Protein AF-A0A952I5J3-F1 (afdb_monomer)

Radius of gyration: 37.8 Å; Cα contacts (8 Å, |Δi|>4): 1264; chains: 1; bounding box: 114×80×87 Å

Mean predicted aligned error: 18.68 Å

Solvent-accessible surface area (backbone atoms only — not comparable to full-atom values): 30295 Å² total; per-residue (Å²): 118,71,69,64,54,50,53,53,50,52,53,52,52,57,64,72,60,64,72,78,80,71,80,62,61,48,74,34,69,39,68,49,80,42,73,74,36,33,45,51,56,52,54,51,47,43,31,69,76,70,66,46,42,76,46,69,59,77,92,67,46,68,41,79,44,62,42,68,45,78,49,75,69,43,38,40,47,59,53,49,50,55,57,31,46,78,65,44,33,47,75,49,78,56,90,84,33,41,36,52,43,61,60,78,87,71,82,84,77,81,82,80,86,82,83,90,80,88,84,85,89,86,85,90,85,83,90,88,81,88,85,90,84,90,79,90,85,83,90,86,89,85,83,87,82,84,86,86,85,86,86,88,85,78,84,84,79,84,83,83,82,83,83,79,88,86,82,90,82,90,86,84,93,81,91,84,83,83,85,92,81,89,81,90,76,87,74,84,78,82,75,79,77,73,82,68,75,73,65,97,68,88,82,74,90,86,59,91,58,54,73,41,74,69,37,49,30,49,34,76,48,54,36,78,53,32,86,52,18,62,53,26,29,23,34,28,37,44,17,61,35,33,37,49,20,25,22,34,53,44,35,37,42,20,50,36,18,39,43,27,66,21,40,41,27,34,40,36,42,22,45,36,26,39,41,31,56,23,37,40,40,37,41,40,38,13,46,34,29,34,38,27,58,20,22,37,40,36,40,41,38,13,50,32,29,34,38,28,49,31,48,28,50,29,39,38,40,14,48,33,26,36,39,32,44,24,40,35,39,42,38,40,38,14,49,34,27,34,43,31,47,33,34,38,41,38,40,41,38,15,48,34,31,34,40,28,62,22,42,36,42,34,40,37,39,14,47,35,26,33,41,31,38,28,38,42,36,40,36,40,12,60,36,34,34,41,30,40,37,36,44,36,40,37,38,19,42,35,34,39,32,40,37,39,38,37,40,37,41,24,49,34,31,41,29,46,30,54,62,57,45,50,47,45,77,40,26,51,41,68,40,77,37,34,75,46,82,46,82,46,68,45,94,58,31,53,41,30,43,32,44,34,36,15,27,54,78,33,24,28,35,43,33,44,32,32,27,80,49,102,88,47,65,32,41,30,46,30,47,33,42,33,32,46,48,88,47,98,50,97,48,46,37,41,36,44,35,41,37,41,32,41,36,31,73,62,75,104,76,59,79,91,73,41,41,42,36,37,38,41,35,45,33,44,31,41,53,80,47,101,88,44,64,52,70,53,66,55,76,50,79,50,80,52,74,87,82,85,50,82,74,53,59,65,56,47,48,75,53,60,116

pLDDT: mean 78.14, std 26.76, range [21.83, 98.75]

Sequence (561 aa):
MKTKLFIALLLVIYCLGLKAQDLNVLNQKVSLAYNEVEIGEVINDFTKTYKINFSYVSDKLPLHQKVSIEEEGILLKDGMEMLFGEAGISYKVINNQVILQKVKEQEIEEVEEEEITPVPVQIPLKNSVNPSLDKRTEVASVKEIENPENIGLKLGAATVITGTGNTMNKVPQKNGALPAKPIKEKKEKKEKQKKTKKPLFNFNPNHNLDSVPAHFGLFYPVSTNGKRAPKVYNEISINLLYGVSAGVGSFEVNGLGSAINGNINGFQANGIGSFGTGNVKGFQASGVINSVNGGVNGFQAAGFMNVAQDSGKASQAAGFMNINNGAQIGFQAAGFMNIGLDSLTGAQIAGFLNTRHGNVKGAQVAGFMNVAANNQGAQVAGFYNKTQDIKGSQVGVLNMARNISGVQIGVFNFADTIGGIPIGLLSIVKKGGYRKFEVLGSETLNANIAYKIGVPKFYNIFSVGAQFNSNTLRQAVGAGIGTKFPTTSSGFSMNLDLMGHLFFRDAFSDFEEGIQFYNAKIQFSKNITPKTAFFLGASYNILISDNKKEDRSEIANDIAP

Structure (mmCIF, N/CA/C/O backbone):
data_AF-A0A952I5J3-F1
#
_entry.id   AF-A0A952I5J3-F1
#
loop_
_atom_site.group_PDB
_atom_site.id
_atom_site.type_symbol
_atom_site.label_atom_id
_atom_site.label_alt_id
_atom_site.label_comp_id
_atom_site.label_asym_id
_atom_site.label_entity_id
_atom_site.label_seq_id
_atom_site.pdbx_PDB_ins_code
_atom_site.Cartn_x
_atom_site.Cartn_y
_atom_site.Cartn_z
_atom_site.occupancy
_atom_site.B_iso_or_equiv
_atom_site.auth_seq_id
_atom_site.auth_comp_id
_atom_site.auth_asym_id
_atom_site.auth_atom_id
_atom_site.pdbx_PDB_model_num
ATOM 1 N N . MET A 1 1 ? 8.275 14.693 18.879 1.00 47.28 1 MET A N 1
ATOM 2 C CA . MET A 1 1 ? 7.047 13.855 18.911 1.00 47.28 1 MET A CA 1
ATOM 3 C C . MET A 1 1 ? 5.800 14.593 19.404 1.00 47.28 1 MET A C 1
ATOM 5 O O . MET A 1 1 ? 4.731 14.280 18.903 1.00 47.28 1 MET A O 1
ATOM 9 N N . LYS A 1 2 ? 5.900 15.575 20.316 1.00 43.75 2 LYS A N 1
ATOM 10 C CA . LYS A 1 2 ? 4.729 16.259 20.903 1.00 43.75 2 LYS A CA 1
ATOM 11 C C . LYS A 1 2 ? 3.939 17.148 19.918 1.00 43.75 2 LYS A C 1
ATOM 13 O O . LYS A 1 2 ? 2.718 17.136 19.942 1.00 43.75 2 LYS A O 1
ATOM 18 N N . THR A 1 3 ? 4.607 17.822 18.982 1.00 42.03 3 THR A N 1
ATOM 19 C CA . THR A 1 3 ? 3.968 18.749 18.022 1.00 42.03 3 THR A CA 1
ATOM 20 C C . THR A 1 3 ? 3.175 18.057 16.908 1.00 42.03 3 THR A C 1
ATOM 22 O O . THR A 1 3 ? 2.133 18.552 16.502 1.00 42.03 3 THR A O 1
ATOM 25 N N . LYS A 1 4 ? 3.605 16.874 16.446 1.00 47.75 4 LYS A N 1
ATOM 26 C CA . LYS A 1 4 ? 2.885 16.120 15.397 1.00 47.75 4 LYS A CA 1
ATOM 27 C C . LYS A 1 4 ? 1.603 15.456 15.916 1.00 47.75 4 LYS A C 1
ATOM 29 O O . LYS A 1 4 ? 0.639 15.343 15.171 1.00 47.75 4 LYS A O 1
ATOM 34 N N . LEU A 1 5 ? 1.586 15.062 17.192 1.00 43.88 5 LEU A N 1
ATOM 35 C CA . LEU A 1 5 ? 0.396 14.518 17.851 1.00 43.88 5 LEU A CA 1
ATOM 36 C C . LEU A 1 5 ? -0.652 15.613 18.103 1.00 43.88 5 LEU A C 1
ATOM 38 O O . LEU A 1 5 ? -1.837 15.362 17.942 1.00 43.88 5 LEU A O 1
ATOM 42 N N . PHE A 1 6 ? -0.210 16.835 18.418 1.00 51.94 6 PHE A N 1
ATOM 43 C CA . PHE A 1 6 ? -1.098 17.982 18.610 1.00 51.94 6 PHE A CA 1
ATOM 44 C C . PHE A 1 6 ? -1.771 18.429 17.302 1.00 51.94 6 PHE A C 1
ATOM 46 O O . PHE A 1 6 ? -2.967 18.687 17.293 1.00 51.94 6 PHE A O 1
ATOM 53 N N . ILE A 1 7 ? -1.039 18.429 16.179 1.00 61.03 7 ILE A N 1
ATOM 54 C CA . ILE A 1 7 ? -1.598 18.755 14.851 1.00 61.03 7 ILE A CA 1
ATOM 55 C C . ILE A 1 7 ? -2.587 17.676 14.381 1.00 61.03 7 ILE A C 1
ATOM 57 O O . ILE A 1 7 ? -3.632 18.005 13.830 1.00 61.03 7 ILE A O 1
ATOM 61 N N . ALA A 1 8 ? -2.302 16.395 14.639 1.00 56.34 8 ALA A N 1
ATOM 62 C CA . ALA A 1 8 ? -3.238 15.310 14.341 1.00 56.34 8 ALA A CA 1
ATOM 63 C C . ALA A 1 8 ? -4.513 15.394 15.202 1.00 56.34 8 ALA A C 1
ATOM 65 O O . ALA A 1 8 ? -5.604 15.166 14.691 1.00 56.34 8 ALA A O 1
ATOM 66 N N . LEU A 1 9 ? -4.392 15.778 16.479 1.00 48.22 9 LEU A N 1
ATOM 67 C CA . LEU A 1 9 ? -5.539 15.989 17.364 1.00 48.22 9 LEU A CA 1
ATOM 68 C C . LEU A 1 9 ? -6.372 17.210 16.931 1.00 48.22 9 LEU A C 1
ATOM 70 O O . LEU A 1 9 ? -7.594 17.131 16.912 1.00 48.22 9 LEU A O 1
ATOM 74 N N . LEU A 1 10 ? -5.720 18.300 16.507 1.00 53.22 10 LEU A N 1
ATOM 75 C CA . LEU A 1 10 ? -6.378 19.482 15.938 1.00 53.22 10 LEU A CA 1
ATOM 76 C C . LEU A 1 10 ? -7.120 19.166 14.634 1.00 53.22 10 LEU A C 1
ATOM 78 O O . LEU A 1 10 ? -8.233 19.641 14.452 1.00 53.22 10 LEU A O 1
ATOM 82 N N . LEU A 1 11 ? -6.554 18.327 13.758 1.00 49.44 11 LEU A N 1
ATOM 83 C CA . LEU A 1 11 ? -7.218 17.879 12.526 1.00 49.44 11 LEU A CA 1
ATOM 84 C C . LEU A 1 11 ? -8.427 16.976 12.805 1.00 49.44 11 LEU A C 1
ATOM 86 O O . LEU A 1 11 ? -9.431 17.079 12.107 1.00 49.44 11 LEU A O 1
ATOM 90 N N . VAL A 1 12 ? -8.367 16.133 13.840 1.00 46.06 12 VAL A N 1
ATOM 91 C CA . VAL A 1 12 ? -9.504 15.301 14.268 1.00 46.06 12 VAL A CA 1
ATOM 92 C C . VAL A 1 12 ? -10.607 16.155 14.903 1.00 46.06 12 VAL A C 1
ATOM 94 O O . VAL A 1 12 ? -11.775 15.945 14.597 1.00 46.06 12 VAL A O 1
ATOM 97 N N . ILE A 1 13 ? -10.258 17.169 15.702 1.00 44.50 13 ILE A N 1
ATOM 98 C CA . ILE A 1 13 ? -11.224 18.136 16.254 1.00 44.50 13 ILE A CA 1
ATOM 99 C C . ILE A 1 13 ? -11.839 18.997 15.135 1.00 44.50 13 ILE A C 1
ATOM 101 O O . ILE A 1 13 ? -13.035 19.267 15.164 1.00 44.50 13 ILE A O 1
ATOM 105 N N . TYR A 1 14 ? -11.063 19.357 14.106 1.00 45.16 14 TYR A N 1
ATOM 106 C CA . TYR A 1 14 ? -11.563 20.073 12.928 1.00 45.16 14 TYR A CA 1
ATOM 107 C C . TYR A 1 14 ? -12.516 19.211 12.079 1.00 45.16 14 TYR A C 1
ATOM 109 O O . TYR A 1 14 ? -13.516 19.716 11.579 1.00 45.16 14 TYR A O 1
ATOM 117 N N . CYS A 1 15 ? -12.274 17.897 11.976 1.00 43.16 15 CYS A N 1
ATOM 118 C CA . CYS A 1 15 ? -13.184 16.967 11.292 1.00 43.16 15 CYS A CA 1
ATOM 119 C C . CYS A 1 15 ? -14.463 16.674 12.096 1.00 43.16 15 CYS A C 1
ATOM 121 O O . CYS A 1 15 ? -15.509 16.438 11.500 1.00 43.16 15 CYS A O 1
ATOM 123 N N . LEU A 1 16 ? -14.403 16.724 13.431 1.00 37.75 16 LEU A N 1
ATOM 124 C CA . LEU A 1 16 ? -15.572 16.595 14.314 1.00 37.75 16 LEU A CA 1
ATOM 125 C C . LEU A 1 16 ? -16.399 17.894 14.413 1.00 37.75 16 LEU A C 1
ATOM 127 O O . LEU A 1 16 ? -17.504 17.873 14.943 1.00 37.75 16 LEU A O 1
ATOM 131 N N . GLY A 1 17 ? -15.881 19.015 13.895 1.00 33.59 17 GLY A N 1
ATOM 132 C CA . GLY A 1 17 ? -16.558 20.315 13.848 1.00 33.59 17 GLY A CA 1
ATOM 133 C C . GLY A 1 17 ? -17.416 20.555 12.602 1.00 33.59 17 GLY A C 1
ATOM 134 O O . GLY A 1 17 ? -18.015 21.625 12.481 1.00 33.59 17 GLY A O 1
ATOM 135 N N . LEU A 1 18 ? -17.497 19.595 11.674 1.00 34.19 18 LEU A N 1
ATOM 136 C CA . LEU A 1 18 ? -18.431 19.672 10.553 1.00 34.19 18 LEU A CA 1
ATOM 137 C C . LEU A 1 18 ? -19.848 19.456 11.086 1.00 34.19 18 LEU A C 1
ATOM 139 O O . LEU A 1 18 ? -20.334 18.332 11.176 1.00 34.19 18 LEU A O 1
ATOM 143 N N . LYS A 1 19 ? -20.518 20.554 11.451 1.00 34.62 19 LYS A N 1
ATOM 144 C CA . LYS A 1 19 ? -21.972 20.553 11.577 1.00 34.62 19 LYS A CA 1
ATOM 145 C C . LYS A 1 19 ? -22.543 20.063 10.248 1.00 34.62 19 LYS A C 1
ATOM 147 O O . LYS A 1 19 ? -22.349 20.715 9.222 1.00 34.62 19 LYS A O 1
ATOM 152 N N . ALA A 1 20 ? -23.245 18.935 10.270 1.00 38.12 20 ALA A N 1
ATOM 153 C CA . ALA A 1 20 ? -24.248 18.666 9.257 1.00 38.12 20 ALA A CA 1
ATOM 154 C C . ALA A 1 20 ? -25.212 19.864 9.284 1.00 38.12 20 ALA A C 1
ATOM 156 O O . ALA A 1 20 ? -25.780 20.183 10.328 1.00 38.12 20 ALA A O 1
ATOM 157 N N . GLN A 1 21 ? -25.305 20.610 8.184 1.00 42.88 21 GLN A N 1
ATOM 158 C CA . GLN A 1 21 ? -26.406 21.547 8.013 1.00 42.88 21 GLN A CA 1
ATOM 159 C C . GLN A 1 21 ? -27.653 20.691 7.814 1.00 42.88 21 GLN A C 1
ATOM 161 O O . GLN A 1 21 ? -27.877 20.172 6.725 1.00 42.88 21 GLN A O 1
ATOM 166 N N . ASP A 1 22 ? -28.421 20.491 8.882 1.00 48.25 22 ASP A N 1
ATOM 167 C CA . ASP A 1 22 ? -29.779 19.978 8.761 1.00 48.25 22 ASP A CA 1
ATOM 168 C C . ASP A 1 22 ? -30.586 20.934 7.878 1.00 48.25 22 ASP A C 1
ATOM 170 O O . ASP A 1 22 ? -30.529 22.158 8.053 1.00 48.25 22 ASP A O 1
ATOM 174 N N . LEU A 1 23 ? -31.355 20.381 6.937 1.00 53.66 23 LEU A N 1
ATOM 175 C CA . LEU A 1 23 ? -32.250 21.119 6.047 1.00 53.66 23 LEU A CA 1
ATOM 176 C C . LEU A 1 23 ? -33.484 21.618 6.825 1.00 53.66 23 LEU A C 1
ATOM 178 O O . LEU A 1 23 ? -34.619 21.231 6.565 1.00 53.66 23 LEU A O 1
ATOM 182 N N . ASN A 1 24 ? -33.260 22.507 7.793 1.00 62.97 24 ASN A N 1
ATOM 183 C CA . ASN A 1 24 ? -34.309 23.219 8.527 1.00 62.97 24 ASN A CA 1
ATOM 184 C C . ASN A 1 24 ? -34.958 24.332 7.671 1.00 62.97 24 ASN A C 1
ATOM 186 O O . ASN A 1 24 ? -35.933 24.952 8.082 1.00 62.97 24 ASN A O 1
ATOM 190 N N . VAL A 1 25 ? -34.427 24.574 6.464 1.00 77.81 25 VAL A N 1
ATOM 191 C CA . VAL A 1 25 ? -34.859 25.631 5.532 1.00 77.81 25 VAL A CA 1
ATOM 192 C C . VAL A 1 25 ? -36.261 25.373 4.970 1.00 77.81 25 VAL A C 1
ATOM 194 O O . VAL A 1 25 ? -37.018 26.315 4.773 1.00 77.81 25 VAL A O 1
ATOM 197 N N . LEU A 1 26 ? -36.663 24.110 4.780 1.00 82.81 26 LEU A N 1
ATOM 198 C CA . LEU A 1 26 ? -38.009 23.783 4.281 1.00 82.81 26 LEU A CA 1
ATOM 199 C C . LEU A 1 26 ? -39.131 24.132 5.277 1.00 82.81 26 LEU A C 1
ATOM 201 O O . LEU A 1 26 ? -40.270 24.340 4.868 1.00 82.81 26 LEU A O 1
ATOM 205 N N . ASN A 1 27 ? -38.808 24.240 6.570 1.00 85.62 27 ASN A N 1
ATOM 206 C CA . ASN A 1 27 ? -39.740 24.651 7.625 1.00 85.62 27 ASN A CA 1
ATOM 207 C C . ASN A 1 27 ? -39.648 26.159 7.940 1.00 85.62 27 ASN A C 1
ATOM 209 O O . ASN A 1 27 ? -40.173 26.613 8.957 1.00 85.62 27 ASN A O 1
ATOM 213 N N . GLN A 1 28 ? -38.964 26.944 7.104 1.00 88.19 28 GLN A N 1
ATOM 214 C CA . GLN A 1 28 ? -38.908 28.397 7.233 1.00 88.19 28 GLN A CA 1
ATOM 215 C C . GLN A 1 28 ? -40.169 29.033 6.632 1.00 88.19 28 GLN A C 1
ATOM 217 O O . GLN A 1 28 ? -40.614 28.621 5.563 1.00 88.19 28 GLN A O 1
ATOM 222 N N . LYS A 1 29 ? -40.714 30.065 7.292 1.00 90.62 29 LYS A N 1
ATOM 223 C CA . LYS A 1 29 ? -41.788 30.893 6.725 1.00 90.62 29 LYS A CA 1
ATOM 224 C C . LYS A 1 29 ? -41.247 31.838 5.651 1.00 90.62 29 LYS A C 1
ATOM 226 O O . LYS A 1 29 ? -40.237 32.506 5.882 1.00 90.62 29 LYS A O 1
ATOM 231 N N . VAL A 1 30 ? -41.921 31.902 4.509 1.00 92.31 30 VAL A N 1
ATOM 232 C CA . VAL A 1 30 ? -41.535 32.690 3.333 1.00 92.31 30 VAL A CA 1
ATOM 233 C C . VAL A 1 30 ? -42.743 33.419 2.747 1.00 92.31 30 VAL A C 1
ATOM 235 O O . VAL A 1 30 ? -43.885 33.055 3.018 1.00 92.31 30 VAL A O 1
ATOM 238 N N . SER A 1 31 ? -42.472 34.443 1.942 1.00 92.81 31 SER A N 1
ATOM 239 C CA . SER A 1 31 ? -43.462 35.077 1.071 1.00 92.81 31 SER A CA 1
ATOM 240 C C . SER A 1 31 ? -43.056 34.813 -0.373 1.00 92.81 31 SER A C 1
ATOM 242 O O . SER A 1 31 ? -41.908 35.081 -0.735 1.00 92.81 31 SER A O 1
ATOM 244 N N . LEU A 1 32 ? -43.961 34.247 -1.167 1.00 92.88 32 LEU A N 1
ATOM 245 C CA . LEU A 1 32 ? -43.740 33.885 -2.564 1.00 92.88 32 LEU A CA 1
ATOM 246 C C . LEU A 1 32 ? -44.697 34.695 -3.435 1.00 92.88 32 LEU A C 1
ATOM 248 O O . LEU A 1 32 ? -45.902 34.663 -3.210 1.00 92.88 32 LEU A O 1
ATOM 252 N N . ALA A 1 33 ? -44.150 35.403 -4.421 1.00 94.19 33 ALA A N 1
ATOM 253 C CA . ALA A 1 33 ? -44.909 36.203 -5.375 1.00 94.19 33 ALA A CA 1
ATOM 254 C C . ALA A 1 33 ? -44.362 35.946 -6.786 1.00 94.19 33 ALA A C 1
ATOM 256 O O . ALA A 1 33 ? -43.421 36.604 -7.234 1.00 94.19 33 ALA A O 1
ATOM 257 N N . TYR A 1 34 ? -44.929 34.952 -7.466 1.00 95.00 34 TYR A N 1
ATOM 258 C CA . TYR A 1 34 ? -44.638 34.624 -8.859 1.00 95.00 34 TYR A CA 1
ATOM 259 C C . TYR A 1 34 ? -45.892 34.852 -9.694 1.00 95.00 34 TYR A C 1
ATOM 261 O O . TYR A 1 34 ? -46.980 34.431 -9.319 1.00 95.00 34 TYR A O 1
ATOM 269 N N . ASN A 1 35 ? -45.736 35.507 -10.839 1.00 93.69 35 ASN A N 1
ATOM 270 C CA . ASN A 1 35 ? -46.821 35.748 -11.779 1.00 93.69 35 ASN A CA 1
ATOM 271 C C . ASN A 1 35 ? -46.344 35.359 -13.177 1.00 93.69 35 ASN A C 1
ATOM 273 O O . ASN A 1 35 ? -45.454 36.016 -13.721 1.00 93.69 35 ASN A O 1
ATOM 277 N N . GLU A 1 36 ? -46.917 34.292 -13.734 1.00 92.94 36 GLU A N 1
ATOM 278 C CA . GLU A 1 36 ? -46.617 33.790 -15.080 1.00 92.94 36 GLU A CA 1
ATOM 279 C C . GLU A 1 36 ? -45.123 33.460 -15.294 1.00 92.94 36 GLU A C 1
ATOM 281 O O . GLU A 1 36 ? -44.551 33.736 -16.356 1.00 92.94 36 GLU A O 1
ATOM 286 N N . VAL A 1 37 ? -44.484 32.860 -14.282 1.00 95.31 37 VAL A N 1
ATOM 287 C CA . VAL A 1 37 ? -43.042 32.544 -14.271 1.00 95.31 37 VAL A CA 1
ATOM 288 C C . VAL A 1 37 ? -42.808 31.078 -14.630 1.00 95.31 37 VAL A C 1
ATOM 290 O O . VAL A 1 37 ? -43.526 30.199 -14.159 1.00 95.31 37 VAL A O 1
ATOM 293 N N . GLU A 1 38 ? -41.794 30.796 -15.454 1.00 96.44 38 GLU A N 1
ATOM 294 C CA . GLU A 1 38 ? -41.440 29.423 -15.833 1.00 96.44 38 GLU A CA 1
ATOM 295 C C . GLU A 1 38 ? -40.911 28.618 -14.632 1.00 96.44 38 GLU A C 1
ATOM 297 O O . GLU A 1 38 ? -40.078 29.096 -13.858 1.00 96.44 38 GLU A O 1
ATOM 302 N N . ILE A 1 39 ? -41.315 27.350 -14.510 1.00 95.12 39 ILE A N 1
ATOM 303 C CA . ILE A 1 39 ? -40.851 26.435 -13.450 1.00 95.12 39 ILE A CA 1
ATOM 304 C C . ILE A 1 39 ? -39.321 26.363 -13.365 1.00 95.12 39 ILE A C 1
ATOM 306 O O . ILE A 1 39 ? -38.756 26.305 -12.270 1.00 95.12 39 ILE A O 1
ATOM 310 N N . GLY A 1 40 ? -38.626 26.396 -14.505 1.00 93.88 40 GLY A N 1
ATOM 311 C CA . GLY A 1 40 ? -37.164 26.435 -14.537 1.00 93.88 40 GLY A CA 1
ATOM 312 C C . GLY A 1 40 ? -36.576 27.665 -13.832 1.00 93.88 40 GLY A C 1
ATOM 313 O O . GLY A 1 40 ? -35.552 27.558 -13.149 1.00 93.88 40 GLY A O 1
ATOM 314 N N . GLU A 1 41 ? -37.234 28.820 -13.942 1.00 94.88 41 GLU A N 1
ATOM 315 C CA . GLU A 1 41 ? -36.830 30.057 -13.270 1.00 94.88 41 GLU A CA 1
ATOM 316 C C . GLU A 1 41 ? -37.131 30.008 -11.771 1.00 94.88 41 GLU A C 1
ATOM 318 O O . GLU A 1 41 ? -36.262 30.371 -10.976 1.00 94.88 41 GLU A O 1
ATOM 323 N N . VAL A 1 42 ? -38.286 29.459 -11.378 1.00 95.12 42 VAL A N 1
ATOM 324 C CA . VAL A 1 42 ? -38.646 29.220 -9.967 1.00 95.12 42 VAL A CA 1
ATOM 325 C C . VAL A 1 42 ? -37.611 28.321 -9.282 1.00 95.12 42 VAL A C 1
ATOM 327 O O . VAL A 1 42 ? -37.099 28.650 -8.212 1.00 95.12 42 VAL A O 1
ATOM 330 N N . ILE A 1 43 ? -37.212 27.215 -9.920 1.00 94.81 43 ILE A N 1
ATOM 331 C CA . ILE A 1 43 ? -36.173 26.310 -9.396 1.00 94.81 43 ILE A CA 1
ATOM 332 C C . ILE A 1 43 ? -34.837 27.048 -9.215 1.00 94.81 43 ILE A C 1
ATOM 334 O O . ILE A 1 43 ? -34.149 26.873 -8.203 1.00 94.81 43 ILE A O 1
ATOM 338 N N . ASN A 1 44 ? -34.449 27.871 -10.192 1.00 94.44 44 ASN A N 1
ATOM 339 C CA . ASN A 1 44 ? -33.209 28.646 -10.141 1.00 94.44 44 ASN A CA 1
ATOM 340 C C . ASN A 1 44 ? -33.236 29.692 -9.020 1.00 94.44 44 ASN A C 1
ATOM 342 O O . ASN A 1 44 ? -32.238 29.867 -8.317 1.00 94.44 44 ASN A O 1
ATOM 346 N N . ASP A 1 45 ? -34.370 30.364 -8.830 1.00 95.00 45 ASP A N 1
ATOM 347 C CA . ASP A 1 45 ? -34.552 31.316 -7.742 1.00 95.00 45 ASP A CA 1
ATOM 348 C C . ASP A 1 45 ? -34.480 30.616 -6.380 1.00 95.00 45 ASP A C 1
ATOM 350 O O . ASP A 1 45 ? -33.675 30.996 -5.532 1.00 95.00 45 ASP A O 1
ATOM 354 N N . PHE A 1 46 ? -35.170 29.487 -6.200 1.00 93.25 46 PHE A N 1
ATOM 355 C CA . PHE A 1 46 ? -35.117 28.717 -4.951 1.00 93.25 46 PHE A CA 1
ATOM 356 C C . PHE A 1 46 ? -33.700 28.209 -4.647 1.00 93.25 46 PHE A C 1
ATOM 358 O O . PHE A 1 46 ? -33.249 28.223 -3.496 1.00 93.25 46 PHE A O 1
ATOM 365 N N . THR A 1 47 ? -32.960 27.817 -5.687 1.00 91.00 47 THR A N 1
ATOM 366 C CA . THR A 1 47 ? -31.549 27.423 -5.574 1.00 91.00 47 THR A CA 1
ATOM 367 C C . THR A 1 47 ? -30.682 28.579 -5.075 1.00 91.00 47 THR A C 1
ATOM 369 O O . THR A 1 47 ? -29.797 28.395 -4.235 1.00 91.00 47 THR A O 1
ATOM 372 N N . LYS A 1 48 ? -30.922 29.799 -5.564 1.00 89.25 48 LYS A N 1
ATOM 373 C CA . LYS A 1 48 ? -30.127 30.982 -5.209 1.00 89.25 48 LYS A CA 1
ATOM 374 C C . LYS A 1 48 ? -30.505 31.556 -3.850 1.00 89.25 48 LYS A C 1
ATOM 376 O O . LYS A 1 48 ? -29.597 31.844 -3.059 1.00 89.25 48 LYS A O 1
ATOM 381 N N . THR A 1 49 ? -31.800 31.697 -3.607 1.00 90.25 49 THR A N 1
ATOM 382 C CA . THR A 1 49 ? -32.403 32.403 -2.474 1.00 90.25 49 THR A CA 1
ATOM 383 C C . THR A 1 49 ? -32.397 31.535 -1.221 1.00 90.25 49 THR A C 1
ATOM 385 O O . THR A 1 49 ? -31.894 31.964 -0.185 1.00 90.25 49 THR A O 1
ATOM 388 N N . TYR A 1 50 ? -32.820 30.273 -1.330 1.00 88.75 50 TYR A N 1
ATOM 389 C CA . TYR A 1 50 ? -32.914 29.351 -0.190 1.00 88.75 50 TYR A CA 1
ATOM 390 C C . TYR A 1 50 ? -31.761 28.341 -0.113 1.00 88.75 50 TYR A C 1
ATOM 392 O O . TYR A 1 50 ? -31.728 27.509 0.790 1.00 88.75 50 TYR A O 1
ATOM 400 N N . LYS A 1 51 ? -30.792 28.409 -1.041 1.00 88.69 51 LYS A N 1
ATOM 401 C CA . LYS A 1 51 ? -29.639 27.486 -1.120 1.00 88.69 51 LYS A CA 1
ATOM 402 C C . LYS A 1 51 ? -30.046 26.010 -1.218 1.00 88.69 51 LYS A C 1
ATOM 404 O O . LYS A 1 51 ? -29.334 25.132 -0.733 1.00 88.69 51 LYS A O 1
ATOM 409 N N . ILE A 1 52 ? -31.180 25.738 -1.864 1.00 89.12 52 ILE A N 1
ATOM 410 C CA . ILE A 1 52 ? -31.691 24.381 -2.077 1.00 89.12 52 ILE A CA 1
ATOM 411 C C . ILE A 1 52 ? -31.040 23.778 -3.321 1.00 89.12 52 ILE A C 1
ATOM 413 O O . ILE A 1 52 ? -31.047 24.379 -4.389 1.00 89.12 52 ILE A O 1
ATOM 417 N N . ASN A 1 53 ? -30.510 22.561 -3.209 1.00 90.38 53 ASN A N 1
ATOM 418 C CA . ASN A 1 53 ? -29.998 21.834 -4.368 1.00 90.38 53 ASN A CA 1
ATOM 419 C C . ASN A 1 53 ? -31.116 20.993 -4.984 1.00 90.38 53 ASN A C 1
ATOM 421 O O . ASN A 1 53 ? -31.626 20.088 -4.323 1.00 90.38 53 ASN A O 1
ATOM 425 N N . PHE A 1 54 ? -31.452 21.242 -6.248 1.00 93.00 54 PHE A N 1
ATOM 426 C CA . PHE A 1 54 ? -32.421 20.433 -6.986 1.00 93.00 54 PHE A CA 1
ATOM 427 C C . PHE A 1 54 ? -31.736 19.369 -7.856 1.00 93.00 54 PHE A C 1
ATOM 429 O O . PHE A 1 54 ? -30.638 19.577 -8.370 1.00 93.00 54 PHE A O 1
ATOM 436 N N . SER A 1 55 ? -32.385 18.215 -8.016 1.00 91.31 55 SER A N 1
ATOM 437 C CA . SER A 1 55 ? -32.004 17.150 -8.950 1.00 91.31 55 SER A CA 1
ATOM 438 C C . SER A 1 55 ? -33.211 16.738 -9.771 1.00 91.31 55 SER A C 1
ATOM 440 O O . SER A 1 55 ? -34.260 16.430 -9.207 1.00 91.31 55 SER A O 1
ATOM 442 N N . TYR A 1 56 ? -33.076 16.712 -11.091 1.00 92.25 56 TYR A N 1
ATOM 443 C CA . TYR A 1 56 ? -34.141 16.284 -11.988 1.00 92.25 56 TYR A CA 1
ATOM 444 C C . TYR A 1 56 ? -33.598 15.917 -13.363 1.00 92.25 56 TYR A C 1
ATOM 446 O O . TYR A 1 56 ? -32.470 16.261 -13.716 1.00 92.25 56 TYR A O 1
ATOM 454 N N . VAL A 1 57 ? -34.419 15.222 -14.148 1.00 88.94 57 VAL A N 1
ATOM 455 C CA . VAL A 1 57 ? -34.132 14.947 -15.557 1.00 88.94 57 VAL A CA 1
ATOM 456 C C . VAL A 1 57 ? -34.844 16.009 -16.394 1.00 88.94 57 VAL A C 1
ATOM 458 O O . VAL A 1 57 ? -36.072 16.092 -16.370 1.00 88.94 57 VAL A O 1
ATOM 461 N N . SER A 1 58 ? -34.080 16.870 -17.068 1.00 84.94 58 SER A N 1
ATOM 462 C CA . SER A 1 58 ? -34.593 18.088 -17.717 1.00 84.94 58 SER A CA 1
ATOM 463 C C . SER A 1 58 ? -35.566 17.824 -18.867 1.00 84.94 58 SER A C 1
ATOM 465 O O . SER A 1 58 ? -36.411 18.662 -19.145 1.00 84.94 58 SER A O 1
ATOM 467 N N . ASP A 1 59 ? -35.474 16.664 -19.515 1.00 85.00 59 ASP A N 1
ATOM 468 C CA . ASP A 1 59 ? -36.358 16.224 -20.601 1.00 85.00 59 ASP A CA 1
ATOM 469 C C . ASP A 1 59 ? -37.703 15.656 -20.108 1.00 85.00 59 ASP A C 1
ATOM 471 O O . ASP A 1 59 ? -38.619 15.462 -20.904 1.00 85.00 59 ASP A O 1
ATOM 475 N N . LYS A 1 60 ? -37.839 15.386 -18.803 1.00 85.62 60 LYS A N 1
ATOM 476 C CA . LYS A 1 60 ? -39.043 14.785 -18.202 1.00 85.62 60 LYS A CA 1
ATOM 477 C C . LYS A 1 60 ? -39.900 15.763 -17.408 1.00 85.62 60 LYS A C 1
ATOM 479 O O . LYS A 1 60 ? -41.007 15.392 -17.016 1.00 85.62 60 LYS A O 1
ATOM 484 N N . LEU A 1 61 ? -39.405 16.972 -17.150 1.00 90.31 61 LEU A N 1
ATOM 485 C CA . LEU A 1 61 ? -40.134 18.002 -16.415 1.00 90.31 61 LEU A CA 1
ATOM 486 C C . LEU A 1 61 ? -40.614 19.117 -17.346 1.00 90.31 61 LEU A C 1
ATOM 488 O O . LEU A 1 61 ? -39.868 19.523 -18.238 1.00 90.31 61 LEU A O 1
ATOM 492 N N . PRO A 1 62 ? -41.824 19.659 -17.123 1.00 91.31 62 PRO A N 1
ATOM 493 C CA . PRO A 1 62 ? -42.346 20.780 -17.895 1.00 91.31 62 PRO A CA 1
ATOM 494 C C . PRO A 1 62 ? -41.701 22.106 -17.448 1.00 91.31 62 PRO A C 1
ATOM 496 O O . PRO A 1 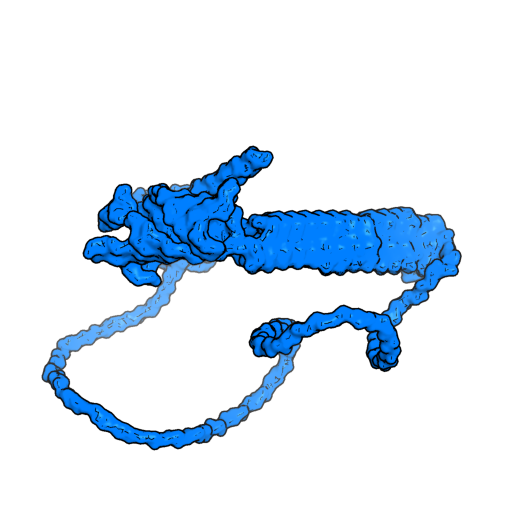62 ? -42.355 22.973 -16.885 1.00 91.31 62 PRO A O 1
ATOM 499 N N . LEU A 1 63 ? -40.395 22.281 -17.687 1.00 91.62 63 LEU A N 1
ATOM 500 C CA . LEU A 1 63 ? -39.627 23.437 -17.188 1.00 91.62 63 LEU A CA 1
ATOM 501 C C . LEU A 1 63 ? -40.108 24.793 -17.731 1.00 91.62 63 LEU A C 1
ATOM 503 O O . LEU A 1 63 ? -39.907 25.800 -17.061 1.00 91.62 63 LEU A O 1
ATOM 507 N N . HIS A 1 64 ? -40.744 24.803 -18.904 1.00 93.62 64 HIS A N 1
ATOM 508 C CA . HIS A 1 64 ? -41.311 25.998 -19.543 1.00 93.62 64 HIS A CA 1
ATOM 509 C C . HIS A 1 64 ? -42.777 26.250 -19.176 1.00 93.62 64 HIS A C 1
ATOM 511 O O . HIS A 1 64 ? -43.370 27.220 -19.644 1.00 93.62 64 HIS A O 1
ATOM 517 N N . GLN A 1 65 ? -43.396 25.366 -18.385 1.00 93.56 65 GLN A N 1
ATOM 518 C CA . GLN A 1 65 ? -44.733 25.628 -17.872 1.00 93.56 65 GLN A CA 1
ATOM 519 C C . GLN A 1 65 ? -44.664 26.814 -16.917 1.00 93.56 65 GLN A C 1
ATOM 521 O O . GLN A 1 65 ? -43.761 26.899 -16.081 1.00 93.56 65 GLN A O 1
ATOM 526 N N . LYS A 1 66 ? -45.617 27.728 -17.076 1.00 93.44 66 LYS A N 1
ATOM 527 C CA . LYS A 1 66 ? -45.747 28.905 -16.233 1.00 93.44 66 LYS A CA 1
ATOM 528 C C . LYS A 1 66 ? -46.650 28.607 -15.050 1.00 93.44 66 LYS A C 1
ATOM 530 O O . LYS A 1 66 ? -47.643 27.901 -15.208 1.00 93.44 66 LYS A O 1
ATOM 535 N N . VAL A 1 67 ? -46.277 29.148 -13.900 1.00 93.62 67 VAL A N 1
ATOM 536 C CA . VAL A 1 67 ? -47.021 29.039 -12.645 1.00 93.62 67 VAL A CA 1
ATOM 537 C C . VAL A 1 67 ? -47.120 30.400 -11.975 1.00 93.62 67 VAL A C 1
ATOM 539 O O . VAL A 1 67 ? -46.276 31.281 -12.196 1.00 93.62 67 VAL A O 1
ATOM 542 N N . SER A 1 68 ? -48.157 30.559 -11.158 1.00 92.31 68 SER A N 1
ATOM 543 C CA . SER A 1 68 ? -48.436 31.798 -10.438 1.00 92.31 68 SER A CA 1
ATOM 544 C C . SER A 1 68 ? -48.825 31.493 -8.995 1.00 92.31 68 SER A C 1
ATOM 546 O O . SER A 1 68 ? -49.652 30.629 -8.735 1.00 92.31 68 SER A O 1
ATOM 548 N N . ILE A 1 69 ? -48.241 32.218 -8.045 1.00 93.12 69 ILE A N 1
ATOM 549 C CA . ILE A 1 69 ? -48.577 32.132 -6.622 1.00 93.12 69 ILE A CA 1
ATOM 550 C C . ILE A 1 69 ? -48.339 33.490 -5.969 1.00 93.12 69 ILE A C 1
ATOM 552 O O . ILE A 1 69 ? -47.341 34.150 -6.257 1.00 93.12 69 ILE A O 1
ATOM 556 N N . GLU A 1 70 ? -49.227 33.890 -5.070 1.00 94.25 70 GLU A N 1
ATOM 557 C CA . GLU A 1 70 ? -49.056 35.077 -4.236 1.00 94.25 70 GLU A CA 1
ATOM 558 C C . GLU A 1 70 ? -49.485 34.724 -2.813 1.00 94.25 70 GLU A C 1
ATOM 560 O O . GLU A 1 70 ? -50.665 34.735 -2.483 1.00 94.25 70 GLU A O 1
ATOM 565 N N . GLU A 1 71 ? -48.516 34.337 -1.988 1.00 92.44 71 GLU A N 1
ATOM 566 C CA . GLU A 1 71 ? -48.751 33.845 -0.631 1.00 92.44 71 GLU A CA 1
ATOM 567 C C . GLU A 1 71 ? -47.713 34.421 0.335 1.00 92.44 71 GLU A C 1
ATOM 569 O O . GLU A 1 71 ? -46.514 34.448 0.044 1.00 92.44 71 GLU A O 1
ATOM 574 N N . GLU A 1 72 ? -48.156 34.845 1.519 1.00 92.31 72 GLU A N 1
ATOM 575 C CA . GLU A 1 72 ? -47.294 35.422 2.552 1.00 92.31 72 GLU A CA 1
ATOM 576 C C . GLU A 1 72 ? -47.310 34.598 3.845 1.00 92.31 72 GLU A C 1
ATOM 578 O O . GLU A 1 72 ? -48.355 34.236 4.381 1.00 92.31 72 GLU A O 1
ATOM 583 N N . GLY A 1 73 ? -46.126 34.339 4.405 1.00 88.56 73 GLY A N 1
ATOM 584 C CA . GLY A 1 73 ? -45.984 33.711 5.722 1.00 88.56 73 GLY A CA 1
ATOM 585 C C . GLY A 1 73 ? -46.220 32.195 5.764 1.00 88.56 73 GLY A C 1
ATOM 586 O O . GLY A 1 73 ? -46.328 31.637 6.863 1.00 88.56 73 GLY A O 1
ATOM 587 N N . ILE A 1 74 ? -46.254 31.532 4.606 1.00 92.56 74 ILE A N 1
ATOM 588 C CA . ILE A 1 74 ? -46.380 30.073 4.454 1.00 92.56 74 ILE A CA 1
ATOM 589 C C . ILE A 1 74 ? -45.038 29.365 4.665 1.00 92.56 74 ILE A C 1
ATOM 591 O O . ILE A 1 74 ? -43.982 29.983 4.523 1.00 92.56 74 ILE A O 1
ATOM 595 N N . LEU A 1 75 ? -45.036 28.071 5.006 1.00 91.94 75 LEU A N 1
ATOM 596 C CA . LEU A 1 75 ? -43.778 27.317 5.056 1.00 91.94 75 LEU A CA 1
ATOM 597 C C . LEU A 1 75 ? -43.258 27.090 3.636 1.00 91.94 75 LEU A C 1
ATOM 599 O O . LEU A 1 75 ? -44.030 26.831 2.716 1.00 91.94 75 LEU A O 1
ATOM 603 N N . LEU A 1 76 ? -41.937 27.133 3.464 1.00 91.94 76 LEU A N 1
ATOM 604 C CA . LEU A 1 76 ? -41.310 26.947 2.157 1.00 91.94 76 LEU A CA 1
ATOM 605 C C . LEU A 1 76 ? -41.696 25.610 1.507 1.00 91.94 76 LEU A C 1
ATOM 607 O O . LEU A 1 76 ? -41.915 25.571 0.302 1.00 91.94 76 LEU A O 1
ATOM 611 N N . LYS A 1 77 ? -41.838 24.536 2.294 1.00 92.38 77 LYS A N 1
ATOM 612 C CA . LYS A 1 77 ? -42.358 23.249 1.801 1.00 92.38 77 LYS A CA 1
ATOM 613 C C . LYS A 1 77 ? -43.773 23.361 1.212 1.00 92.38 77 LYS A C 1
ATOM 615 O O . LYS A 1 77 ? -44.012 22.813 0.146 1.00 92.38 77 LYS A O 1
ATOM 620 N N . ASP A 1 78 ? -44.665 24.124 1.844 1.00 92.81 78 ASP A N 1
ATOM 621 C CA . ASP A 1 78 ? -46.060 24.262 1.411 1.00 92.81 78 ASP A CA 1
ATOM 622 C C . ASP A 1 78 ? -46.101 25.094 0.116 1.00 92.81 78 ASP A C 1
ATOM 624 O O . ASP A 1 78 ? -46.800 24.760 -0.836 1.00 92.81 78 ASP A O 1
ATOM 628 N N . GLY A 1 79 ? -45.253 26.127 0.031 1.00 93.19 79 GLY A N 1
ATOM 629 C CA . GLY A 1 79 ? -45.042 26.906 -1.192 1.00 93.19 79 GLY A CA 1
ATOM 630 C C . GLY A 1 79 ? -44.494 26.077 -2.357 1.00 93.19 79 GLY A C 1
ATOM 631 O O . GLY A 1 79 ? -44.946 26.229 -3.490 1.00 93.19 79 GLY A O 1
ATOM 632 N N . MET A 1 80 ? -43.553 25.167 -2.082 1.00 93.25 80 MET A N 1
ATOM 633 C CA . MET A 1 80 ? -43.042 24.217 -3.077 1.00 93.25 80 MET A CA 1
ATOM 634 C C . MET A 1 80 ? -44.126 23.246 -3.545 1.00 93.25 80 MET A C 1
ATOM 636 O O . MET A 1 80 ? -44.198 22.966 -4.738 1.00 93.25 80 MET A O 1
ATOM 640 N N . GLU A 1 81 ? -44.954 22.729 -2.635 1.00 92.75 81 GLU A N 1
ATOM 641 C CA . GLU A 1 81 ? -46.061 21.831 -2.981 1.00 92.75 81 GLU A CA 1
ATOM 642 C C . GLU A 1 81 ? -47.094 22.520 -3.879 1.00 92.75 81 GLU A C 1
ATOM 644 O O . GLU A 1 81 ? -47.508 21.924 -4.870 1.00 92.75 81 GLU A O 1
ATOM 649 N N . MET A 1 82 ? -47.443 23.782 -3.608 1.00 91.25 82 MET A N 1
ATOM 650 C CA . MET A 1 82 ? -48.364 24.556 -4.451 1.00 91.25 82 MET A CA 1
ATOM 651 C C . MET A 1 82 ? -47.789 24.825 -5.851 1.00 91.25 82 MET A C 1
ATOM 653 O O . MET A 1 82 ? -48.420 24.486 -6.851 1.00 91.25 82 MET A O 1
ATOM 657 N N . LEU A 1 83 ? -46.561 25.354 -5.932 1.00 92.94 83 LEU A N 1
ATOM 658 C CA . LEU A 1 83 ? -45.907 25.696 -7.204 1.00 92.94 83 LEU A CA 1
ATOM 659 C C . LEU A 1 83 ? -45.625 24.472 -8.083 1.00 92.94 83 LEU A C 1
ATOM 661 O O . LEU A 1 83 ? -45.879 24.479 -9.286 1.00 92.94 83 LEU A O 1
ATOM 665 N N . PHE A 1 84 ? -45.061 23.412 -7.503 1.00 93.88 84 PHE A N 1
ATOM 666 C CA . PHE A 1 84 ? -44.722 22.211 -8.264 1.00 93.88 84 PHE A CA 1
ATOM 667 C C . PHE A 1 84 ? -45.953 21.342 -8.531 1.00 93.88 84 PHE A C 1
ATOM 669 O O . PHE A 1 84 ? -46.031 20.729 -9.597 1.00 93.88 84 PHE A O 1
ATOM 676 N N . GLY A 1 85 ? -46.934 21.341 -7.626 1.00 87.50 85 GLY A N 1
ATOM 677 C CA . GLY A 1 85 ? -48.205 20.645 -7.804 1.00 87.50 85 GLY A CA 1
ATOM 678 C C . GLY A 1 85 ? -48.983 21.136 -9.024 1.00 87.50 85 GLY A C 1
ATOM 679 O O . GLY A 1 85 ? -49.432 20.308 -9.816 1.00 87.50 85 GLY A O 1
ATOM 680 N N . GLU A 1 86 ? -49.057 22.454 -9.244 1.00 87.06 86 GLU A N 1
ATOM 681 C CA . GLU A 1 86 ? -49.693 23.051 -10.434 1.00 87.06 86 GLU A CA 1
ATOM 682 C C . GLU A 1 86 ? -49.024 22.598 -11.748 1.00 87.06 86 GLU A C 1
ATOM 684 O O . GLU A 1 86 ? -49.676 22.403 -12.775 1.00 87.06 86 GLU A O 1
ATOM 689 N N . ALA A 1 87 ? -47.715 22.336 -11.705 1.00 86.94 87 ALA A N 1
ATOM 690 C CA . ALA A 1 87 ? -46.949 21.811 -12.832 1.00 86.94 87 ALA A CA 1
ATOM 691 C C . ALA A 1 87 ? -46.993 20.275 -12.973 1.00 86.94 87 ALA A C 1
ATOM 693 O O . ALA A 1 87 ? -46.289 19.705 -13.813 1.00 86.94 87 ALA A O 1
ATOM 694 N N . GLY A 1 88 ? -47.775 19.571 -12.146 1.00 89.69 88 GLY A N 1
ATOM 695 C CA . GLY A 1 88 ? -47.797 18.107 -12.123 1.00 89.69 88 GLY A CA 1
ATOM 696 C C . GLY A 1 88 ? -46.453 17.503 -11.700 1.00 89.69 88 GLY A C 1
ATOM 697 O O . GLY A 1 88 ? -46.058 16.435 -12.177 1.00 89.69 88 GLY A O 1
ATOM 698 N N . ILE A 1 89 ? -45.713 18.198 -10.835 1.00 93.19 89 ILE A N 1
ATOM 699 C CA . ILE A 1 89 ? -44.398 17.810 -10.326 1.00 93.19 89 ILE A CA 1
ATOM 700 C C . ILE A 1 89 ? -44.535 17.483 -8.837 1.00 93.19 89 ILE A C 1
ATOM 702 O O . ILE A 1 89 ? -45.009 18.285 -8.043 1.00 93.19 89 ILE A O 1
ATOM 706 N N . SER A 1 90 ? -44.063 16.305 -8.439 1.00 92.12 90 SER A N 1
ATOM 707 C CA . SER A 1 90 ? -43.865 15.960 -7.028 1.00 92.12 90 SER A CA 1
ATOM 708 C C . SER A 1 90 ? -42.382 16.010 -6.687 1.00 92.12 90 SER A C 1
ATOM 710 O O . SER A 1 90 ? -41.522 15.917 -7.570 1.00 92.12 90 SER A O 1
ATOM 712 N N . TYR A 1 91 ? -42.063 16.135 -5.401 1.00 91.94 91 TYR A N 1
ATOM 713 C CA . TYR A 1 91 ? -40.680 16.120 -4.950 1.00 91.94 91 TYR A CA 1
ATOM 714 C C . TYR A 1 91 ? -40.452 15.168 -3.782 1.00 91.94 91 TYR A C 1
ATOM 716 O O . TYR A 1 91 ? -41.355 14.845 -3.014 1.00 91.94 91 TYR A O 1
ATOM 724 N N . LYS A 1 92 ? -39.202 14.725 -3.640 1.00 88.81 92 LYS A N 1
ATOM 725 C CA . LYS A 1 92 ? -38.722 13.975 -2.478 1.00 88.81 92 LYS A CA 1
ATOM 726 C C . LYS A 1 92 ? -37.395 14.544 -2.006 1.00 88.81 92 LYS A C 1
ATOM 728 O O . LYS A 1 92 ? -36.513 14.835 -2.811 1.00 88.81 92 LYS A O 1
ATOM 733 N N . VAL A 1 93 ? -37.238 14.666 -0.695 1.00 85.88 93 VAL A N 1
ATOM 734 C CA . VAL A 1 93 ? -35.978 15.093 -0.080 1.00 85.88 93 VAL A CA 1
ATOM 735 C C . VAL A 1 93 ? -35.139 13.854 0.223 1.00 85.88 93 VAL A C 1
ATOM 737 O O . VAL A 1 93 ? -35.602 12.943 0.909 1.00 85.88 93 VAL A O 1
ATOM 740 N N . ILE A 1 94 ? -33.914 13.797 -0.302 1.00 77.44 94 ILE A N 1
ATOM 741 C CA . ILE A 1 94 ? -32.933 12.754 0.028 1.00 77.44 94 ILE A CA 1
ATOM 742 C C . ILE A 1 94 ? -31.627 13.446 0.414 1.00 77.44 94 ILE A C 1
ATOM 744 O O . ILE A 1 94 ? -31.010 14.132 -0.401 1.00 77.44 94 ILE A O 1
ATOM 748 N N . ASN A 1 95 ? -31.190 13.252 1.661 1.00 77.88 95 ASN A N 1
ATOM 749 C CA . ASN A 1 95 ? -30.076 13.991 2.261 1.00 77.88 95 ASN A CA 1
ATOM 750 C C . ASN A 1 95 ? -30.302 15.516 2.156 1.00 77.88 95 ASN A C 1
ATOM 752 O O . ASN A 1 95 ? -31.328 16.011 2.608 1.00 77.88 95 ASN A O 1
ATOM 756 N N . ASN A 1 96 ? -29.371 16.256 1.543 1.00 78.12 96 ASN A N 1
ATOM 757 C CA . ASN A 1 96 ? -29.429 17.714 1.386 1.00 78.12 96 ASN A CA 1
ATOM 758 C C . ASN A 1 96 ? -29.824 18.148 -0.043 1.00 78.12 96 ASN A C 1
ATOM 760 O O . ASN A 1 96 ? -29.340 19.164 -0.551 1.00 78.12 96 ASN A O 1
ATOM 764 N N . GLN A 1 97 ? -30.631 17.328 -0.726 1.00 84.25 97 GLN A N 1
ATOM 765 C CA . GLN A 1 97 ? -31.044 17.539 -2.113 1.00 84.25 97 GLN A CA 1
ATOM 766 C C . GLN A 1 97 ? -32.542 17.257 -2.298 1.00 84.25 97 GLN A C 1
ATOM 768 O O . GLN A 1 97 ? -33.076 16.280 -1.769 1.00 84.25 97 GLN A O 1
ATOM 773 N N . VAL A 1 98 ? -33.208 18.113 -3.074 1.00 91.12 98 VAL A N 1
ATOM 774 C CA . VAL A 1 98 ? -34.611 17.979 -3.478 1.00 91.12 98 VAL A CA 1
ATOM 775 C C . VAL A 1 98 ? -34.662 17.355 -4.868 1.00 91.12 98 VAL A C 1
ATOM 777 O O . VAL A 1 98 ? -34.150 17.917 -5.833 1.00 91.12 98 VAL A O 1
ATOM 780 N N . ILE A 1 99 ? -35.265 16.178 -4.979 1.00 92.25 99 ILE A N 1
ATOM 781 C CA . ILE A 1 99 ? -35.412 15.453 -6.242 1.00 92.25 99 ILE A CA 1
ATOM 782 C C . ILE A 1 99 ? -36.814 15.711 -6.786 1.00 92.25 99 ILE A C 1
ATOM 784 O O . ILE A 1 99 ? -37.783 15.403 -6.095 1.00 92.25 99 ILE A O 1
ATOM 788 N N . LEU A 1 100 ? -36.921 16.251 -8.002 1.00 93.69 100 LEU A N 1
ATOM 789 C CA . LEU A 1 100 ? -38.198 16.536 -8.666 1.00 93.69 100 LEU A CA 1
ATOM 790 C C . LEU A 1 100 ? -38.550 15.432 -9.672 1.00 93.69 100 LEU A C 1
ATOM 792 O O . LEU A 1 100 ? -37.690 14.964 -10.424 1.00 93.69 100 LEU A O 1
ATOM 796 N N . GLN A 1 101 ? -39.822 15.041 -9.714 1.00 91.69 101 GLN A N 1
ATOM 797 C CA . GLN A 1 101 ? -40.336 13.993 -10.596 1.00 91.69 101 GLN A CA 1
ATOM 798 C C . GLN A 1 101 ? -41.743 14.341 -11.109 1.00 91.69 101 GLN A C 1
ATOM 800 O O . GLN A 1 101 ? -42.570 14.864 -10.364 1.00 91.69 101 GLN A O 1
ATOM 805 N N . LYS A 1 102 ? -42.042 14.018 -12.372 1.00 90.00 102 LYS A N 1
A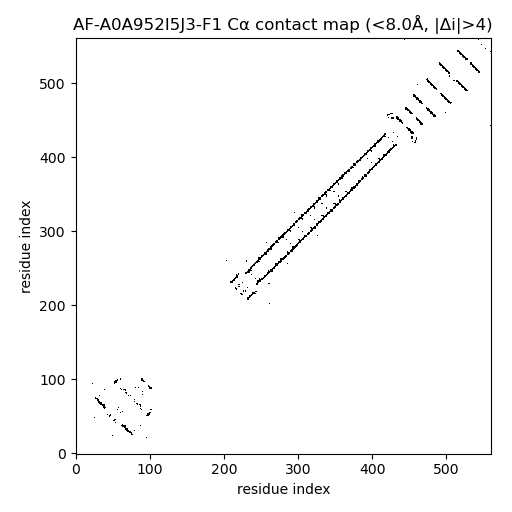TOM 806 C CA . LYS A 1 102 ? -43.388 14.191 -12.940 1.00 90.00 102 LYS A CA 1
ATOM 807 C C . LYS A 1 102 ? -44.365 13.200 -12.297 1.00 90.00 102 LYS A C 1
ATOM 809 O O . LYS A 1 102 ? -44.057 12.009 -12.201 1.00 90.00 102 LYS A O 1
ATOM 814 N N . VAL A 1 103 ? -45.526 13.683 -11.869 1.00 84.94 103 VAL A N 1
ATOM 815 C CA . VAL A 1 103 ? -46.631 12.848 -11.386 1.00 84.94 103 VAL A CA 1
ATOM 816 C C . VAL A 1 103 ? -47.179 12.052 -12.576 1.00 84.94 103 VAL A C 1
ATOM 818 O O . VAL A 1 103 ? -47.416 12.606 -13.648 1.00 84.94 103 VAL A O 1
ATOM 821 N N . LYS A 1 104 ? -47.310 10.729 -12.428 1.00 73.06 104 LYS A N 1
ATOM 822 C CA . LYS A 1 104 ? -47.943 9.880 -13.447 1.00 73.06 104 LYS A CA 1
ATOM 823 C C . LYS A 1 104 ? -49.456 10.075 -13.356 1.00 73.06 104 LYS A C 1
ATOM 825 O O . LYS A 1 104 ? -50.002 9.858 -12.280 1.00 73.06 104 LYS A O 1
ATOM 830 N N . GLU A 1 105 ? -50.114 10.436 -14.455 1.00 55.09 105 GLU A N 1
ATOM 831 C CA . GLU A 1 105 ? -51.575 10.324 -14.561 1.00 55.09 105 GLU A CA 1
ATOM 832 C C . GLU A 1 105 ? -51.967 8.854 -14.353 1.00 55.09 105 GLU A C 1
ATOM 834 O O . GLU A 1 105 ? -51.516 7.974 -15.088 1.00 55.09 105 GLU A O 1
ATOM 839 N N . GLN A 1 106 ? -52.731 8.583 -13.295 1.00 41.31 106 GLN A N 1
ATOM 840 C CA . GLN A 1 106 ? -53.434 7.316 -13.110 1.00 41.31 106 GLN A CA 1
ATOM 841 C C . GLN A 1 106 ? -54.775 7.406 -13.849 1.00 41.31 106 GLN A C 1
ATOM 843 O O . GLN A 1 106 ? -55.420 8.454 -13.821 1.00 41.31 106 GLN A O 1
ATOM 848 N N . GLU A 1 107 ? -55.167 6.318 -14.518 1.00 35.03 107 GLU A N 1
ATOM 849 C CA . GLU A 1 107 ? -56.522 6.121 -15.039 1.00 35.03 107 GLU A CA 1
ATOM 850 C C . GLU A 1 107 ? -57.542 6.362 -13.916 1.00 35.03 107 GLU A C 1
ATOM 852 O O . GLU A 1 107 ? -57.362 5.908 -12.786 1.00 35.03 107 GLU A O 1
ATOM 857 N N . ILE A 1 108 ? -58.590 7.120 -14.231 1.00 31.67 108 ILE A N 1
ATOM 858 C CA . ILE A 1 108 ? -59.741 7.341 -13.360 1.00 31.67 108 ILE A CA 1
ATOM 859 C C . ILE A 1 108 ? -60.471 5.994 -13.243 1.00 31.67 108 ILE A C 1
ATOM 861 O O . ILE A 1 108 ? -61.127 5.576 -14.193 1.00 31.67 108 ILE A O 1
ATOM 865 N N . GLU A 1 109 ? -60.347 5.303 -12.109 1.00 35.41 109 GLU A N 1
ATOM 866 C CA . GLU A 1 109 ? -61.323 4.279 -11.719 1.00 35.41 109 GLU A CA 1
ATOM 867 C C . GLU A 1 109 ? -62.574 5.011 -11.206 1.00 35.41 109 GLU A C 1
ATOM 869 O O . GLU A 1 109 ? -62.523 5.732 -10.206 1.00 35.41 109 GLU A O 1
ATOM 874 N N . GLU A 1 110 ? -63.683 4.887 -11.939 1.00 31.53 110 GLU A N 1
ATOM 875 C CA . GLU A 1 110 ? -65.007 5.333 -11.499 1.00 31.53 110 GLU A CA 1
ATOM 876 C C . GLU A 1 110 ? -65.407 4.586 -10.218 1.00 31.53 110 GLU A C 1
ATOM 878 O O . GLU A 1 110 ? -65.339 3.360 -10.140 1.00 31.53 110 GLU A O 1
ATOM 883 N N . VAL A 1 111 ? -65.831 5.338 -9.202 1.00 33.81 111 VAL A N 1
ATOM 884 C CA . VAL A 1 111 ? -66.422 4.797 -7.975 1.00 33.81 111 VAL A CA 1
ATOM 885 C C . VAL A 1 111 ? -67.883 4.452 -8.274 1.00 33.81 111 VAL A C 1
ATOM 887 O O . VAL A 1 111 ? -68.704 5.356 -8.416 1.00 33.81 111 VAL A O 1
ATOM 890 N N . GLU A 1 112 ? -68.217 3.163 -8.366 1.00 33.62 112 GLU A N 1
ATOM 891 C CA . GLU A 1 112 ? -69.607 2.699 -8.259 1.00 33.62 112 GLU A CA 1
ATOM 892 C C . GLU A 1 112 ? -70.074 2.828 -6.796 1.00 33.62 112 GLU A C 1
ATOM 894 O O . GLU A 1 112 ? -69.444 2.309 -5.871 1.00 33.62 112 GLU A O 1
ATOM 899 N N . GLU A 1 113 ? -71.175 3.550 -6.579 1.00 34.69 113 GLU A N 1
ATOM 900 C CA . GLU A 1 113 ? -71.879 3.621 -5.295 1.00 34.69 113 GLU A CA 1
ATOM 901 C C . GLU A 1 113 ? -72.590 2.285 -5.012 1.00 34.69 113 GLU A C 1
ATOM 903 O O . GLU A 1 113 ? -73.569 1.948 -5.678 1.00 34.69 113 GLU A O 1
ATOM 908 N N . GLU A 1 114 ? -72.148 1.535 -3.997 1.00 34.50 114 GLU A N 1
ATOM 909 C CA . GLU A 1 114 ? -72.931 0.421 -3.443 1.00 34.50 114 GLU A CA 1
ATOM 910 C C . GLU A 1 114 ? -73.850 0.897 -2.305 1.00 34.50 114 GLU A C 1
ATOM 912 O O . GLU A 1 114 ? -73.426 1.425 -1.273 1.00 34.50 114 GLU A O 1
ATOM 917 N N . GLU A 1 115 ? -75.145 0.677 -2.521 1.00 30.34 115 GLU A N 1
ATOM 918 C CA . GLU A 1 115 ? -76.267 0.978 -1.638 1.00 30.34 115 GLU A CA 1
ATOM 919 C C . GLU A 1 115 ? -76.338 -0.012 -0.453 1.00 30.34 115 GLU A C 1
ATOM 921 O O . GLU A 1 115 ? -76.238 -1.231 -0.607 1.00 30.34 115 GLU A O 1
ATOM 926 N N . ILE A 1 116 ? -76.531 0.503 0.765 1.00 38.38 116 ILE A N 1
ATOM 927 C CA . ILE A 1 116 ? -76.549 -0.285 2.008 1.00 38.38 116 ILE A CA 1
ATOM 928 C C . ILE A 1 116 ? -77.922 -0.944 2.210 1.00 38.38 116 ILE A C 1
ATOM 930 O O . ILE A 1 116 ? -78.919 -0.243 2.377 1.00 38.38 116 ILE A O 1
ATOM 934 N N . THR A 1 117 ? -77.970 -2.272 2.381 1.00 31.34 117 THR A N 1
ATOM 935 C CA . THR A 1 117 ? -79.049 -2.944 3.142 1.00 31.34 117 THR A CA 1
ATOM 936 C C . THR A 1 117 ? -78.500 -4.042 4.079 1.00 31.34 117 THR A C 1
ATOM 938 O O . THR A 1 117 ? -77.457 -4.629 3.794 1.00 31.34 117 THR A O 1
ATOM 941 N N . PRO A 1 118 ? -79.127 -4.296 5.252 1.00 38.72 118 PRO A N 1
ATOM 942 C CA . PRO A 1 118 ? -78.460 -4.937 6.391 1.00 38.72 118 PRO A CA 1
ATOM 943 C C . PRO A 1 118 ? -78.571 -6.473 6.423 1.00 38.72 118 PRO A C 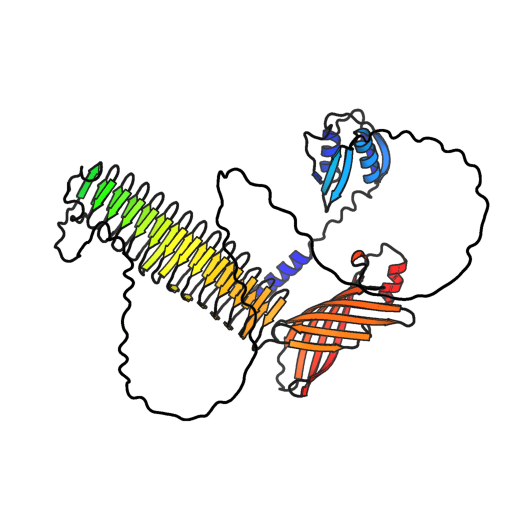1
ATOM 945 O O . PRO A 1 118 ? -79.612 -7.051 6.116 1.00 38.72 118 PRO A O 1
ATOM 948 N N . VAL A 1 119 ? -77.510 -7.133 6.904 1.00 33.28 119 VAL A N 1
ATOM 949 C CA . VAL A 1 119 ? -77.417 -8.594 7.111 1.00 33.28 119 VAL A CA 1
ATOM 950 C C . VAL A 1 119 ? -77.853 -8.980 8.540 1.00 33.28 119 VAL A C 1
ATOM 952 O O . VAL A 1 119 ? -77.445 -8.308 9.491 1.00 33.28 119 VAL A O 1
ATOM 955 N N . PRO A 1 120 ? -78.630 -10.067 8.751 1.00 34.12 120 PRO A N 1
ATOM 956 C CA . PRO A 1 120 ? -78.974 -10.554 10.085 1.00 34.12 120 PRO A CA 1
ATOM 957 C C . PRO A 1 120 ? -77.898 -11.476 10.696 1.00 34.12 120 PRO A C 1
ATOM 959 O O . PRO A 1 120 ? -77.198 -12.222 10.015 1.00 34.12 120 PRO A O 1
ATOM 962 N N . VAL A 1 121 ? -77.819 -11.429 12.027 1.00 38.12 121 VAL A N 1
ATOM 963 C CA . VAL A 1 121 ? -76.873 -12.113 12.929 1.00 38.12 121 VAL A CA 1
ATOM 964 C C . VAL A 1 121 ? -77.082 -13.635 12.994 1.00 38.12 121 VAL A C 1
ATOM 966 O O . VAL A 1 121 ? -78.211 -14.065 13.216 1.00 38.12 121 VAL A O 1
ATOM 969 N N . GLN A 1 122 ? -75.998 -14.435 12.988 1.00 32.06 122 GLN A N 1
ATOM 970 C CA . GLN A 1 122 ? -75.942 -15.749 13.665 1.00 32.06 122 GLN A CA 1
ATOM 971 C C . GLN A 1 122 ? -74.570 -16.039 14.319 1.00 32.06 122 GLN A C 1
ATOM 973 O O . GLN A 1 122 ? -73.513 -15.696 13.799 1.00 32.06 122 GLN A O 1
ATOM 978 N N . ILE A 1 123 ? -74.639 -16.662 15.502 1.00 31.19 123 ILE A N 1
ATOM 979 C CA . ILE A 1 123 ? -73.592 -16.917 16.514 1.00 31.19 123 ILE A CA 1
ATOM 980 C C . ILE A 1 123 ? -72.890 -18.274 16.253 1.00 31.19 123 ILE A C 1
ATOM 982 O O . ILE A 1 123 ? -73.565 -19.209 15.820 1.00 31.19 123 ILE A O 1
ATOM 986 N N . PRO A 1 124 ? -71.585 -18.453 16.562 1.00 32.47 124 PRO A N 1
ATOM 987 C CA . PRO A 1 124 ? -70.869 -19.709 16.319 1.00 32.47 124 PRO A CA 1
ATOM 988 C C . PRO A 1 124 ? -71.017 -20.739 17.456 1.00 32.47 124 PRO A C 1
ATOM 990 O O . PRO A 1 124 ? -71.035 -20.392 18.639 1.00 32.47 124 PRO A O 1
ATOM 993 N N . LEU A 1 125 ? -71.028 -22.029 17.095 1.00 28.06 125 LEU A N 1
ATOM 994 C CA . LEU A 1 125 ? -70.967 -23.170 18.019 1.00 28.06 125 LEU A CA 1
ATOM 995 C C . LEU A 1 125 ? -69.737 -24.062 17.763 1.00 28.06 125 LEU A C 1
ATOM 997 O O . LEU A 1 125 ? -69.142 -24.081 16.692 1.00 28.06 125 LEU A O 1
ATOM 1001 N N . LYS A 1 126 ? -69.353 -24.739 18.845 1.00 29.14 126 LYS A N 1
ATOM 1002 C CA . LYS A 1 126 ? -68.039 -25.256 19.259 1.00 29.14 126 LYS A CA 1
ATOM 1003 C C . LYS A 1 126 ? -67.660 -26.654 18.720 1.00 29.14 126 LYS A C 1
ATOM 1005 O O . LYS A 1 126 ? -68.534 -27.475 18.481 1.00 29.14 126 LYS A O 1
ATOM 1010 N N . ASN A 1 127 ? -66.352 -26.943 18.841 1.00 28.72 127 ASN A N 1
ATOM 1011 C CA . ASN A 1 127 ? -65.684 -28.235 19.138 1.00 28.72 127 ASN A CA 1
ATOM 1012 C C . ASN A 1 127 ? -65.547 -29.317 18.037 1.00 28.72 127 ASN A C 1
ATOM 1014 O O . ASN A 1 127 ? -66.524 -29.929 17.632 1.00 28.72 127 ASN A O 1
ATOM 1018 N N . SER A 1 128 ? -64.318 -29.776 17.750 1.00 27.95 128 SER A N 1
ATOM 1019 C CA . SER A 1 128 ? -63.637 -30.892 18.459 1.00 27.95 128 SER A CA 1
ATOM 1020 C C . SER A 1 128 ? -62.468 -31.524 17.665 1.00 27.95 128 SER A C 1
ATOM 1022 O O . SER A 1 128 ? -62.355 -31.415 16.452 1.00 27.95 128 SER A O 1
ATOM 1024 N N . VAL A 1 129 ? -61.575 -32.133 18.448 1.00 28.88 129 VAL A N 1
ATOM 1025 C CA . VAL A 1 129 ? -60.261 -32.770 18.226 1.00 28.88 129 VAL A CA 1
ATOM 1026 C C . VAL A 1 129 ? -60.294 -34.081 17.395 1.00 28.88 129 VAL A C 1
ATOM 1028 O O . VAL A 1 129 ? -61.122 -34.920 17.714 1.00 28.88 129 VAL A O 1
ATOM 1031 N N . ASN A 1 130 ? -59.347 -34.231 16.431 1.00 25.55 130 ASN A N 1
ATOM 1032 C CA . ASN A 1 130 ? -58.453 -35.369 16.001 1.00 25.55 130 ASN A CA 1
ATOM 1033 C C . ASN A 1 130 ? -58.931 -36.862 16.070 1.00 25.55 130 ASN A C 1
ATOM 1035 O O . ASN A 1 130 ? -59.854 -37.130 16.827 1.00 25.55 130 ASN A O 1
ATOM 1039 N N . PRO A 1 131 ? -58.264 -37.897 15.460 1.00 41.62 131 PRO A N 1
ATOM 1040 C CA . PRO A 1 131 ? -56.986 -37.928 14.704 1.00 41.62 131 PRO A CA 1
ATOM 1041 C C . PRO A 1 131 ? -56.869 -38.911 13.482 1.00 41.62 131 PRO A C 1
ATOM 1043 O O . PRO A 1 131 ? -57.745 -39.724 13.211 1.00 41.62 131 PRO A O 1
ATOM 1046 N N . SER A 1 132 ? -55.663 -38.932 12.871 1.00 25.50 132 SER A N 1
ATOM 1047 C CA . SER A 1 132 ? -54.908 -40.093 12.310 1.00 25.50 132 SER A CA 1
ATOM 1048 C C . SER A 1 132 ? -55.166 -40.603 10.871 1.00 25.50 132 SER A C 1
ATOM 1050 O O . SER A 1 132 ? -56.266 -41.030 10.553 1.00 25.50 132 SER A O 1
ATOM 1052 N N . LEU A 1 133 ? -54.112 -40.625 10.026 1.00 27.52 133 LEU A N 1
ATOM 1053 C CA . LEU A 1 133 ? -53.358 -41.813 9.544 1.00 27.52 133 LEU A CA 1
ATOM 1054 C C . LEU A 1 133 ? -52.639 -41.599 8.186 1.00 27.52 133 LEU A C 1
ATOM 1056 O O . LEU A 1 133 ? -53.221 -41.162 7.200 1.00 27.52 133 LEU A O 1
ATOM 1060 N N . ASP A 1 134 ? -51.359 -41.983 8.196 1.00 26.77 134 ASP A N 1
ATOM 1061 C CA . ASP A 1 134 ? -50.397 -42.284 7.121 1.00 26.77 134 ASP A CA 1
ATOM 1062 C C . ASP A 1 134 ? -50.901 -42.588 5.692 1.00 26.77 134 ASP A C 1
ATOM 1064 O O . ASP A 1 134 ? -51.760 -43.447 5.494 1.00 26.77 134 ASP A O 1
ATOM 1068 N N . LYS A 1 135 ? -50.151 -42.096 4.685 1.00 29.20 135 LYS A N 1
ATOM 1069 C CA . LYS A 1 135 ? -49.265 -42.940 3.841 1.00 29.20 135 LYS A CA 1
ATOM 1070 C C . LYS A 1 135 ? -48.410 -42.129 2.851 1.00 29.20 135 LYS A C 1
ATOM 1072 O O . LYS A 1 135 ? -48.888 -41.243 2.154 1.00 29.20 135 LYS A O 1
ATOM 1077 N N . ARG A 1 136 ? -47.130 -42.517 2.770 1.00 26.06 136 ARG A N 1
ATOM 1078 C CA . ARG A 1 136 ? -46.167 -42.232 1.685 1.00 26.06 136 ARG A CA 1
ATOM 1079 C C . ARG A 1 136 ? -46.713 -42.703 0.327 1.00 26.06 136 ARG A C 1
ATOM 1081 O O . ARG A 1 136 ? -47.399 -43.721 0.311 1.00 26.06 136 ARG A O 1
ATOM 1088 N N . THR A 1 137 ? -46.306 -42.083 -0.787 1.00 25.52 137 THR A N 1
ATOM 1089 C CA . THR A 1 137 ? -45.508 -42.697 -1.883 1.00 25.52 137 THR A CA 1
ATOM 1090 C C . THR A 1 137 ? -45.113 -41.628 -2.917 1.00 25.52 137 THR A C 1
ATOM 1092 O O . THR A 1 137 ? -45.804 -40.641 -3.137 1.00 25.52 137 THR A O 1
ATOM 1095 N N . GLU A 1 138 ? -43.931 -41.864 -3.464 1.00 25.61 138 GLU A N 1
ATOM 1096 C CA . GLU A 1 138 ? -43.088 -41.160 -4.423 1.00 25.61 138 GLU A CA 1
ATOM 1097 C C . GLU A 1 138 ? -43.612 -41.030 -5.871 1.00 25.61 138 GLU A C 1
ATOM 1099 O O . GLU A 1 138 ? -44.321 -41.897 -6.369 1.00 25.61 138 GLU A O 1
ATOM 1104 N N . VAL A 1 139 ? -43.077 -39.990 -6.534 1.00 24.03 139 VAL A N 1
ATOM 1105 C CA . VAL A 1 139 ? -42.571 -39.912 -7.926 1.00 24.03 139 VAL A CA 1
ATOM 1106 C C . VAL A 1 139 ? -43.558 -40.038 -9.099 1.00 24.03 139 VAL A C 1
ATOM 1108 O O . VAL A 1 139 ? -44.086 -41.101 -9.401 1.00 24.03 139 VAL A O 1
ATOM 1111 N N . ALA A 1 140 ? -43.603 -38.973 -9.909 1.00 24.14 140 ALA A N 1
ATOM 1112 C CA . ALA A 1 140 ? -43.754 -39.071 -11.360 1.00 24.14 140 ALA A CA 1
ATOM 1113 C C . ALA A 1 140 ? -42.930 -37.973 -12.061 1.00 24.14 140 ALA A C 1
ATOM 1115 O O . ALA A 1 140 ? -43.164 -36.778 -11.908 1.00 24.14 140 ALA A O 1
ATOM 1116 N N . SER A 1 141 ? -41.937 -38.428 -12.815 1.00 21.83 141 SER A N 1
ATOM 1117 C CA . SER A 1 141 ? -41.096 -37.713 -13.774 1.00 21.83 141 SER A CA 1
ATOM 1118 C C . SER A 1 141 ? -41.806 -37.527 -15.118 1.00 21.83 141 SER A C 1
ATOM 1120 O O . SER A 1 141 ? -42.321 -38.520 -15.627 1.00 21.83 141 SER A O 1
ATOM 1122 N N . VAL A 1 142 ? -41.709 -36.358 -15.771 1.00 25.30 142 VAL A N 1
ATOM 1123 C CA . VAL A 1 142 ? -41.863 -36.242 -17.239 1.00 25.30 142 VAL A CA 1
ATOM 1124 C C . VAL A 1 142 ? -40.960 -35.141 -17.830 1.00 25.30 142 VAL A C 1
ATOM 1126 O O . VAL A 1 142 ? -41.176 -33.958 -17.606 1.00 25.30 142 VAL A O 1
ATOM 1129 N N . LYS A 1 143 ? -39.967 -35.633 -18.584 1.00 24.94 143 LYS A N 1
ATOM 1130 C CA . LYS A 1 143 ? -39.412 -35.258 -19.905 1.00 24.94 143 LYS A CA 1
ATOM 1131 C C . LYS A 1 143 ? -38.962 -33.833 -20.276 1.00 24.94 143 LYS A C 1
ATOM 1133 O O . LYS A 1 143 ? -39.718 -32.871 -20.290 1.00 24.94 143 LYS A O 1
ATOM 1138 N N . GLU A 1 144 ? -37.720 -33.855 -20.767 1.00 22.89 144 GLU A N 1
ATOM 1139 C CA . GLU A 1 144 ? -37.037 -32.993 -21.737 1.00 22.89 144 GLU A CA 1
ATOM 1140 C C . GLU A 1 144 ? -37.870 -32.599 -22.969 1.00 22.89 144 GLU A C 1
ATOM 1142 O O . GLU A 1 144 ? -38.589 -33.425 -23.535 1.00 22.89 144 GLU A O 1
ATOM 1147 N N . ILE A 1 145 ? -37.641 -31.369 -23.447 1.00 27.86 145 ILE A N 1
ATOM 1148 C CA . ILE A 1 145 ? -37.786 -30.966 -24.852 1.00 27.86 145 ILE A CA 1
ATOM 1149 C C . ILE A 1 145 ? -36.505 -30.228 -25.269 1.00 27.86 145 ILE A C 1
ATOM 1151 O O . ILE A 1 145 ? -35.908 -29.485 -24.491 1.00 27.86 145 ILE A O 1
ATOM 1155 N N . GLU A 1 146 ? -36.092 -30.527 -26.496 1.00 27.42 146 GLU A N 1
ATOM 1156 C CA . GLU A 1 146 ? -34.833 -30.224 -27.163 1.00 27.42 146 GLU A CA 1
ATOM 1157 C C . GLU A 1 146 ? -34.551 -28.735 -27.431 1.00 27.42 146 GLU A C 1
ATOM 1159 O O . GLU A 1 146 ? -35.430 -27.883 -27.542 1.00 27.42 146 GLU A O 1
ATOM 1164 N N . ASN A 1 147 ? -33.251 -28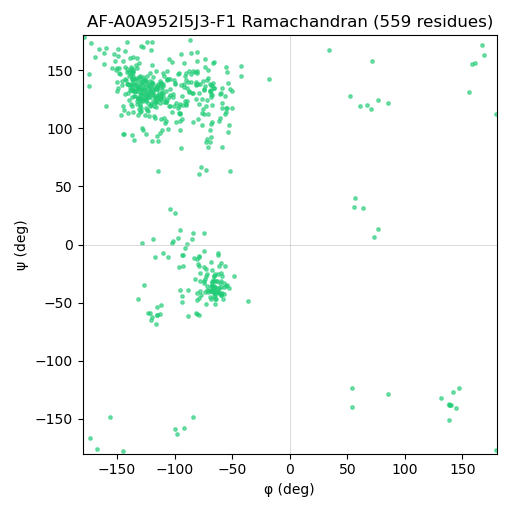.483 -27.573 1.00 27.30 147 ASN A N 1
ATOM 1165 C CA . ASN A 1 147 ? -32.569 -27.245 -27.938 1.00 27.30 147 ASN A CA 1
ATOM 1166 C C . ASN A 1 147 ? -32.744 -26.925 -29.442 1.00 27.30 147 ASN A C 1
ATOM 1168 O O . ASN A 1 147 ? -32.864 -27.853 -30.243 1.00 27.30 147 ASN A O 1
ATOM 1172 N N . PRO A 1 148 ? -32.555 -25.659 -29.859 1.00 32.91 148 PRO A N 1
ATOM 1173 C CA . PRO A 1 148 ? -31.514 -25.453 -30.864 1.00 32.91 148 PRO A CA 1
ATOM 1174 C C . PRO A 1 148 ? -30.577 -24.264 -30.588 1.00 32.91 148 PRO A C 1
ATOM 1176 O O . PRO A 1 148 ? -30.982 -23.148 -30.291 1.00 32.91 148 PRO A O 1
ATOM 1179 N N . GLU A 1 149 ? -29.301 -24.591 -30.789 1.00 28.94 149 GLU A N 1
ATOM 1180 C CA . GLU A 1 149 ? -28.231 -23.806 -31.414 1.00 28.94 149 GLU A CA 1
ATOM 1181 C C . GLU A 1 149 ? -27.624 -22.569 -30.720 1.00 28.94 149 GLU A C 1
ATOM 1183 O O . GLU A 1 149 ? -28.208 -21.512 -30.503 1.00 28.94 149 GLU A O 1
ATOM 1188 N N . ASN A 1 150 ? -26.327 -22.745 -30.446 1.00 28.25 150 ASN A N 1
ATOM 1189 C CA . ASN A 1 150 ? -25.358 -21.792 -29.932 1.00 28.25 150 ASN A CA 1
ATOM 1190 C C . ASN A 1 150 ? -24.904 -20.783 -30.999 1.00 28.25 150 ASN A C 1
ATOM 1192 O O . ASN A 1 150 ? -24.467 -21.189 -32.073 1.00 28.25 150 ASN A O 1
ATOM 1196 N N . ILE A 1 151 ? -24.730 -19.519 -30.598 1.00 29.55 151 ILE A N 1
ATOM 1197 C CA . ILE A 1 151 ? -23.549 -18.728 -30.982 1.00 29.55 151 ILE A CA 1
ATOM 1198 C C . ILE A 1 151 ? -22.916 -18.202 -29.691 1.00 29.55 151 ILE A C 1
ATOM 1200 O O . ILE A 1 151 ? -23.508 -17.433 -28.938 1.00 29.55 151 ILE A O 1
ATOM 1204 N N . GLY A 1 152 ? -21.727 -18.726 -29.393 1.00 24.44 152 GLY A N 1
ATOM 1205 C CA . GLY A 1 152 ? -21.048 -18.582 -28.114 1.00 24.44 152 GLY A CA 1
ATOM 1206 C C . GLY A 1 152 ? -20.139 -17.359 -28.020 1.00 24.44 152 GLY A C 1
ATOM 1207 O O . GLY A 1 152 ? -19.278 -17.135 -28.864 1.00 24.44 152 GLY A O 1
ATOM 1208 N N . LEU A 1 153 ? -20.258 -16.652 -26.898 1.00 24.05 153 LEU A N 1
ATOM 1209 C CA . LEU A 1 153 ? -19.219 -15.818 -26.298 1.00 24.05 153 LEU A CA 1
ATOM 1210 C C . LEU A 1 153 ? -19.359 -15.962 -24.776 1.00 24.05 153 LEU A C 1
ATOM 1212 O O . LEU A 1 153 ? -20.181 -15.302 -24.149 1.00 24.05 153 LEU A O 1
ATOM 1216 N N . LYS A 1 154 ? -18.590 -16.877 -24.170 1.00 26.34 154 LYS A N 1
ATOM 1217 C CA . LYS A 1 154 ? -18.477 -16.994 -22.708 1.00 26.34 154 LYS A CA 1
ATOM 1218 C C . LYS A 1 154 ? -17.040 -16.745 -22.267 1.00 26.34 154 LYS A C 1
ATOM 1220 O O . LYS A 1 154 ? -16.150 -17.559 -22.498 1.00 26.34 154 LYS A O 1
ATOM 1225 N N . LEU A 1 155 ? -16.865 -15.607 -21.594 1.00 24.33 155 LEU A N 1
ATOM 1226 C CA . LEU A 1 155 ? -15.780 -15.341 -20.659 1.00 24.33 155 LEU A CA 1
ATOM 1227 C C . LEU A 1 155 ? -15.793 -16.417 -19.560 1.00 24.33 155 LEU A C 1
ATOM 1229 O O . LEU A 1 155 ? -16.820 -16.656 -18.925 1.00 24.33 155 LEU A O 1
ATOM 1233 N N . GLY A 1 156 ? -14.648 -17.054 -19.321 1.00 23.97 156 GLY A N 1
ATOM 1234 C CA . GLY A 1 156 ? -14.466 -17.979 -18.206 1.00 23.97 156 GLY A CA 1
ATOM 1235 C C . GLY A 1 156 ? -14.340 -17.228 -16.882 1.00 23.97 156 GLY A C 1
ATOM 1236 O O . GLY A 1 156 ? -13.348 -16.540 -16.647 1.00 23.97 156 GLY A O 1
ATOM 1237 N N . ALA A 1 157 ? -15.339 -17.388 -16.016 1.00 25.88 157 ALA A N 1
ATOM 1238 C CA . ALA A 1 157 ? -15.279 -17.023 -14.608 1.00 25.88 157 ALA A CA 1
ATOM 1239 C C . ALA A 1 157 ? -14.307 -17.951 -13.859 1.00 25.88 157 ALA A C 1
ATOM 1241 O O . ALA A 1 157 ? -14.350 -19.173 -14.008 1.00 25.88 157 ALA A O 1
ATOM 1242 N N . ALA A 1 158 ? -13.429 -17.365 -13.045 1.00 24.47 158 ALA A N 1
ATOM 1243 C CA . ALA A 1 158 ? -12.533 -18.094 -12.159 1.00 24.47 158 ALA A CA 1
ATOM 1244 C C . ALA A 1 158 ? -13.311 -18.622 -10.943 1.00 24.47 158 ALA A C 1
ATOM 1246 O O . ALA A 1 158 ? -13.833 -17.854 -10.136 1.00 24.47 158 ALA A O 1
ATOM 1247 N N . THR A 1 159 ? -13.371 -19.945 -10.814 1.00 23.06 159 THR A N 1
ATOM 1248 C CA . THR A 1 159 ? -13.935 -20.644 -9.659 1.00 23.06 159 THR A CA 1
ATOM 1249 C C . THR A 1 159 ? -13.079 -20.413 -8.415 1.00 23.06 159 THR A C 1
ATOM 1251 O O . THR A 1 159 ? -11.903 -20.774 -8.357 1.00 23.06 159 THR A O 1
ATOM 1254 N N . VAL A 1 160 ? -13.713 -19.835 -7.398 1.00 22.52 160 VAL A N 1
ATOM 1255 C CA . VAL A 1 160 ? -13.259 -19.784 -6.008 1.00 22.52 160 VAL A CA 1
ATOM 1256 C C . VAL A 1 160 ? -13.432 -21.179 -5.405 1.00 22.52 160 VAL A C 1
ATOM 1258 O O . VAL A 1 160 ? -14.550 -21.678 -5.333 1.00 22.52 160 VAL A O 1
ATOM 1261 N N . ILE A 1 161 ? -12.345 -21.814 -4.960 1.00 24.48 161 ILE A N 1
ATOM 1262 C CA . ILE A 1 161 ? -12.421 -23.023 -4.128 1.00 24.48 161 ILE A CA 1
ATOM 1263 C C . ILE A 1 161 ? -12.228 -22.606 -2.669 1.00 24.48 161 ILE A C 1
ATOM 1265 O O . ILE A 1 161 ? -11.124 -22.287 -2.229 1.00 24.48 161 ILE A O 1
ATOM 1269 N N . THR A 1 162 ? -13.329 -22.614 -1.923 1.00 24.08 162 THR A N 1
ATOM 1270 C CA . THR A 1 162 ? -13.371 -22.614 -0.460 1.00 24.08 162 THR A CA 1
ATOM 1271 C C . THR A 1 162 ? -13.090 -24.027 0.053 1.00 24.08 162 THR A C 1
ATOM 1273 O O . THR A 1 162 ? -13.827 -24.954 -0.268 1.00 24.08 162 THR A O 1
ATOM 1276 N N . GLY A 1 163 ? -12.043 -24.200 0.862 1.00 24.00 163 GLY A N 1
ATOM 1277 C CA . GLY A 1 163 ? -11.772 -25.442 1.590 1.00 24.00 163 GLY A CA 1
ATOM 1278 C C . GLY A 1 163 ? -12.042 -25.265 3.082 1.00 24.00 163 GLY A C 1
ATOM 1279 O O . GLY A 1 163 ? -11.251 -24.641 3.787 1.00 24.00 163 GLY A O 1
ATOM 1280 N N . THR A 1 164 ? -13.162 -25.804 3.553 1.00 23.53 164 THR A N 1
ATOM 1281 C CA . THR A 1 164 ? -13.530 -25.961 4.964 1.00 23.53 164 THR A CA 1
ATOM 1282 C C . THR A 1 164 ? -12.879 -27.200 5.579 1.00 23.53 164 THR A C 1
ATOM 1284 O O . THR A 1 164 ? -12.902 -28.261 4.971 1.00 23.53 164 THR A O 1
ATOM 1287 N N . GLY A 1 165 ? -12.376 -27.040 6.810 1.00 22.59 165 GLY A N 1
ATOM 1288 C CA . GLY A 1 165 ? -12.451 -28.000 7.921 1.00 22.59 165 GLY A CA 1
ATOM 1289 C C . GLY A 1 165 ? -11.811 -29.385 7.778 1.00 22.59 165 GLY A C 1
ATOM 1290 O O . GLY A 1 165 ? -12.289 -30.221 7.028 1.00 22.59 165 GLY A O 1
ATOM 1291 N N . ASN A 1 166 ? -10.841 -29.690 8.647 1.00 26.75 166 ASN A N 1
ATOM 1292 C CA . ASN A 1 166 ? -10.817 -31.002 9.295 1.00 26.75 166 ASN A CA 1
ATOM 1293 C C . ASN A 1 166 ? -10.201 -30.942 10.697 1.00 26.75 166 ASN A C 1
ATOM 1295 O O . ASN A 1 166 ? -9.201 -30.271 10.954 1.00 26.75 166 ASN A O 1
ATOM 1299 N N . THR A 1 167 ? -10.899 -31.622 11.599 1.00 25.69 167 THR A N 1
ATOM 1300 C CA . THR A 1 167 ? -10.712 -31.748 13.040 1.00 25.69 167 THR A CA 1
ATOM 1301 C C . THR A 1 167 ? -9.633 -32.770 13.413 1.00 25.69 167 THR A C 1
ATOM 1303 O O . THR A 1 167 ? -9.149 -33.554 12.604 1.00 25.69 167 THR A O 1
ATOM 1306 N N . MET A 1 168 ? -9.234 -32.678 14.682 1.00 22.45 168 MET A N 1
ATOM 1307 C CA . MET A 1 168 ? -8.128 -33.344 15.369 1.00 22.45 168 MET A CA 1
ATOM 1308 C C . MET A 1 168 ? -8.086 -34.878 15.286 1.00 22.45 168 MET A C 1
ATOM 1310 O O . MET A 1 168 ? -9.105 -35.534 15.449 1.00 22.45 168 MET A O 1
ATOM 1314 N N . ASN A 1 169 ? -6.860 -35.416 15.306 1.00 25.02 169 ASN A N 1
ATOM 1315 C CA . ASN A 1 169 ? -6.504 -36.548 16.168 1.00 25.02 169 ASN A CA 1
ATOM 1316 C C . ASN A 1 169 ? -5.124 -36.312 16.819 1.00 25.02 169 ASN A C 1
ATOM 1318 O O . ASN A 1 169 ? -4.149 -35.991 16.142 1.00 25.02 169 ASN A O 1
ATOM 1322 N N . LYS A 1 170 ? -5.069 -36.426 18.156 1.00 26.70 170 LYS A N 1
ATOM 1323 C CA . LYS A 1 170 ? -3.851 -36.467 18.997 1.00 26.70 170 LYS A CA 1
ATOM 1324 C C . LYS A 1 170 ? -3.268 -37.896 18.950 1.00 26.70 170 LYS A C 1
ATOM 1326 O O . LYS A 1 170 ? -4.038 -38.832 18.780 1.00 26.70 170 LYS A O 1
ATOM 1331 N N . VAL A 1 171 ? -1.950 -38.120 19.063 1.00 24.05 171 VAL A N 1
ATOM 1332 C CA . VAL A 1 171 ? -1.172 -38.541 20.274 1.00 24.05 171 VAL A CA 1
ATOM 1333 C C . VAL A 1 171 ? 0.155 -39.182 19.741 1.00 24.05 171 VAL A C 1
ATOM 1335 O O . VAL A 1 171 ? 0.092 -39.736 18.646 1.00 24.05 171 VAL A O 1
ATOM 1338 N N . PRO A 1 172 ? 1.321 -39.269 20.437 1.00 28.30 172 PRO A N 1
ATOM 1339 C CA . PRO A 1 172 ? 2.117 -38.313 21.227 1.00 28.30 172 PRO A CA 1
ATOM 1340 C C . PRO A 1 172 ? 3.575 -38.119 20.689 1.00 28.30 172 PRO A C 1
ATOM 1342 O O . PRO A 1 172 ? 4.102 -38.914 19.915 1.00 28.30 172 PRO A O 1
ATOM 1345 N N . GLN A 1 173 ? 4.282 -37.087 21.167 1.00 24.83 173 GLN A N 1
ATOM 1346 C CA . GLN A 1 173 ? 5.735 -36.912 20.982 1.00 24.83 173 GLN A CA 1
ATOM 1347 C C . GLN A 1 173 ? 6.548 -37.890 21.852 1.00 24.83 173 GLN A C 1
ATOM 1349 O O . GLN A 1 173 ? 6.290 -38.010 23.050 1.00 24.83 173 GLN A O 1
ATOM 1354 N N . LYS A 1 174 ? 7.597 -38.500 21.281 1.00 25.55 174 LYS A N 1
ATOM 1355 C CA . LYS A 1 174 ? 8.738 -39.066 22.023 1.00 25.55 174 LYS A CA 1
ATOM 1356 C C . LYS A 1 174 ? 10.039 -38.414 21.549 1.00 25.55 174 LYS A C 1
ATOM 1358 O O . LYS A 1 174 ? 10.308 -38.350 20.353 1.00 25.55 174 LYS A O 1
ATOM 1363 N N . ASN A 1 175 ? 10.816 -37.939 22.519 1.00 25.45 175 ASN A N 1
ATOM 1364 C CA . ASN A 1 175 ? 12.158 -37.384 22.364 1.00 25.45 175 ASN A CA 1
ATOM 1365 C C . ASN A 1 175 ? 13.179 -38.491 22.056 1.00 25.45 175 ASN A C 1
ATOM 1367 O O . ASN A 1 175 ? 13.134 -39.555 22.671 1.00 25.45 175 ASN A O 1
ATOM 1371 N N . GLY A 1 176 ? 14.138 -38.202 21.178 1.00 25.83 176 GLY A N 1
ATOM 1372 C CA . GLY A 1 176 ? 15.327 -39.026 20.954 1.00 25.83 176 GLY A CA 1
ATOM 1373 C C . GLY A 1 176 ? 16.212 -38.413 19.872 1.00 25.83 176 GLY A C 1
ATOM 1374 O O . GLY A 1 176 ? 15.802 -38.313 18.720 1.00 25.83 176 GLY A O 1
ATOM 1375 N N . ALA A 1 177 ? 17.396 -37.943 20.257 1.00 23.00 177 ALA A N 1
ATOM 1376 C CA . ALA A 1 177 ? 18.363 -37.303 19.375 1.00 23.00 177 ALA A CA 1
ATOM 1377 C C . ALA A 1 177 ? 19.313 -38.322 18.709 1.00 23.00 177 ALA A C 1
ATOM 1379 O O . ALA A 1 177 ? 19.842 -39.187 19.400 1.00 23.00 177 ALA A O 1
ATOM 1380 N N . LEU A 1 178 ? 19.599 -38.068 17.416 1.00 24.30 178 LEU A N 1
ATOM 1381 C CA . LEU A 1 178 ? 20.798 -38.412 16.608 1.00 24.30 178 LEU A CA 1
ATOM 1382 C C . LEU A 1 178 ? 21.035 -39.895 16.211 1.00 24.30 178 LEU A C 1
ATOM 1384 O O . LEU A 1 178 ? 20.565 -40.781 16.914 1.00 24.30 178 LEU A O 1
ATOM 1388 N N . PRO A 1 179 ? 21.816 -40.208 15.138 1.00 29.94 179 PRO A N 1
ATOM 1389 C CA . PRO A 1 179 ? 22.524 -39.343 14.176 1.00 29.94 179 PRO A CA 1
ATOM 1390 C C . PRO A 1 179 ? 22.232 -39.640 12.679 1.00 29.94 179 PRO A C 1
ATOM 1392 O O . PRO A 1 179 ? 21.641 -40.648 12.302 1.00 29.94 179 PRO A O 1
ATOM 1395 N N . ALA A 1 180 ? 22.700 -38.745 11.803 1.00 30.05 180 ALA A N 1
ATOM 1396 C CA . ALA A 1 180 ? 22.611 -38.845 10.346 1.00 30.05 180 ALA A CA 1
ATOM 1397 C C . ALA A 1 180 ? 23.649 -39.809 9.734 1.00 30.05 180 ALA A C 1
ATOM 1399 O O . ALA A 1 180 ? 24.829 -39.734 10.073 1.00 30.05 180 ALA A O 1
ATOM 1400 N N . LYS A 1 181 ? 23.227 -40.622 8.751 1.00 25.66 181 LYS A N 1
ATOM 1401 C CA . LYS A 1 181 ? 24.049 -41.140 7.635 1.00 25.66 181 LYS A CA 1
ATOM 1402 C C . LYS A 1 181 ? 23.156 -41.468 6.415 1.00 25.66 181 LYS A C 1
ATOM 1404 O O . LYS A 1 181 ? 21.964 -41.708 6.590 1.00 25.66 181 LYS A O 1
ATOM 1409 N N . PRO A 1 182 ? 23.691 -41.394 5.181 1.00 25.70 182 PRO A N 1
ATOM 1410 C CA . PRO A 1 182 ? 22.924 -41.043 3.985 1.00 25.70 182 PRO A CA 1
ATOM 1411 C C . PRO A 1 182 ? 22.258 -42.251 3.315 1.00 25.70 182 PRO A C 1
ATOM 1413 O O . PRO A 1 182 ? 22.920 -43.241 3.008 1.00 25.70 182 PRO A O 1
ATOM 1416 N N . ILE A 1 183 ? 20.965 -42.134 3.005 1.00 26.97 183 ILE A N 1
ATOM 1417 C CA . ILE A 1 183 ? 20.239 -43.095 2.166 1.00 26.97 183 ILE A CA 1
ATOM 1418 C C . ILE A 1 183 ? 20.224 -42.566 0.729 1.00 26.97 183 ILE A C 1
ATOM 1420 O O . ILE A 1 183 ? 19.718 -41.481 0.444 1.00 26.97 183 ILE A O 1
ATOM 1424 N N . LYS A 1 184 ? 20.818 -43.346 -0.179 1.00 28.58 184 LYS A N 1
ATOM 1425 C CA . LYS A 1 184 ? 20.742 -43.168 -1.632 1.00 28.58 184 LYS A CA 1
ATOM 1426 C C . LYS A 1 184 ? 19.312 -43.462 -2.098 1.00 28.58 184 LYS A C 1
ATOM 1428 O O . LYS A 1 184 ? 18.950 -44.625 -2.241 1.00 28.58 184 LYS A O 1
ATOM 1433 N N . GLU A 1 185 ? 18.528 -42.433 -2.399 1.00 26.62 185 GLU A N 1
ATOM 1434 C CA . GLU A 1 185 ? 17.279 -42.593 -3.151 1.00 26.62 185 GLU A CA 1
ATOM 1435 C C . GLU A 1 185 ? 17.516 -42.342 -4.645 1.00 26.62 185 GLU A C 1
ATOM 1437 O O . GLU A 1 185 ? 17.786 -41.223 -5.088 1.00 26.62 185 GLU A O 1
ATOM 1442 N N . LYS A 1 186 ? 17.380 -43.412 -5.437 1.00 27.41 186 LYS A N 1
ATOM 1443 C CA . LYS A 1 186 ? 17.133 -43.335 -6.878 1.00 27.41 186 LYS A CA 1
ATOM 1444 C C . LYS A 1 186 ? 15.795 -42.620 -7.093 1.00 27.41 186 LYS A C 1
ATOM 1446 O O . LYS A 1 186 ? 14.744 -43.210 -6.873 1.00 27.41 186 LYS A O 1
ATOM 1451 N N . LYS A 1 187 ? 15.826 -41.368 -7.554 1.00 27.39 187 LYS A N 1
ATOM 1452 C CA . LYS A 1 187 ? 14.648 -40.695 -8.117 1.00 27.39 187 LYS A CA 1
ATOM 1453 C C . LYS A 1 187 ? 14.638 -40.870 -9.630 1.00 27.39 187 LYS A C 1
ATOM 1455 O O . LYS A 1 187 ? 15.422 -40.244 -10.340 1.00 27.39 187 LYS A O 1
ATOM 1460 N N . GLU A 1 188 ? 13.722 -41.707 -10.106 1.00 27.06 188 GLU A N 1
ATOM 1461 C CA . GLU A 1 188 ? 13.262 -41.701 -11.492 1.00 27.06 188 GLU A CA 1
ATOM 1462 C C . GLU A 1 18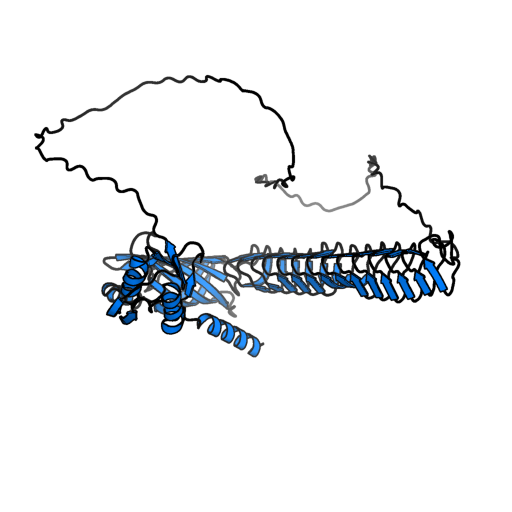8 ? 12.723 -40.306 -11.841 1.00 27.06 188 GLU A C 1
ATOM 1464 O O . GLU A 1 188 ? 11.704 -39.848 -11.318 1.00 27.06 188 GLU A O 1
ATOM 1469 N N . LYS A 1 189 ? 13.422 -39.604 -12.735 1.00 24.48 189 LYS A N 1
ATOM 1470 C CA . LYS A 1 189 ? 12.913 -38.391 -13.374 1.00 24.48 189 LYS A CA 1
ATOM 1471 C C . LYS A 1 189 ? 11.906 -38.796 -14.451 1.00 24.48 189 LYS A C 1
ATOM 1473 O O . LYS A 1 189 ? 12.296 -39.157 -15.555 1.00 24.48 189 LYS A O 1
ATOM 1478 N N . LYS A 1 190 ? 10.606 -38.649 -14.177 1.00 26.64 190 LYS A N 1
ATOM 1479 C CA . LYS A 1 190 ? 9.620 -38.418 -15.245 1.00 26.64 190 LYS A CA 1
ATOM 1480 C C . LYS A 1 190 ? 9.797 -36.988 -15.748 1.00 26.64 190 LYS A C 1
ATOM 1482 O O . LYS A 1 190 ? 9.199 -36.040 -15.243 1.00 26.64 190 LYS A O 1
ATOM 1487 N N . GLU A 1 191 ? 10.679 -36.843 -16.725 1.00 27.69 191 GLU A N 1
ATOM 1488 C CA . GLU A 1 191 ? 10.921 -35.613 -17.463 1.00 27.69 191 GLU A CA 1
ATOM 1489 C C . GLU A 1 191 ? 9.701 -35.315 -18.353 1.00 27.69 191 GLU A C 1
ATOM 1491 O O . GLU A 1 191 ? 9.613 -35.734 -19.504 1.00 27.69 191 GLU A O 1
ATOM 1496 N N . LYS A 1 192 ? 8.704 -34.594 -17.819 1.00 28.47 192 LYS A N 1
ATOM 1497 C CA . LYS A 1 192 ? 7.748 -33.881 -18.675 1.00 28.47 192 LYS A CA 1
ATOM 1498 C C . LYS A 1 192 ? 8.526 -32.757 -19.353 1.00 28.47 192 LYS A C 1
ATOM 1500 O O . LYS A 1 192 ? 8.665 -31.674 -18.788 1.00 28.47 192 LYS A O 1
ATOM 1505 N N . GLN A 1 193 ? 9.048 -33.038 -20.545 1.00 26.98 193 GLN A N 1
ATOM 1506 C CA . GLN A 1 193 ? 9.599 -32.042 -21.455 1.00 26.98 193 GLN A CA 1
ATOM 1507 C C . GLN A 1 193 ? 8.542 -30.953 -21.684 1.00 26.98 193 GLN A C 1
ATOM 1509 O O . GLN A 1 193 ? 7.640 -31.088 -22.512 1.00 26.98 193 GLN A O 1
ATOM 1514 N N . LYS A 1 194 ? 8.640 -29.844 -20.943 1.00 30.72 194 LYS A N 1
ATOM 1515 C CA . LYS A 1 194 ? 8.086 -28.576 -21.405 1.00 30.72 194 LYS A CA 1
ATOM 1516 C C . LYS A 1 194 ? 8.825 -28.286 -22.703 1.00 30.72 194 LYS A C 1
ATOM 1518 O O . LYS A 1 194 ? 10.014 -27.990 -22.664 1.00 30.72 194 LYS A O 1
ATOM 1523 N N . LYS A 1 195 ? 8.131 -28.392 -23.840 1.00 28.30 195 LYS A N 1
ATOM 1524 C CA . LYS A 1 195 ? 8.561 -27.783 -25.100 1.00 28.30 195 LYS A CA 1
ATOM 1525 C C . LYS A 1 195 ? 8.672 -26.277 -24.856 1.00 28.30 195 LYS A C 1
ATOM 1527 O O . LYS A 1 195 ? 7.733 -25.525 -25.098 1.00 28.30 195 LYS A O 1
ATOM 1532 N N . THR A 1 196 ? 9.802 -25.837 -24.316 1.00 34.16 196 THR A N 1
ATOM 1533 C CA . THR A 1 196 ? 10.272 -24.467 -24.452 1.00 34.16 196 THR A CA 1
ATOM 1534 C C . THR A 1 196 ? 10.325 -24.218 -25.949 1.00 34.16 196 THR A C 1
ATOM 1536 O O . THR A 1 196 ? 11.063 -24.887 -26.674 1.00 34.16 196 THR A O 1
ATOM 1539 N N . LYS A 1 197 ? 9.471 -23.313 -26.444 1.00 36.38 197 LYS A N 1
ATOM 1540 C CA . LYS A 1 197 ? 9.646 -22.758 -27.787 1.00 36.38 197 LYS A CA 1
ATOM 1541 C C . LYS A 1 197 ? 11.106 -22.308 -27.849 1.00 36.38 197 LYS A C 1
ATOM 1543 O O . LYS A 1 197 ? 11.517 -21.506 -27.010 1.00 36.38 197 LYS A O 1
ATOM 1548 N N . LYS A 1 198 ? 11.898 -22.905 -28.748 1.00 28.73 198 LYS A N 1
ATOM 1549 C CA . LYS A 1 198 ? 13.290 -22.494 -28.957 1.00 28.73 198 LYS A CA 1
ATOM 1550 C C . LYS A 1 198 ? 13.280 -20.970 -29.143 1.00 28.73 198 LYS A C 1
ATOM 1552 O O . LYS A 1 198 ? 12.418 -20.494 -29.890 1.00 28.73 198 LYS A O 1
ATOM 1557 N N . PRO A 1 199 ? 14.147 -20.207 -28.455 1.00 35.16 199 PRO A N 1
ATOM 1558 C CA . PRO A 1 199 ? 14.250 -18.779 -28.717 1.00 35.16 199 PRO A CA 1
ATOM 1559 C C . PRO A 1 199 ? 14.498 -18.601 -30.216 1.00 35.16 199 PRO A C 1
ATOM 1561 O O . PRO A 1 199 ? 15.241 -19.386 -30.811 1.00 35.16 199 PRO A O 1
ATOM 1564 N N . LEU A 1 200 ? 13.846 -17.610 -30.832 1.00 36.47 200 LEU A N 1
ATOM 1565 C CA . LEU A 1 200 ? 13.937 -17.380 -32.280 1.00 36.47 200 LEU A CA 1
ATOM 1566 C C . LEU A 1 200 ? 15.399 -17.187 -32.741 1.00 36.47 200 LEU A C 1
ATOM 1568 O O . LEU A 1 200 ? 15.703 -17.396 -33.909 1.00 36.47 200 LEU A O 1
ATOM 1572 N N . PHE A 1 201 ? 16.305 -16.869 -31.807 1.00 37.31 201 PHE A N 1
ATOM 1573 C CA . PHE A 1 201 ? 17.746 -16.796 -32.005 1.00 37.31 201 PHE A CA 1
ATOM 1574 C C . PHE A 1 201 ? 18.488 -17.379 -30.791 1.00 37.31 201 PHE A C 1
ATOM 1576 O O . PHE A 1 201 ? 18.272 -16.963 -29.655 1.00 37.31 201 PHE A O 1
ATOM 1583 N N . ASN A 1 202 ? 19.360 -18.359 -31.034 1.00 30.67 202 ASN A N 1
ATOM 1584 C CA . ASN A 1 202 ? 20.256 -18.942 -30.035 1.00 30.67 202 ASN A CA 1
ATOM 1585 C C . ASN A 1 202 ? 21.611 -18.221 -30.137 1.00 30.67 202 ASN A C 1
ATOM 1587 O O . ASN A 1 202 ? 22.381 -18.507 -31.053 1.00 30.67 202 ASN A O 1
ATOM 1591 N N . PHE A 1 203 ? 21.875 -17.243 -29.265 1.00 43.62 203 PHE A N 1
ATOM 1592 C CA . PHE A 1 203 ? 23.116 -16.460 -29.284 1.00 43.62 203 PHE A CA 1
ATOM 1593 C C . PHE A 1 203 ? 24.091 -16.952 -28.204 1.00 43.62 203 PHE A C 1
ATOM 1595 O O . PHE A 1 203 ? 23.729 -17.063 -27.035 1.00 43.62 203 PHE A O 1
ATOM 1602 N N . ASN A 1 204 ? 25.325 -17.255 -28.614 1.00 35.44 204 ASN A N 1
ATOM 1603 C CA . ASN A 1 204 ? 26.442 -17.632 -27.747 1.00 35.44 204 ASN A CA 1
ATOM 1604 C C . ASN A 1 204 ? 27.389 -16.416 -27.631 1.00 35.44 204 ASN A C 1
ATOM 1606 O O . ASN A 1 204 ? 27.899 -15.984 -28.666 1.00 35.44 204 ASN A O 1
ATOM 1610 N N . PRO A 1 205 ? 27.635 -15.851 -26.433 1.00 43.88 205 PRO A N 1
ATOM 1611 C CA . PRO A 1 205 ? 28.331 -14.567 -26.265 1.00 43.88 205 PRO A CA 1
ATOM 1612 C C . PRO A 1 205 ? 29.857 -14.590 -26.501 1.00 43.88 205 PRO A C 1
ATOM 1614 O O . PRO A 1 205 ? 30.521 -13.597 -26.232 1.00 43.88 205 PRO A O 1
ATOM 1617 N N . ASN A 1 206 ? 30.429 -15.679 -27.028 1.00 38.53 206 ASN A N 1
ATOM 1618 C CA . ASN A 1 206 ? 31.884 -15.889 -27.114 1.00 38.53 206 ASN A CA 1
ATOM 1619 C C . ASN A 1 206 ? 32.527 -15.590 -28.488 1.00 38.53 206 ASN A C 1
ATOM 1621 O O . ASN A 1 206 ? 33.561 -16.170 -28.814 1.00 38.53 206 ASN A O 1
ATOM 1625 N N . HIS A 1 207 ? 31.964 -14.697 -29.307 1.00 44.44 207 HIS A N 1
ATOM 1626 C CA . HIS A 1 207 ? 32.638 -14.228 -30.528 1.00 44.44 207 HIS A CA 1
ATOM 1627 C C . HIS A 1 207 ? 33.068 -12.767 -30.388 1.00 44.44 207 HIS A C 1
ATOM 1629 O O . HIS A 1 207 ? 32.291 -11.950 -29.901 1.00 44.44 207 HIS A O 1
ATOM 1635 N N . ASN A 1 208 ? 34.282 -12.441 -30.856 1.00 51.62 208 ASN A N 1
ATOM 1636 C CA . ASN A 1 208 ? 34.701 -11.065 -31.131 1.00 51.62 208 ASN A CA 1
ATOM 1637 C C . ASN A 1 208 ? 33.654 -10.434 -32.055 1.00 51.62 208 ASN A C 1
ATOM 1639 O O . ASN A 1 208 ? 33.587 -10.770 -33.237 1.00 51.62 208 ASN A O 1
ATOM 1643 N N . LEU A 1 209 ? 32.785 -9.598 -31.490 1.00 64.56 209 LEU A N 1
ATOM 1644 C CA . LEU A 1 209 ? 31.792 -8.856 -32.250 1.00 64.56 209 LEU A CA 1
ATOM 1645 C C . LEU A 1 209 ? 32.526 -7.812 -33.086 1.00 64.56 209 LEU A C 1
ATOM 1647 O O . LEU A 1 209 ? 33.359 -7.074 -32.555 1.00 64.56 209 LEU A O 1
ATOM 1651 N N . ASP A 1 210 ? 32.198 -7.732 -34.373 1.00 78.81 210 ASP A N 1
ATOM 1652 C CA . ASP A 1 210 ? 32.609 -6.595 -35.190 1.00 78.81 210 ASP A CA 1
ATOM 1653 C C . ASP A 1 210 ? 32.026 -5.337 -34.531 1.00 78.81 210 ASP A C 1
ATOM 1655 O O . ASP A 1 210 ? 30.813 -5.253 -34.331 1.00 78.81 210 ASP A O 1
ATOM 1659 N N . SER A 1 211 ? 32.882 -4.387 -34.155 1.00 87.62 211 SER A N 1
ATOM 1660 C CA . SER A 1 211 ? 32.461 -3.096 -33.611 1.00 87.62 211 SER A CA 1
ATOM 1661 C C . SER A 1 211 ? 32.560 -2.038 -34.699 1.00 87.62 211 SER A C 1
ATOM 1663 O O . SER A 1 211 ? 33.597 -1.924 -35.355 1.00 87.62 211 SER A O 1
ATOM 1665 N N . VAL A 1 212 ? 31.492 -1.269 -34.902 1.00 91.69 212 VAL A N 1
ATOM 1666 C CA . VAL A 1 212 ? 31.483 -0.144 -35.842 1.00 91.69 212 VAL A CA 1
ATOM 1667 C C . VAL A 1 212 ? 31.141 1.164 -35.120 1.00 91.69 212 VAL A C 1
ATOM 1669 O O . VAL A 1 212 ? 30.255 1.180 -34.260 1.00 91.69 212 VAL A O 1
ATOM 1672 N N . PRO A 1 213 ? 31.800 2.288 -35.469 1.00 92.50 213 PRO A N 1
ATOM 1673 C CA . PRO A 1 213 ? 31.520 3.575 -34.833 1.00 92.50 213 PRO A CA 1
ATOM 1674 C C . PRO A 1 213 ? 30.087 4.070 -35.061 1.00 92.50 213 PRO A C 1
ATOM 1676 O O . PRO A 1 213 ? 29.486 4.655 -34.164 1.00 92.50 213 PRO A O 1
ATOM 1679 N N . ALA A 1 214 ? 29.530 3.841 -36.255 1.00 93.69 214 ALA A N 1
ATOM 1680 C CA . ALA A 1 214 ? 28.199 4.315 -36.611 1.00 93.69 214 ALA A CA 1
ATOM 1681 C C . ALA A 1 214 ? 27.458 3.342 -37.540 1.00 93.69 214 ALA A C 1
ATOM 1683 O O . ALA A 1 214 ? 28.016 2.827 -38.511 1.00 93.69 214 ALA A O 1
ATOM 1684 N N . HIS A 1 215 ? 26.172 3.135 -37.260 1.00 94.56 215 HIS A N 1
ATOM 1685 C CA . HIS A 1 215 ? 25.252 2.302 -38.029 1.00 94.56 215 HIS A CA 1
ATOM 1686 C C . HIS A 1 215 ? 24.024 3.111 -38.430 1.00 94.56 215 HIS A C 1
ATOM 1688 O O . HIS A 1 215 ? 23.325 3.641 -37.573 1.00 94.56 215 HIS A O 1
ATOM 1694 N N . PHE A 1 216 ? 23.754 3.177 -39.733 1.00 96.69 216 PHE A N 1
ATOM 1695 C CA . PHE A 1 216 ? 22.594 3.876 -40.282 1.00 96.69 216 PHE A CA 1
ATOM 1696 C C . PHE A 1 216 ? 21.722 2.905 -41.072 1.00 96.69 216 PHE A C 1
ATOM 1698 O O . PHE A 1 216 ? 22.246 2.106 -41.855 1.00 96.69 216 PHE A O 1
ATOM 1705 N N . GLY A 1 217 ? 20.401 2.961 -40.905 1.00 94.31 217 GLY A N 1
ATOM 1706 C CA . GLY A 1 217 ? 19.487 2.059 -41.606 1.00 94.31 217 GLY A CA 1
ATOM 1707 C C . GLY A 1 217 ? 18.092 2.613 -41.853 1.00 94.31 217 GLY A C 1
ATOM 1708 O O . GLY A 1 217 ? 17.621 3.516 -41.170 1.00 94.31 217 GLY A O 1
ATOM 1709 N N . LEU A 1 218 ? 17.410 2.051 -42.849 1.00 92.06 218 LEU A N 1
ATOM 1710 C CA . LEU A 1 218 ? 15.991 2.309 -43.090 1.00 92.06 218 LEU A CA 1
ATOM 1711 C C . LEU A 1 218 ? 15.155 1.311 -42.275 1.00 92.06 218 LEU A C 1
ATOM 1713 O O . LEU A 1 218 ? 14.431 1.691 -41.360 1.00 92.06 218 LEU A O 1
ATOM 1717 N N . PHE A 1 219 ? 15.331 0.021 -42.557 1.00 91.06 219 PHE A N 1
ATOM 1718 C CA . PHE A 1 219 ? 14.816 -1.118 -41.794 1.00 91.06 219 PHE A CA 1
ATOM 1719 C C . PHE A 1 219 ? 15.779 -2.292 -41.985 1.00 91.06 219 PHE A C 1
ATOM 1721 O O . PHE A 1 219 ? 16.392 -2.406 -43.043 1.00 91.06 219 PHE A O 1
ATOM 1728 N N . TYR A 1 220 ? 15.925 -3.194 -41.016 1.00 89.38 220 TYR A N 1
ATOM 1729 C CA . TYR A 1 220 ? 16.729 -4.403 -41.232 1.00 89.38 220 TYR A CA 1
ATOM 1730 C C . TYR A 1 220 ? 16.184 -5.255 -42.404 1.00 89.38 220 TYR A C 1
ATOM 1732 O O . TYR A 1 220 ? 14.996 -5.576 -42.396 1.00 89.38 220 TYR A O 1
ATOM 1740 N N . PRO A 1 221 ? 17.015 -5.693 -43.378 1.00 93.12 221 PRO A N 1
ATOM 1741 C CA . PRO A 1 221 ? 18.478 -5.575 -43.439 1.00 93.12 221 PRO A CA 1
ATOM 1742 C C . PRO A 1 221 ? 19.016 -4.386 -44.262 1.00 93.12 221 PRO A C 1
ATOM 1744 O O . PRO A 1 221 ? 20.226 -4.300 -44.449 1.00 93.12 221 PRO A O 1
ATOM 1747 N N . VAL A 1 222 ? 18.176 -3.480 -44.764 1.00 94.94 222 VAL A N 1
ATOM 1748 C CA . VAL A 1 222 ? 18.573 -2.267 -45.507 1.00 94.94 222 VAL A CA 1
ATOM 1749 C C . VAL A 1 222 ? 19.231 -1.251 -44.558 1.00 94.94 222 VAL A C 1
ATOM 1751 O O . VAL A 1 222 ? 18.588 -0.353 -44.012 1.00 94.94 222 VAL A O 1
ATOM 1754 N N . SER A 1 223 ? 20.534 -1.430 -44.325 1.00 95.44 223 SER A N 1
ATOM 1755 C CA . SER A 1 223 ? 21.367 -0.597 -43.447 1.00 95.44 223 SER A CA 1
ATOM 1756 C C . SER A 1 223 ? 22.859 -0.742 -43.773 1.00 95.44 223 SER A C 1
ATOM 1758 O O . SER A 1 223 ? 23.237 -1.679 -44.478 1.00 95.44 223 SER A O 1
ATOM 1760 N N . THR A 1 224 ? 23.723 0.111 -43.211 1.00 95.38 224 THR A N 1
ATOM 1761 C CA . THR A 1 224 ? 25.190 0.041 -43.399 1.00 95.38 224 THR A CA 1
ATOM 1762 C C . THR A 1 224 ? 25.800 -1.284 -42.924 1.00 95.38 224 THR A C 1
ATOM 1764 O O . THR A 1 224 ? 26.824 -1.712 -43.450 1.00 95.38 224 THR A O 1
ATOM 1767 N N . ASN A 1 225 ? 25.141 -1.988 -41.994 1.00 94.12 225 ASN A N 1
ATOM 1768 C CA . ASN A 1 225 ? 25.561 -3.309 -41.512 1.00 94.12 225 ASN A CA 1
ATOM 1769 C C . ASN A 1 225 ? 24.925 -4.486 -42.275 1.00 94.12 225 ASN A C 1
ATOM 1771 O O . ASN A 1 225 ? 25.320 -5.643 -42.086 1.00 94.12 225 ASN A O 1
ATOM 1775 N N . GLY A 1 226 ? 23.944 -4.229 -43.144 1.00 93.69 226 GLY A N 1
ATOM 1776 C CA . GLY A 1 226 ? 23.297 -5.260 -43.952 1.00 93.69 226 GLY A CA 1
ATOM 1777 C C . GLY A 1 226 ? 22.742 -6.428 -43.123 1.00 93.69 226 GLY A C 1
ATOM 1778 O O . GLY A 1 226 ? 22.255 -6.278 -42.003 1.00 93.69 226 GLY A O 1
ATOM 1779 N N . LYS A 1 227 ? 22.900 -7.649 -43.646 1.00 93.81 227 LYS A N 1
ATOM 1780 C CA . LYS A 1 227 ? 22.527 -8.897 -42.953 1.00 93.81 227 LYS A CA 1
ATOM 1781 C C . LYS A 1 227 ? 23.399 -9.215 -41.729 1.00 93.81 227 LYS A C 1
ATOM 1783 O O . LYS A 1 227 ? 23.005 -10.066 -40.934 1.00 93.81 227 LYS A O 1
ATOM 1788 N N . ARG A 1 228 ? 24.559 -8.560 -41.565 1.00 93.56 228 ARG A N 1
ATOM 1789 C CA . ARG A 1 228 ? 25.472 -8.784 -40.429 1.00 93.56 228 ARG A CA 1
ATOM 1790 C C . ARG A 1 228 ? 25.031 -8.061 -39.159 1.00 93.56 228 ARG A C 1
ATOM 1792 O O . ARG A 1 228 ? 25.472 -8.463 -38.092 1.00 93.56 228 ARG A O 1
ATOM 1799 N N . ALA A 1 229 ? 24.132 -7.079 -39.260 1.00 93.56 229 ALA A N 1
ATOM 1800 C CA . ALA A 1 229 ? 23.596 -6.284 -38.150 1.00 93.56 229 ALA A CA 1
ATOM 1801 C C . ALA A 1 229 ? 23.380 -7.047 -36.815 1.00 93.56 229 ALA A C 1
ATOM 1803 O O . ALA A 1 229 ? 23.918 -6.601 -35.806 1.00 93.56 229 ALA A O 1
ATOM 1804 N N . PRO A 1 230 ? 22.738 -8.236 -36.768 1.00 93.56 230 PRO A N 1
ATOM 1805 C CA . PRO A 1 230 ? 22.537 -8.989 -35.521 1.00 93.56 230 PRO A CA 1
ATOM 1806 C C . PRO A 1 230 ? 23.817 -9.454 -34.800 1.00 93.56 230 PRO A C 1
ATOM 1808 O O . PRO A 1 230 ? 23.716 -9.996 -33.700 1.00 93.56 230 PRO A O 1
ATOM 1811 N N . LYS A 1 231 ? 24.988 -9.318 -35.438 1.00 93.69 231 LYS A N 1
ATOM 1812 C CA . LYS A 1 231 ? 26.324 -9.708 -34.955 1.00 93.69 231 LYS A CA 1
ATOM 1813 C C . LYS A 1 231 ? 27.290 -8.519 -34.834 1.00 93.69 231 LYS A C 1
ATOM 1815 O O . LYS A 1 231 ? 28.465 -8.737 -34.565 1.00 93.69 231 LYS A O 1
ATOM 1820 N N . VAL A 1 232 ? 26.818 -7.294 -35.066 1.00 94.00 232 VAL A N 1
ATOM 1821 C CA . VAL A 1 232 ? 27.650 -6.085 -35.049 1.00 94.00 232 VAL A CA 1
ATOM 1822 C C . VAL A 1 232 ? 27.290 -5.238 -33.834 1.00 94.00 232 VAL A C 1
ATOM 1824 O O . VAL A 1 232 ? 26.112 -4.976 -33.578 1.00 94.00 232 VAL A O 1
ATOM 1827 N N . TYR A 1 233 ? 28.305 -4.840 -33.076 1.00 94.94 233 TYR A N 1
ATOM 1828 C CA . TYR A 1 233 ? 28.192 -3.884 -31.983 1.00 94.94 233 TYR A CA 1
ATOM 1829 C C . TYR A 1 233 ? 28.344 -2.465 -32.537 1.00 94.94 233 TYR A C 1
ATOM 1831 O O . TYR A 1 233 ? 29.262 -2.203 -33.311 1.00 94.94 233 TYR A O 1
ATOM 1839 N N . ASN A 1 234 ? 27.455 -1.549 -32.157 1.00 96.12 234 ASN A N 1
ATOM 1840 C CA . ASN A 1 234 ? 27.461 -0.182 -32.677 1.00 96.12 234 ASN A CA 1
ATOM 1841 C C . ASN A 1 234 ? 27.684 0.818 -31.544 1.00 96.12 234 ASN A C 1
ATOM 1843 O O . ASN A 1 234 ? 26.941 0.799 -30.565 1.00 96.12 234 ASN A O 1
ATOM 1847 N N . GLU A 1 235 ? 28.631 1.743 -31.684 1.00 96.31 235 GLU A N 1
ATOM 1848 C CA . GLU A 1 235 ? 28.715 2.870 -30.742 1.00 96.31 235 GLU A CA 1
ATOM 1849 C C . GLU A 1 235 ? 27.527 3.823 -30.914 1.00 96.31 235 GLU A C 1
ATOM 1851 O O . GLU A 1 235 ? 26.870 4.186 -29.935 1.00 96.31 235 GLU A O 1
ATOM 1856 N N . ILE A 1 236 ? 27.206 4.153 -32.168 1.00 96.31 236 ILE A N 1
ATOM 1857 C CA . ILE A 1 236 ? 26.045 4.956 -32.557 1.00 96.31 236 ILE A CA 1
ATOM 1858 C C . ILE A 1 236 ? 25.182 4.156 -33.542 1.00 96.31 236 ILE A C 1
ATOM 1860 O O . ILE A 1 236 ? 25.697 3.634 -34.530 1.00 96.31 236 ILE A O 1
ATOM 1864 N N . SER A 1 237 ? 23.867 4.076 -33.319 1.00 97.25 237 SER A N 1
ATOM 1865 C CA . SER A 1 237 ? 22.916 3.467 -34.261 1.00 97.25 237 SER A CA 1
ATOM 1866 C C . SER A 1 237 ? 21.700 4.362 -34.497 1.00 97.25 237 SER A C 1
ATOM 1868 O O . SER A 1 237 ? 21.033 4.792 -33.560 1.00 97.25 237 SER A O 1
ATOM 1870 N N . ILE A 1 238 ? 21.404 4.672 -35.757 1.00 97.62 238 ILE A N 1
ATOM 1871 C CA . ILE A 1 238 ? 20.263 5.505 -36.143 1.00 97.62 238 ILE A CA 1
ATOM 1872 C C . ILE A 1 238 ? 19.500 4.790 -37.253 1.00 97.62 238 ILE A C 1
ATOM 1874 O O . ILE A 1 238 ? 20.028 4.598 -38.350 1.00 97.62 238 ILE A O 1
ATOM 1878 N N . ASN A 1 239 ? 18.246 4.413 -36.993 1.00 97.25 239 ASN A N 1
ATOM 1879 C CA . ASN A 1 239 ? 17.406 3.768 -38.002 1.00 97.25 239 ASN A CA 1
ATOM 1880 C C . ASN A 1 239 ? 16.075 4.500 -38.181 1.00 97.25 239 ASN A C 1
ATOM 1882 O O . ASN A 1 239 ? 15.407 4.845 -37.208 1.00 97.25 239 ASN A O 1
ATOM 1886 N N . LEU A 1 240 ? 15.646 4.708 -39.428 1.00 95.69 240 LEU A N 1
ATOM 1887 C CA . LEU A 1 240 ? 14.392 5.419 -39.686 1.00 95.69 240 LEU A CA 1
ATOM 1888 C C . LEU A 1 240 ? 13.174 4.629 -39.190 1.00 95.69 240 LEU A C 1
ATOM 1890 O O . LEU A 1 240 ? 12.268 5.221 -38.621 1.00 95.69 240 LEU A O 1
ATOM 1894 N N . LEU A 1 241 ? 13.146 3.306 -39.382 1.00 94.81 241 LEU A N 1
ATOM 1895 C CA . LEU A 1 241 ? 12.049 2.443 -38.934 1.00 94.81 241 LEU A CA 1
ATOM 1896 C C . LEU A 1 241 ? 12.525 1.441 -37.882 1.00 94.81 241 LEU A C 1
ATOM 1898 O O . LEU A 1 241 ? 12.128 1.533 -36.723 1.00 94.81 241 LEU A O 1
ATOM 1902 N N . TYR A 1 242 ? 13.366 0.480 -38.271 1.00 93.88 242 TYR A N 1
ATOM 1903 C CA . TYR A 1 242 ? 13.678 -0.678 -37.428 1.00 93.88 242 TYR A CA 1
ATOM 1904 C C . TYR A 1 242 ? 15.164 -1.050 -37.436 1.00 93.88 242 TYR A C 1
ATOM 1906 O O . TYR A 1 242 ? 15.716 -1.376 -38.491 1.00 93.88 242 TYR A O 1
ATOM 1914 N N . GLY A 1 243 ? 15.782 -1.033 -36.252 1.00 94.12 243 GLY A N 1
ATOM 1915 C CA . GLY A 1 243 ? 17.191 -1.364 -36.030 1.00 94.12 243 GLY A CA 1
ATOM 1916 C C . GLY A 1 243 ? 17.407 -2.776 -35.481 1.00 94.12 243 GLY A C 1
ATOM 1917 O O . GLY A 1 243 ? 16.659 -3.255 -34.632 1.00 94.12 243 GLY A O 1
ATOM 1918 N N . VAL A 1 244 ? 18.462 -3.453 -35.937 1.00 96.75 244 VAL A N 1
ATOM 1919 C CA . VAL A 1 244 ? 18.923 -4.724 -35.354 1.00 96.75 244 VAL A CA 1
ATOM 1920 C C . VAL A 1 244 ? 20.418 -4.620 -35.070 1.00 96.75 244 VAL A C 1
ATOM 1922 O O . VAL A 1 244 ? 21.166 -4.160 -35.933 1.00 96.75 244 VAL A O 1
ATOM 1925 N N . SER A 1 245 ? 20.862 -5.038 -33.885 1.00 96.38 245 SER A N 1
ATOM 1926 C CA . SER A 1 245 ? 22.272 -4.972 -33.476 1.00 96.38 245 SER A CA 1
ATOM 1927 C C . SER A 1 245 ? 22.654 -6.110 -32.520 1.00 96.38 245 SER A C 1
ATOM 1929 O O . SER A 1 245 ? 21.798 -6.757 -31.913 1.00 96.38 245 SER A O 1
ATOM 1931 N N . ALA A 1 246 ? 23.952 -6.377 -32.371 1.00 95.19 246 ALA A N 1
ATOM 1932 C CA . ALA A 1 246 ? 24.469 -7.220 -31.288 1.00 95.19 246 ALA A CA 1
ATOM 1933 C C . ALA A 1 246 ? 24.669 -6.448 -29.975 1.00 95.19 246 ALA A C 1
ATOM 1935 O O . ALA A 1 246 ? 24.898 -7.056 -28.933 1.00 95.19 246 ALA A O 1
ATOM 1936 N N . GLY A 1 247 ? 24.587 -5.120 -30.013 1.00 94.88 247 GLY A N 1
ATOM 1937 C CA . GLY A 1 247 ? 24.731 -4.245 -28.858 1.00 94.88 247 GLY A CA 1
ATOM 1938 C C . GLY A 1 247 ? 24.861 -2.784 -29.273 1.00 94.88 247 GLY A C 1
ATOM 1939 O O . GLY A 1 247 ? 25.149 -2.481 -30.434 1.00 94.88 247 GLY A O 1
ATOM 1940 N N . VAL A 1 248 ? 24.653 -1.900 -28.300 1.00 96.38 248 VAL A N 1
ATOM 1941 C CA . VAL A 1 248 ? 24.780 -0.445 -28.439 1.00 96.38 248 VAL A CA 1
ATOM 1942 C C . VAL A 1 248 ? 25.732 0.065 -27.364 1.00 96.38 248 VAL A C 1
ATOM 1944 O O . VAL A 1 248 ? 25.597 -0.321 -26.201 1.00 96.38 248 VAL A O 1
ATOM 1947 N N . GLY A 1 249 ? 26.690 0.910 -27.740 1.00 93.81 249 GLY A N 1
ATOM 1948 C CA . GLY A 1 249 ? 27.696 1.452 -26.826 1.00 93.81 249 GLY A CA 1
ATOM 1949 C C . GLY A 1 249 ? 27.355 2.800 -26.214 1.00 93.81 249 GLY A C 1
ATOM 1950 O O . GLY A 1 249 ? 27.520 2.979 -25.005 1.00 93.81 249 GLY A O 1
ATOM 1951 N N . SER A 1 250 ? 26.862 3.727 -27.030 1.00 95.06 250 SER A N 1
ATOM 1952 C CA . SER A 1 250 ? 26.716 5.118 -26.614 1.00 95.06 250 SER A CA 1
ATOM 1953 C C . SER A 1 250 ? 25.337 5.692 -26.932 1.00 95.06 250 SER A C 1
ATOM 1955 O O . SER A 1 250 ? 24.729 6.324 -26.065 1.00 95.06 250 SER A O 1
ATOM 1957 N N . PHE A 1 251 ? 24.827 5.496 -28.152 1.00 98.00 251 PHE A N 1
ATOM 1958 C CA . PHE A 1 251 ? 23.604 6.166 -28.602 1.00 98.00 251 PHE A CA 1
ATOM 1959 C C . PHE A 1 251 ? 22.810 5.345 -29.624 1.00 98.00 251 PHE A C 1
ATOM 1961 O O . PHE A 1 251 ? 23.360 4.897 -30.627 1.00 98.00 251 PHE A O 1
ATOM 1968 N N . GLU A 1 252 ? 21.502 5.205 -29.416 1.00 98.19 252 GLU A N 1
ATOM 1969 C CA . GLU A 1 252 ? 20.581 4.614 -30.385 1.00 98.19 252 GLU A CA 1
ATOM 1970 C C . GLU A 1 252 ? 19.256 5.386 -30.488 1.00 98.19 252 GLU A C 1
ATOM 1972 O O . GLU A 1 252 ? 18.611 5.688 -29.482 1.00 98.19 252 GLU A O 1
ATOM 1977 N N . VAL A 1 253 ? 18.813 5.654 -31.720 1.00 98.25 253 VAL A N 1
ATOM 1978 C CA . VAL A 1 253 ? 17.469 6.177 -32.011 1.00 98.25 253 VAL A CA 1
ATOM 1979 C C . VAL A 1 253 ? 16.846 5.404 -33.168 1.00 98.25 253 VAL A C 1
ATOM 1981 O O . VAL A 1 253 ? 17.440 5.311 -34.243 1.00 98.25 253 VAL A O 1
ATOM 1984 N N . ASN A 1 254 ? 15.626 4.893 -32.972 1.00 97.75 254 ASN A N 1
ATOM 1985 C CA . ASN A 1 254 ? 14.854 4.244 -34.034 1.00 97.75 254 ASN A CA 1
ATOM 1986 C C . ASN A 1 254 ? 13.434 4.809 -34.127 1.00 97.75 254 ASN A C 1
ATOM 1988 O O . ASN A 1 254 ? 12.764 4.987 -33.107 1.00 97.75 254 ASN A O 1
ATOM 1992 N N . GLY A 1 255 ? 12.936 5.031 -35.347 1.00 96.75 255 GLY A N 1
ATOM 1993 C CA . GLY A 1 255 ? 11.587 5.579 -35.529 1.00 96.75 255 GLY A CA 1
ATOM 1994 C C . GLY A 1 255 ? 10.467 4.654 -35.047 1.00 96.75 255 GLY A C 1
ATOM 1995 O O . GLY A 1 255 ? 9.509 5.144 -34.461 1.00 96.75 255 GLY A O 1
ATOM 1996 N N . LEU A 1 256 ? 10.585 3.329 -35.210 1.00 96.94 256 LEU A N 1
ATOM 1997 C CA . LEU A 1 256 ? 9.623 2.356 -34.668 1.00 96.94 256 LEU A CA 1
ATOM 1998 C C . LEU A 1 256 ? 10.228 1.510 -33.550 1.00 96.94 256 LEU A C 1
ATOM 2000 O O . LEU A 1 256 ? 9.643 1.417 -32.474 1.00 96.94 256 LEU A O 1
ATOM 2004 N N . GLY A 1 257 ? 11.382 0.882 -33.752 1.00 96.88 257 GLY A N 1
ATOM 2005 C CA . GLY A 1 257 ? 11.927 0.033 -32.697 1.00 96.88 257 GLY A CA 1
ATOM 2006 C C . GLY A 1 257 ? 13.231 -0.665 -33.010 1.00 96.88 257 GLY A C 1
ATOM 2007 O O . GLY A 1 257 ? 13.796 -0.503 -34.094 1.00 96.88 257 GLY A O 1
ATOM 2008 N N . SER A 1 258 ? 13.675 -1.481 -32.059 1.00 97.19 258 SER A N 1
ATOM 2009 C CA . SER A 1 258 ? 14.905 -2.251 -32.197 1.00 97.19 258 SER A CA 1
ATOM 2010 C C . SER A 1 258 ? 14.852 -3.648 -31.582 1.00 97.19 258 SER A C 1
ATOM 2012 O O . SER A 1 258 ? 14.098 -3.918 -30.644 1.00 97.19 258 SER A O 1
ATOM 2014 N N . ALA A 1 259 ? 15.670 -4.550 -32.138 1.00 97.69 259 ALA A N 1
ATOM 2015 C CA . ALA A 1 259 ? 16.027 -5.831 -31.528 1.00 97.69 259 ALA A CA 1
ATOM 2016 C C . ALA A 1 259 ? 17.544 -5.930 -31.314 1.00 97.69 259 ALA A C 1
ATOM 2018 O O . ALA A 1 259 ? 18.322 -5.871 -32.268 1.00 97.69 259 ALA A O 1
ATOM 2019 N N . ILE A 1 260 ? 17.956 -6.108 -30.058 1.00 97.19 260 ILE A N 1
ATOM 2020 C CA . ILE A 1 260 ? 19.356 -6.079 -29.633 1.00 97.19 260 ILE A CA 1
ATOM 2021 C C . ILE A 1 260 ? 19.730 -7.422 -29.001 1.00 97.19 260 ILE A C 1
ATOM 2023 O O . ILE A 1 260 ? 19.169 -7.820 -27.981 1.00 97.19 260 ILE A O 1
ATOM 2027 N N . ASN A 1 261 ? 20.716 -8.114 -29.573 1.00 95.38 261 ASN A N 1
ATOM 2028 C CA . ASN A 1 261 ? 21.183 -9.423 -29.088 1.00 95.38 261 ASN A CA 1
ATOM 2029 C C . ASN A 1 261 ? 22.212 -9.347 -27.941 1.00 95.38 261 ASN A C 1
ATOM 2031 O O . ASN A 1 261 ? 22.796 -10.366 -27.566 1.00 95.38 261 ASN A O 1
ATOM 2035 N N . GLY A 1 262 ? 22.427 -8.165 -27.371 1.00 94.06 262 GLY A N 1
ATOM 2036 C CA . GLY A 1 262 ? 23.378 -7.939 -26.290 1.00 94.06 262 GLY A CA 1
ATOM 2037 C C . GLY A 1 262 ? 23.031 -6.714 -25.455 1.00 94.06 262 GLY A C 1
ATOM 2038 O O . GLY A 1 262 ? 21.857 -6.412 -25.233 1.00 94.06 262 GLY A O 1
ATOM 2039 N N . ASN A 1 263 ? 24.058 -6.047 -24.932 1.00 97.06 263 ASN A N 1
ATOM 2040 C CA . ASN A 1 263 ? 23.883 -4.945 -23.990 1.00 97.06 263 ASN A CA 1
ATOM 2041 C C . ASN A 1 263 ? 23.546 -3.630 -24.702 1.00 97.06 263 ASN A C 1
ATOM 2043 O O . ASN A 1 263 ? 24.030 -3.360 -25.801 1.00 97.06 263 ASN A O 1
ATOM 2047 N N . ILE A 1 264 ? 22.752 -2.808 -24.023 1.00 97.69 264 ILE A N 1
ATOM 2048 C CA . ILE A 1 264 ? 22.405 -1.447 -24.423 1.00 97.69 264 ILE A CA 1
ATOM 2049 C C . ILE A 1 264 ? 23.072 -0.514 -23.418 1.00 97.69 264 ILE A C 1
ATOM 2051 O O . ILE A 1 264 ? 22.670 -0.449 -22.254 1.00 97.69 264 ILE A O 1
ATOM 2055 N N . ASN A 1 265 ? 24.110 0.182 -23.856 1.00 97.81 265 ASN A N 1
ATOM 2056 C CA . ASN A 1 265 ? 24.838 1.154 -23.059 1.00 97.81 265 ASN A CA 1
ATOM 2057 C C . ASN A 1 265 ? 24.552 2.570 -23.581 1.00 97.81 265 ASN A C 1
ATOM 2059 O O . ASN A 1 265 ? 24.375 2.778 -24.781 1.00 97.81 265 ASN A O 1
ATOM 2063 N N . GLY A 1 266 ? 24.502 3.542 -22.670 1.00 97.19 266 GLY A N 1
ATOM 2064 C CA . GLY A 1 266 ? 24.296 4.946 -23.018 1.00 97.19 266 GLY A CA 1
ATOM 2065 C C . GLY A 1 266 ? 22.820 5.310 -23.168 1.00 97.19 266 GLY A C 1
ATOM 2066 O O . GLY A 1 266 ? 22.038 5.078 -22.246 1.00 97.19 266 GLY A O 1
ATOM 2067 N N . PHE A 1 267 ? 22.450 5.938 -24.282 1.00 98.56 267 PHE A N 1
ATOM 2068 C CA . PHE A 1 267 ? 21.099 6.442 -24.537 1.00 98.56 267 PHE A CA 1
ATOM 2069 C C . PHE A 1 267 ? 20.397 5.634 -25.630 1.00 98.56 267 PHE A C 1
ATOM 2071 O O . PHE A 1 267 ? 20.961 5.431 -26.699 1.00 98.56 267 PHE A O 1
ATOM 2078 N N . GLN A 1 268 ? 19.146 5.239 -25.396 1.00 98.44 268 GLN A N 1
ATOM 2079 C CA . GLN A 1 268 ? 18.286 4.619 -26.399 1.00 98.44 268 GLN A CA 1
ATOM 2080 C C . GLN A 1 268 ? 16.881 5.235 -26.385 1.00 98.44 268 GLN A C 1
ATOM 2082 O O .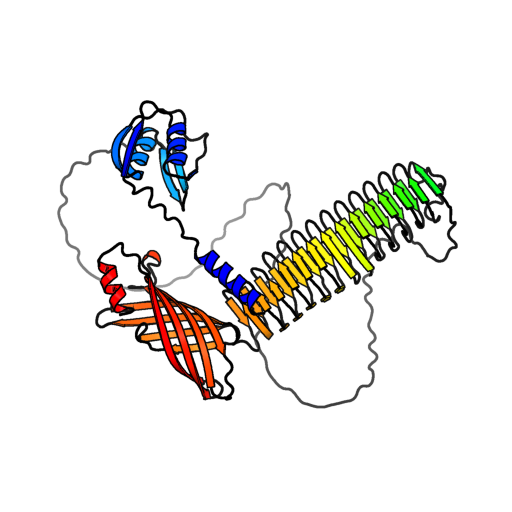 GLN A 1 268 ? 16.246 5.300 -25.329 1.00 98.44 268 GLN A O 1
ATOM 2087 N N . ALA A 1 269 ? 16.366 5.599 -27.562 1.00 98.44 269 ALA A N 1
ATOM 2088 C CA . ALA A 1 269 ? 14.976 6.012 -27.754 1.00 98.44 269 ALA A CA 1
ATOM 2089 C C . ALA A 1 269 ? 14.325 5.319 -28.963 1.00 98.44 269 ALA A C 1
ATOM 2091 O O . ALA A 1 269 ? 14.883 5.296 -30.059 1.00 98.44 269 ALA A O 1
ATOM 2092 N N . ASN A 1 270 ? 13.118 4.785 -28.772 1.00 98.25 270 ASN A N 1
ATOM 2093 C CA . ASN A 1 270 ? 12.340 4.109 -29.811 1.00 98.25 270 ASN A CA 1
ATOM 2094 C C . ASN A 1 270 ? 10.907 4.648 -29.883 1.00 98.25 270 ASN A C 1
ATOM 2096 O O . ASN A 1 270 ? 10.294 4.929 -28.853 1.00 98.25 270 ASN A O 1
ATOM 2100 N N . GLY A 1 271 ? 10.326 4.727 -31.082 1.00 97.75 271 GLY A N 1
ATOM 2101 C CA . GLY A 1 271 ? 8.933 5.169 -31.229 1.00 97.75 271 GLY A CA 1
ATOM 2102 C C . GLY A 1 271 ? 7.908 4.212 -30.611 1.00 97.75 271 GLY A C 1
ATOM 2103 O O . GLY A 1 271 ? 7.013 4.651 -29.902 1.00 97.75 271 GLY A O 1
ATOM 2104 N N . ILE A 1 272 ? 8.047 2.901 -30.820 1.00 98.12 272 ILE A N 1
ATOM 2105 C CA . ILE A 1 272 ? 7.117 1.873 -30.326 1.00 98.12 272 ILE A CA 1
ATOM 2106 C C . ILE A 1 272 ? 7.789 1.000 -29.274 1.00 98.12 272 ILE A C 1
ATOM 2108 O O . ILE A 1 272 ? 7.304 0.938 -28.142 1.00 98.12 272 ILE A O 1
ATOM 2112 N N . GLY A 1 273 ? 8.884 0.314 -29.610 1.00 97.81 273 GLY A N 1
ATOM 2113 C CA . GLY A 1 273 ? 9.445 -0.641 -28.662 1.00 97.81 273 GLY A CA 1
ATOM 2114 C C . GLY A 1 273 ? 10.885 -1.077 -28.865 1.00 97.81 273 GLY A C 1
ATOM 2115 O O . GLY A 1 273 ? 11.417 -1.064 -29.972 1.00 97.81 273 GLY A O 1
ATOM 2116 N N . SER A 1 274 ? 11.480 -1.505 -27.756 1.00 97.75 274 SER A N 1
ATOM 2117 C CA . SER A 1 274 ? 12.841 -2.028 -27.660 1.00 97.75 274 SER A CA 1
ATOM 2118 C C . SER A 1 274 ? 12.830 -3.439 -27.087 1.00 97.75 274 SER A C 1
ATOM 2120 O O . SER A 1 274 ? 12.275 -3.666 -26.007 1.00 97.75 274 SER A O 1
ATOM 2122 N N . PHE A 1 275 ? 13.460 -4.381 -27.789 1.00 98.19 275 PHE A N 1
ATOM 2123 C CA . PHE A 1 275 ? 13.582 -5.774 -27.363 1.00 98.19 275 PHE A CA 1
ATOM 2124 C C . PHE A 1 275 ? 15.056 -6.168 -27.266 1.00 98.19 275 PHE A C 1
ATOM 2126 O O . PHE A 1 275 ? 15.741 -6.285 -28.278 1.00 98.19 275 PHE A O 1
ATOM 2133 N N . GLY A 1 276 ? 15.551 -6.385 -26.049 1.00 96.44 276 GLY A N 1
ATOM 2134 C CA . GLY A 1 276 ? 16.950 -6.720 -25.786 1.00 96.44 276 GLY A CA 1
ATOM 2135 C C . GLY A 1 276 ? 17.122 -8.079 -25.113 1.00 96.44 276 GLY A C 1
ATOM 2136 O O . GLY A 1 276 ? 16.335 -8.467 -24.252 1.00 96.44 276 GLY A O 1
ATOM 2137 N N . THR A 1 277 ? 18.177 -8.814 -25.448 1.00 96.81 277 THR A N 1
ATOM 2138 C CA . THR A 1 277 ? 18.543 -10.038 -24.713 1.00 96.81 277 THR A CA 1
ATOM 2139 C C . THR A 1 277 ? 19.552 -9.779 -23.590 1.00 96.81 277 THR A C 1
ATOM 2141 O O . THR A 1 277 ? 19.675 -10.614 -22.698 1.00 96.81 277 THR A O 1
ATOM 2144 N N . GLY A 1 278 ? 20.267 -8.649 -23.619 1.00 95.69 278 GLY A N 1
ATOM 2145 C CA . GLY A 1 278 ? 21.260 -8.275 -22.611 1.00 95.69 278 GLY A CA 1
ATOM 2146 C C . GLY A 1 278 ? 20.752 -7.280 -21.567 1.00 95.69 278 GLY A C 1
ATOM 2147 O O . GLY A 1 278 ? 19.552 -7.138 -21.329 1.00 95.69 278 GLY A O 1
ATOM 2148 N N . ASN A 1 279 ? 21.703 -6.597 -20.929 1.00 97.94 279 ASN A N 1
ATOM 2149 C CA . ASN A 1 279 ? 21.456 -5.605 -19.885 1.00 97.94 279 ASN A CA 1
ATOM 2150 C C . ASN A 1 279 ? 21.334 -4.192 -20.458 1.00 97.94 279 ASN A C 1
ATOM 2152 O O . ASN A 1 279 ? 21.924 -3.875 -21.492 1.00 97.94 279 ASN A O 1
ATOM 2156 N N . VAL A 1 280 ? 20.649 -3.321 -19.720 1.00 98.38 280 VAL A N 1
ATOM 2157 C CA . VAL A 1 280 ? 20.628 -1.876 -19.976 1.00 98.38 280 VAL A CA 1
ATOM 2158 C C . VAL A 1 280 ? 21.524 -1.178 -18.962 1.00 98.38 280 VAL A C 1
ATOM 2160 O O . VAL A 1 280 ? 21.361 -1.368 -17.756 1.00 98.38 280 VAL A O 1
ATOM 2163 N N . LYS A 1 281 ? 22.440 -0.333 -19.432 1.00 98.50 281 LYS A N 1
ATOM 2164 C CA . LYS A 1 281 ? 23.237 0.570 -18.598 1.00 98.50 281 LYS A CA 1
ATOM 2165 C C . LYS A 1 281 ? 23.139 1.994 -19.144 1.00 98.50 281 LYS A C 1
ATOM 2167 O O . LYS A 1 281 ? 23.841 2.345 -20.086 1.00 98.50 281 LYS A O 1
ATOM 2172 N N . GLY A 1 282 ? 22.298 2.820 -18.527 1.00 97.88 282 GLY A N 1
ATOM 2173 C CA . GLY A 1 282 ? 22.044 4.191 -18.976 1.00 97.88 282 GLY A CA 1
ATOM 2174 C C . GLY A 1 282 ? 20.555 4.514 -19.059 1.00 97.88 282 GLY A C 1
ATOM 2175 O O . GLY A 1 282 ? 19.821 4.255 -18.107 1.00 97.88 282 GLY A O 1
ATOM 2176 N N . PHE A 1 283 ? 20.121 5.106 -20.169 1.00 98.50 283 PHE A N 1
ATOM 2177 C CA . PHE A 1 283 ? 18.749 5.546 -20.406 1.00 98.50 283 PHE A CA 1
ATOM 2178 C C . PHE A 1 283 ? 18.127 4.759 -21.560 1.00 98.50 283 PHE A C 1
ATOM 2180 O O . PHE A 1 283 ? 18.683 4.718 -22.654 1.00 98.50 283 PHE A O 1
ATOM 2187 N N . GLN A 1 284 ? 16.952 4.180 -21.331 1.00 98.50 284 GLN A N 1
ATOM 2188 C CA . GLN A 1 284 ? 16.162 3.507 -22.357 1.00 98.50 284 GLN A CA 1
ATOM 2189 C C . GLN A 1 284 ? 14.719 4.014 -22.322 1.00 98.50 284 GLN A C 1
ATOM 2191 O O . GLN A 1 284 ? 14.055 3.923 -21.289 1.00 98.50 284 GLN A O 1
ATOM 2196 N N . ALA A 1 285 ? 14.211 4.496 -23.455 1.00 98.50 285 ALA A N 1
ATOM 2197 C CA . ALA A 1 285 ? 12.817 4.895 -23.591 1.00 98.50 285 ALA A CA 1
ATOM 2198 C C . ALA A 1 285 ? 12.157 4.339 -24.856 1.00 98.50 285 ALA A C 1
ATOM 2200 O O . ALA A 1 285 ? 12.775 4.279 -25.918 1.00 98.50 285 ALA A O 1
ATOM 2201 N N . SER A 1 286 ? 10.878 3.979 -24.740 1.00 98.44 286 SER A N 1
ATOM 2202 C CA . SER A 1 286 ? 10.038 3.582 -25.873 1.00 98.44 286 SER A CA 1
ATOM 2203 C C . SER A 1 286 ? 8.630 4.155 -25.742 1.00 98.44 286 SER A C 1
ATOM 2205 O O . SER A 1 286 ? 8.119 4.280 -24.631 1.00 98.44 286 SER A O 1
ATOM 2207 N N . GLY A 1 287 ? 7.954 4.457 -26.850 1.00 98.12 287 GLY A N 1
ATOM 2208 C CA . GLY A 1 287 ? 6.569 4.940 -26.784 1.00 98.12 287 GLY A CA 1
ATOM 2209 C C . GLY A 1 287 ? 5.590 3.922 -26.192 1.00 98.12 287 GLY A C 1
ATOM 2210 O O . GLY A 1 287 ? 4.661 4.316 -25.497 1.00 98.12 287 GLY A O 1
ATOM 2211 N N . VAL A 1 288 ? 5.813 2.615 -26.375 1.00 98.56 288 VAL A N 1
ATOM 2212 C CA . VAL A 1 288 ? 4.914 1.564 -25.865 1.00 98.56 288 VAL A CA 1
ATOM 2213 C C . VAL A 1 288 ? 5.625 0.608 -24.919 1.00 98.56 288 VAL A C 1
ATOM 2215 O O . VAL A 1 288 ? 5.198 0.488 -23.772 1.00 98.56 288 VAL A O 1
ATOM 2218 N N . ILE A 1 289 ? 6.681 -0.080 -25.363 1.00 98.62 289 ILE A N 1
ATOM 2219 C CA . ILE A 1 289 ? 7.263 -1.190 -24.595 1.00 98.62 289 ILE A CA 1
ATOM 2220 C C . ILE A 1 289 ? 8.790 -1.206 -24.592 1.00 98.62 289 ILE A C 1
ATOM 2222 O O . ILE A 1 289 ? 9.424 -1.161 -25.639 1.00 98.62 289 ILE A O 1
ATOM 2226 N N . ASN A 1 290 ? 9.387 -1.376 -23.415 1.00 98.44 290 ASN A N 1
ATOM 2227 C CA . ASN A 1 290 ? 10.759 -1.864 -23.295 1.00 98.44 290 ASN A CA 1
ATOM 2228 C C . ASN A 1 290 ? 10.741 -3.266 -22.696 1.00 98.44 290 ASN A C 1
ATOM 2230 O O . ASN A 1 290 ? 10.117 -3.481 -21.658 1.00 98.44 290 ASN A O 1
ATOM 2234 N N . SER A 1 291 ? 11.446 -4.211 -23.308 1.00 98.38 291 SER A N 1
ATOM 2235 C CA . SER A 1 291 ? 11.583 -5.565 -22.780 1.00 98.38 291 SER A CA 1
ATOM 2236 C C . SER A 1 291 ? 13.018 -6.039 -22.907 1.00 98.38 291 SER A C 1
ATOM 2238 O O . SER A 1 291 ? 13.526 -6.185 -24.017 1.00 98.38 291 SER A O 1
ATOM 2240 N N . VAL A 1 292 ? 13.653 -6.338 -21.774 1.00 97.94 292 VAL A N 1
ATOM 2241 C CA . VAL A 1 292 ? 15.010 -6.886 -21.739 1.00 97.94 292 VAL A CA 1
ATOM 2242 C C . VAL A 1 292 ? 15.093 -8.168 -20.917 1.00 97.94 292 VAL A C 1
ATOM 2244 O O . VAL A 1 292 ? 14.489 -8.278 -19.849 1.00 97.94 292 VAL A O 1
ATOM 2247 N N . ASN A 1 293 ? 15.855 -9.146 -21.412 1.00 97.88 293 ASN A N 1
ATOM 2248 C CA . ASN A 1 293 ? 16.127 -10.384 -20.673 1.00 97.88 293 ASN A CA 1
ATOM 2249 C C . ASN A 1 293 ? 17.207 -10.218 -19.589 1.00 97.88 293 ASN A C 1
ATOM 2251 O O . ASN A 1 293 ? 17.400 -11.131 -18.790 1.00 97.88 293 ASN A O 1
ATOM 2255 N N . GLY A 1 294 ? 17.911 -9.086 -19.560 1.00 96.81 294 GLY A N 1
ATOM 2256 C CA . GLY A 1 294 ? 18.845 -8.737 -18.496 1.00 96.81 294 GLY A CA 1
ATOM 2257 C C . GLY A 1 294 ? 18.242 -7.811 -17.440 1.00 96.81 294 GLY A C 1
ATOM 2258 O O . GLY A 1 294 ? 17.023 -7.654 -17.312 1.00 96.81 294 GLY A O 1
ATOM 2259 N N . GLY A 1 295 ? 19.140 -7.195 -16.678 1.00 97.31 295 GLY A N 1
ATOM 2260 C CA . GLY A 1 295 ? 18.844 -6.185 -15.678 1.00 97.31 295 GLY A CA 1
ATOM 2261 C C . GLY A 1 295 ? 18.976 -4.768 -16.227 1.00 97.31 295 GLY A C 1
ATOM 2262 O O . GLY A 1 295 ? 19.597 -4.520 -17.265 1.00 97.31 295 GLY A O 1
ATOM 2263 N N . VAL A 1 296 ? 18.409 -3.817 -15.491 1.00 98.31 296 VAL A N 1
ATOM 2264 C CA . VAL A 1 296 ? 18.493 -2.385 -15.799 1.00 98.31 296 VAL A CA 1
ATOM 2265 C C . VAL A 1 296 ? 19.342 -1.691 -14.738 1.00 98.31 296 VAL A C 1
ATOM 2267 O O . VAL A 1 296 ? 19.059 -1.764 -13.546 1.00 98.31 296 VAL A O 1
ATOM 2270 N N . ASN A 1 297 ? 20.382 -0.988 -15.172 1.00 98.44 297 ASN A N 1
ATOM 2271 C CA . ASN A 1 297 ? 21.225 -0.133 -14.347 1.00 98.44 297 ASN A CA 1
ATOM 2272 C C . ASN A 1 297 ? 21.141 1.301 -14.882 1.00 98.44 297 ASN A C 1
ATOM 2274 O O . ASN A 1 297 ? 21.916 1.696 -15.752 1.00 98.44 297 ASN A O 1
ATOM 2278 N N . GLY A 1 298 ? 20.169 2.065 -14.389 1.00 97.81 298 GLY A N 1
ATOM 2279 C CA . GLY A 1 298 ? 19.847 3.400 -14.890 1.00 97.81 298 GLY A CA 1
ATOM 2280 C C . GLY A 1 298 ? 18.342 3.652 -14.955 1.00 97.81 298 GLY A C 1
ATOM 2281 O O . GLY A 1 298 ? 17.616 3.290 -14.026 1.00 97.81 298 GLY A O 1
ATOM 2282 N N . PHE A 1 299 ? 17.877 4.287 -16.030 1.00 98.31 299 PHE A N 1
ATOM 2283 C CA . PHE A 1 299 ? 16.485 4.696 -16.212 1.00 98.31 299 PHE A CA 1
ATOM 2284 C C . PHE A 1 299 ? 15.824 3.968 -17.385 1.00 98.31 299 PHE A C 1
ATOM 2286 O O . PHE A 1 299 ? 16.407 3.864 -18.464 1.00 98.31 299 PHE A O 1
ATOM 2293 N N . GLN A 1 300 ? 14.594 3.499 -17.179 1.00 98.19 300 GLN A N 1
ATOM 2294 C CA . GLN A 1 300 ? 13.791 2.850 -18.212 1.00 98.19 300 GLN A CA 1
ATOM 2295 C C . GLN A 1 300 ? 12.375 3.436 -18.216 1.00 98.19 300 GLN A C 1
ATOM 2297 O O . GLN A 1 300 ? 11.699 3.414 -17.184 1.00 98.19 300 GLN A O 1
ATOM 2302 N N . ALA A 1 301 ? 11.921 3.951 -19.359 1.00 98.56 301 ALA A N 1
ATOM 2303 C CA . ALA A 1 301 ? 10.600 4.561 -19.492 1.00 98.56 301 ALA A CA 1
ATOM 2304 C C . ALA A 1 301 ? 9.801 4.052 -20.688 1.00 98.56 301 ALA A C 1
ATOM 2306 O O . ALA A 1 301 ? 10.312 3.973 -21.803 1.00 98.56 301 ALA A O 1
ATOM 2307 N N . ALA A 1 302 ? 8.520 3.771 -20.469 1.00 98.50 302 ALA A N 1
ATOM 2308 C CA . ALA A 1 302 ? 7.615 3.347 -21.526 1.00 98.50 302 ALA A CA 1
ATOM 2309 C C . ALA A 1 302 ? 6.233 3.986 -21.389 1.00 98.50 302 ALA A C 1
ATOM 2311 O O . ALA A 1 302 ? 5.724 4.140 -20.279 1.00 98.50 302 ALA A O 1
ATOM 2312 N N . GLY A 1 303 ? 5.574 4.303 -22.504 1.00 98.12 303 GLY A N 1
ATOM 2313 C CA . GLY A 1 303 ? 4.185 4.772 -22.451 1.00 98.12 303 GLY A CA 1
ATOM 2314 C C . GLY A 1 303 ? 3.214 3.700 -21.949 1.00 98.12 303 GLY A C 1
ATOM 2315 O O . GLY A 1 303 ? 2.219 4.037 -21.317 1.00 98.12 303 GLY A O 1
ATOM 2316 N N . PHE A 1 304 ? 3.523 2.409 -22.128 1.00 98.56 304 PHE A N 1
ATOM 2317 C CA . PHE A 1 304 ? 2.695 1.314 -21.617 1.00 98.56 304 PHE A CA 1
ATOM 2318 C C . PHE A 1 304 ? 3.445 0.408 -20.634 1.00 98.56 304 PHE A C 1
ATOM 2320 O O . PHE A 1 304 ? 3.051 0.336 -19.470 1.00 98.56 304 PHE A O 1
ATOM 2327 N N . MET A 1 305 ? 4.519 -0.269 -21.058 1.00 98.62 305 MET A N 1
ATOM 2328 C CA . MET A 1 305 ? 5.120 -1.361 -20.282 1.00 98.62 305 MET A CA 1
ATOM 2329 C C . MET A 1 305 ? 6.652 -1.366 -20.277 1.00 98.62 305 MET A C 1
ATOM 2331 O O . MET A 1 305 ? 7.285 -1.293 -21.325 1.00 98.62 305 MET A O 1
ATOM 2335 N N . ASN A 1 306 ? 7.246 -1.583 -19.104 1.00 98.56 306 ASN A N 1
ATOM 2336 C CA . ASN A 1 306 ? 8.651 -1.979 -18.976 1.00 98.56 306 ASN A CA 1
ATOM 2337 C C . ASN A 1 306 ? 8.767 -3.407 -18.432 1.00 98.56 306 ASN A C 1
ATOM 2339 O O . ASN A 1 306 ? 8.085 -3.754 -17.466 1.00 98.56 306 ASN A O 1
ATOM 2343 N N . VAL A 1 307 ? 9.667 -4.210 -19.000 1.00 98.44 307 VAL A N 1
ATOM 2344 C CA . VAL A 1 307 ? 9.993 -5.566 -18.542 1.00 98.44 307 VAL A CA 1
ATOM 2345 C C . VAL A 1 307 ? 11.506 -5.716 -18.393 1.00 98.44 307 VAL A C 1
ATOM 2347 O O . VAL A 1 307 ? 12.252 -5.491 -19.346 1.00 98.44 307 VAL A O 1
ATOM 2350 N N . ALA A 1 308 ? 11.944 -6.139 -17.209 1.00 98.06 308 ALA A N 1
ATOM 2351 C CA . ALA A 1 308 ? 13.309 -6.578 -16.927 1.00 98.06 308 ALA A CA 1
ATOM 2352 C C . ALA A 1 308 ? 13.275 -7.960 -16.258 1.00 98.06 308 ALA A C 1
ATOM 2354 O O . ALA A 1 308 ? 12.464 -8.217 -15.363 1.00 98.06 308 ALA A O 1
ATOM 2355 N N . GLN A 1 309 ? 14.115 -8.882 -16.720 1.00 97.44 309 GLN A N 1
ATOM 2356 C CA . GLN A 1 309 ? 14.109 -10.264 -16.226 1.00 97.44 309 GLN A CA 1
ATOM 2357 C C . GLN A 1 309 ? 15.150 -10.510 -15.124 1.00 97.44 309 GLN A C 1
ATOM 2359 O O . GLN A 1 309 ? 14.994 -11.465 -14.366 1.00 97.44 309 GLN A O 1
ATOM 2364 N N . ASP A 1 310 ? 16.166 -9.653 -15.001 1.00 97.44 310 ASP A N 1
ATOM 2365 C CA . ASP A 1 310 ? 17.254 -9.806 -14.029 1.00 97.44 310 ASP A CA 1
ATOM 2366 C C . ASP A 1 310 ? 17.407 -8.573 -13.118 1.00 97.44 310 ASP A C 1
ATOM 2368 O O . ASP A 1 310 ? 16.715 -7.560 -13.239 1.00 97.44 310 ASP A O 1
ATOM 2372 N N . SER A 1 311 ? 18.296 -8.693 -12.141 1.00 97.69 311 SER A N 1
ATOM 2373 C CA . SER A 1 311 ? 18.510 -7.744 -11.063 1.00 97.69 311 SER A CA 1
ATOM 2374 C C . SER A 1 311 ? 19.165 -6.456 -11.554 1.00 97.69 311 SER A C 1
ATOM 2376 O O . SER A 1 311 ? 19.968 -6.457 -12.486 1.00 97.69 311 SER A O 1
ATOM 2378 N N . GLY A 1 312 ? 18.871 -5.336 -10.896 1.00 96.75 312 GLY A N 1
ATOM 2379 C CA . GLY A 1 312 ? 19.386 -4.050 -11.351 1.00 96.75 312 GLY A CA 1
ATOM 2380 C C . GLY A 1 312 ? 19.194 -2.882 -10.393 1.00 96.75 312 GLY A C 1
ATOM 2381 O O . GLY A 1 312 ? 18.360 -2.900 -9.482 1.00 96.75 312 GLY A O 1
ATOM 2382 N N . LYS A 1 313 ? 19.991 -1.837 -10.619 1.00 98.38 313 LYS A N 1
ATOM 2383 C CA . LYS A 1 313 ? 19.843 -0.523 -9.989 1.00 98.38 313 LYS A CA 1
ATOM 2384 C C . LYS A 1 313 ? 19.017 0.369 -10.911 1.00 98.38 313 LYS A C 1
ATOM 2386 O O . LYS A 1 313 ? 19.577 1.113 -11.717 1.00 98.38 313 LYS A O 1
ATOM 2391 N N . ALA A 1 314 ? 17.697 0.240 -10.832 1.00 96.12 314 ALA A N 1
ATOM 2392 C CA . ALA A 1 314 ? 16.791 0.765 -11.842 1.00 96.12 314 ALA A CA 1
ATOM 2393 C C . ALA A 1 314 ? 15.756 1.737 -11.281 1.00 96.12 314 ALA A C 1
ATOM 2395 O O . ALA A 1 314 ? 15.098 1.470 -10.269 1.00 96.12 314 ALA A O 1
ATOM 2396 N N . SER A 1 315 ? 15.563 2.799 -12.048 1.00 98.00 315 SER A N 1
ATOM 2397 C CA . SER A 1 315 ? 14.476 3.760 -11.965 1.00 98.00 315 SER A CA 1
ATOM 2398 C C . SER A 1 315 ? 13.545 3.519 -13.150 1.00 98.00 315 SER A C 1
ATOM 2400 O O . SER A 1 315 ? 13.915 3.800 -14.288 1.00 98.00 315 SER A O 1
ATOM 2402 N N . GLN A 1 316 ? 12.372 2.938 -12.909 1.00 97.88 316 GLN A N 1
ATOM 2403 C CA . GLN A 1 316 ? 11.448 2.534 -13.973 1.00 97.88 316 GLN A CA 1
ATOM 2404 C C . GLN A 1 316 ? 10.151 3.337 -13.907 1.00 97.88 316 GLN A C 1
ATOM 2406 O O . GLN A 1 316 ? 9.558 3.472 -12.834 1.00 97.88 316 GLN A O 1
ATOM 2411 N N . ALA A 1 317 ? 9.702 3.839 -15.056 1.00 98.56 317 ALA A N 1
ATOM 2412 C CA . ALA A 1 317 ? 8.458 4.590 -15.194 1.00 98.56 317 ALA A CA 1
ATOM 2413 C C . ALA A 1 317 ? 7.628 4.059 -16.370 1.00 98.56 317 ALA A C 1
ATOM 2415 O O . ALA A 1 317 ? 8.120 3.985 -17.495 1.00 98.56 317 ALA A O 1
ATOM 2416 N N . ALA A 1 318 ? 6.370 3.697 -16.130 1.00 98.56 318 ALA A N 1
ATOM 2417 C CA . ALA A 1 318 ? 5.477 3.200 -17.171 1.00 98.56 318 ALA A CA 1
ATOM 2418 C C . ALA A 1 318 ? 4.088 3.836 -17.080 1.00 98.56 318 ALA A C 1
ATOM 2420 O O . ALA A 1 318 ? 3.560 4.018 -15.984 1.00 98.56 318 ALA A O 1
ATOM 2421 N N . GLY A 1 319 ? 3.451 4.123 -18.215 1.00 98.25 319 GLY A N 1
ATOM 2422 C CA . GLY A 1 319 ? 2.063 4.599 -18.199 1.00 98.25 319 GLY A CA 1
ATOM 2423 C C . GLY A 1 319 ? 1.081 3.543 -17.685 1.00 98.25 319 GLY A C 1
ATOM 2424 O O . GLY A 1 319 ? 0.127 3.893 -16.998 1.00 98.25 319 GLY A O 1
ATOM 2425 N N . PHE A 1 320 ? 1.343 2.248 -17.910 1.00 98.56 320 PHE A N 1
ATOM 2426 C CA . PHE A 1 320 ? 0.495 1.166 -17.403 1.00 98.56 320 PHE A CA 1
ATOM 2427 C C . PHE A 1 320 ? 1.210 0.274 -16.385 1.00 98.56 320 PHE A C 1
ATOM 2429 O O . PHE A 1 320 ? 0.763 0.211 -15.237 1.00 98.56 320 PHE A O 1
ATOM 2436 N N . MET A 1 321 ? 2.311 -0.398 -16.750 1.00 98.50 321 MET A N 1
ATOM 2437 C CA . MET A 1 321 ? 2.944 -1.357 -15.836 1.00 98.50 321 MET A CA 1
ATOM 2438 C C . MET A 1 321 ? 4.463 -1.525 -15.933 1.00 98.50 321 MET A C 1
ATOM 2440 O O . MET A 1 321 ? 5.042 -1.501 -17.015 1.00 98.50 321 MET A O 1
ATOM 2444 N N . ASN A 1 322 ? 5.100 -1.805 -14.793 1.00 98.50 322 ASN A N 1
ATOM 2445 C CA . ASN A 1 322 ? 6.480 -2.301 -14.740 1.00 98.50 322 ASN A CA 1
ATOM 2446 C C . ASN A 1 322 ? 6.503 -3.754 -14.246 1.00 98.50 322 ASN A C 1
ATOM 2448 O O . ASN A 1 322 ? 5.856 -4.085 -13.250 1.00 98.50 322 ASN A O 1
ATOM 2452 N N . ILE A 1 323 ? 7.285 -4.606 -14.908 1.00 98.25 323 ILE A N 1
ATOM 2453 C CA . ILE A 1 323 ? 7.561 -5.990 -14.511 1.00 98.25 323 ILE A CA 1
ATOM 2454 C C . ILE A 1 323 ? 9.062 -6.123 -14.265 1.00 98.25 323 ILE A C 1
ATOM 2456 O O . ILE A 1 323 ? 9.862 -5.847 -15.159 1.00 98.25 323 ILE A O 1
ATOM 2460 N N . ASN A 1 324 ? 9.449 -6.569 -13.069 1.00 97.25 324 ASN A N 1
ATOM 2461 C CA . ASN A 1 324 ? 10.841 -6.888 -12.774 1.00 97.25 324 ASN A CA 1
ATOM 2462 C C . ASN A 1 324 ? 10.992 -8.204 -12.002 1.00 97.25 324 ASN A C 1
ATOM 2464 O O . ASN A 1 324 ? 10.588 -8.305 -10.841 1.00 97.25 324 ASN A O 1
ATOM 2468 N N . ASN A 1 325 ? 11.604 -9.204 -12.631 1.00 96.69 325 ASN A N 1
ATOM 2469 C CA . ASN A 1 325 ? 11.758 -10.522 -12.018 1.00 96.69 325 ASN A CA 1
ATOM 2470 C C . ASN A 1 325 ? 12.951 -10.600 -11.054 1.00 96.69 325 ASN A C 1
ATOM 2472 O O . ASN A 1 325 ? 12.860 -11.324 -10.063 1.00 96.69 325 ASN A O 1
ATOM 2476 N N . GLY A 1 326 ? 14.012 -9.822 -11.281 1.00 96.06 326 GLY A N 1
ATOM 2477 C CA . GLY A 1 326 ? 15.198 -9.801 -10.425 1.00 96.06 326 GLY A CA 1
ATOM 2478 C C . GLY A 1 326 ? 15.106 -8.842 -9.236 1.00 96.06 326 GLY A C 1
ATOM 2479 O O . GLY A 1 326 ? 14.135 -8.092 -9.060 1.00 96.06 326 GLY A O 1
ATOM 2480 N N . ALA A 1 327 ? 16.141 -8.857 -8.395 1.00 97.62 327 ALA A N 1
ATOM 2481 C CA . ALA A 1 327 ? 16.258 -7.954 -7.257 1.00 97.62 327 ALA A CA 1
ATOM 2482 C C . ALA A 1 327 ? 16.484 -6.510 -7.731 1.00 97.62 327 ALA A C 1
ATOM 2484 O O . ALA A 1 327 ? 17.274 -6.255 -8.639 1.00 97.62 327 ALA A O 1
ATOM 2485 N N . GLN A 1 328 ? 15.806 -5.545 -7.111 1.00 97.00 328 GLN A N 1
ATOM 2486 C CA . GLN A 1 328 ? 15.866 -4.146 -7.531 1.00 97.00 328 GLN A CA 1
ATOM 2487 C C . GLN A 1 328 ? 16.319 -3.223 -6.419 1.00 97.00 328 GLN A C 1
ATOM 2489 O O . GLN A 1 328 ? 15.825 -3.290 -5.294 1.00 97.00 328 GLN A O 1
ATOM 2494 N N . ILE A 1 329 ? 17.197 -2.292 -6.773 1.00 98.38 329 ILE A N 1
ATOM 2495 C CA . ILE A 1 329 ? 17.508 -1.122 -5.958 1.00 98.38 329 ILE A CA 1
ATOM 2496 C C . ILE A 1 329 ? 17.076 0.111 -6.749 1.00 98.38 329 ILE A C 1
ATOM 2498 O O . ILE A 1 329 ? 17.598 0.346 -7.835 1.00 98.38 329 ILE A O 1
ATOM 2502 N N . GLY A 1 330 ? 16.131 0.891 -6.231 1.00 97.12 330 GLY A N 1
ATOM 2503 C CA . GLY A 1 330 ? 15.628 2.087 -6.913 1.00 97.12 330 GLY A CA 1
ATOM 2504 C C . GLY A 1 330 ? 14.116 2.250 -6.808 1.00 97.12 330 GLY A C 1
ATOM 2505 O O . GLY A 1 330 ? 13.511 1.832 -5.818 1.00 97.12 330 GLY A O 1
ATOM 2506 N N . PHE A 1 331 ? 13.506 2.887 -7.807 1.00 96.31 331 PHE A N 1
ATOM 2507 C CA . PHE A 1 331 ? 12.072 3.174 -7.811 1.00 96.31 331 PHE A CA 1
ATOM 2508 C C . PHE A 1 331 ? 11.350 2.559 -9.009 1.00 96.31 331 PHE A C 1
ATOM 2510 O O . PHE A 1 331 ? 11.899 2.463 -10.106 1.00 96.31 331 PHE A O 1
ATOM 2517 N N . GLN A 1 332 ? 10.094 2.176 -8.794 1.00 97.62 332 GLN A N 1
ATOM 2518 C CA . GLN A 1 332 ? 9.161 1.781 -9.845 1.00 97.62 332 GLN A CA 1
ATOM 2519 C C . GLN A 1 332 ? 7.898 2.634 -9.740 1.00 97.62 332 GLN A C 1
ATOM 2521 O O . GLN A 1 332 ? 7.276 2.676 -8.678 1.00 97.62 332 GLN A O 1
ATOM 2526 N N . ALA A 1 333 ? 7.527 3.300 -10.829 1.00 98.50 333 ALA A N 1
ATOM 2527 C CA . ALA A 1 333 ? 6.321 4.112 -10.932 1.00 98.50 333 ALA A CA 1
ATOM 2528 C C . ALA A 1 333 ? 5.481 3.655 -12.129 1.00 98.50 333 ALA A C 1
ATOM 2530 O O . ALA A 1 333 ? 5.986 3.587 -13.251 1.00 98.50 333 ALA A O 1
ATOM 2531 N N . ALA A 1 334 ? 4.211 3.336 -11.900 1.00 98.62 334 ALA A N 1
ATOM 2532 C CA . ALA A 1 334 ? 3.295 2.891 -12.943 1.00 98.62 334 ALA A CA 1
ATOM 2533 C C . ALA A 1 334 ? 1.921 3.551 -12.808 1.00 98.62 334 ALA A C 1
ATOM 2535 O O . ALA A 1 334 ? 1.415 3.699 -11.696 1.00 98.62 334 ALA A O 1
ATOM 2536 N N . GLY A 1 335 ? 1.273 3.893 -13.922 1.00 98.31 335 GLY A N 1
ATOM 2537 C CA . GLY A 1 335 ? -0.103 4.399 -13.872 1.00 98.31 335 GLY A CA 1
ATOM 2538 C C . GLY A 1 335 ? -1.102 3.360 -13.354 1.00 98.31 335 GLY A C 1
ATOM 2539 O O . GLY A 1 335 ? -2.036 3.727 -12.649 1.00 98.31 335 GLY A O 1
ATOM 2540 N N . PHE A 1 336 ? -0.877 2.062 -13.597 1.00 98.56 336 PHE A N 1
ATOM 2541 C CA . PHE A 1 336 ? -1.757 0.996 -13.108 1.00 98.56 336 PHE A CA 1
ATOM 2542 C C . PHE A 1 336 ? -1.076 0.058 -12.107 1.00 98.56 336 PHE A C 1
ATOM 2544 O O . PHE A 1 336 ? -1.523 -0.015 -10.960 1.00 98.56 336 PHE A O 1
ATOM 2551 N N . MET A 1 337 ? -0.002 -0.652 -12.484 1.00 98.56 337 MET A N 1
ATOM 2552 C CA . MET A 1 337 ? 0.574 -1.680 -11.602 1.00 98.56 337 MET A CA 1
ATOM 2553 C C . MET A 1 337 ? 2.092 -1.882 -11.690 1.00 98.56 337 MET A C 1
ATOM 2555 O O . MET A 1 337 ? 2.681 -1.831 -12.764 1.00 98.56 337 MET A O 1
ATOM 2559 N N . ASN A 1 338 ? 2.721 -2.226 -10.564 1.00 98.56 338 ASN A N 1
ATOM 2560 C CA . ASN A 1 338 ? 4.090 -2.754 -10.534 1.00 98.56 338 ASN A CA 1
ATOM 2561 C C . ASN A 1 338 ? 4.087 -4.209 -10.060 1.00 98.56 338 ASN A C 1
ATOM 2563 O O . ASN A 1 338 ? 3.510 -4.527 -9.017 1.00 98.56 338 ASN A O 1
ATOM 2567 N N . ILE A 1 339 ? 4.771 -5.080 -10.799 1.00 98.31 339 ILE A N 1
ATOM 2568 C CA . ILE A 1 339 ? 4.934 -6.500 -10.482 1.00 98.31 339 ILE A CA 1
ATOM 2569 C C . ILE A 1 339 ? 6.419 -6.799 -10.317 1.00 98.31 339 ILE A C 1
ATOM 2571 O O . ILE A 1 339 ? 7.224 -6.485 -11.193 1.00 98.31 339 ILE A O 1
ATOM 2575 N N . GLY A 1 340 ? 6.792 -7.474 -9.231 1.00 97.19 340 GLY A N 1
ATOM 2576 C CA . GLY A 1 340 ? 8.112 -8.084 -9.159 1.00 97.19 340 GLY A CA 1
ATOM 2577 C C . GLY A 1 340 ? 8.188 -9.366 -8.350 1.00 97.19 340 GLY A C 1
ATOM 2578 O O . GLY A 1 340 ? 7.401 -9.588 -7.429 1.00 97.19 340 GLY A O 1
ATOM 2579 N N . LEU A 1 341 ? 9.140 -10.222 -8.715 1.00 97.12 341 LEU A N 1
ATOM 2580 C CA . LEU A 1 341 ? 9.290 -11.546 -8.108 1.00 97.12 341 LEU A CA 1
ATOM 2581 C C . LEU A 1 341 ? 10.282 -11.545 -6.940 1.00 97.12 341 LEU A C 1
ATOM 2583 O O . LEU A 1 341 ? 9.945 -12.024 -5.862 1.00 97.12 341 LEU A O 1
ATOM 2587 N N . ASP A 1 342 ? 11.474 -10.979 -7.109 1.00 97.62 342 ASP A N 1
ATOM 2588 C CA . ASP A 1 342 ? 12.481 -10.953 -6.042 1.00 97.62 342 ASP A CA 1
ATOM 2589 C C . ASP A 1 342 ? 12.258 -9.769 -5.073 1.00 97.62 342 ASP A C 1
ATOM 2591 O O . ASP A 1 342 ? 11.137 -9.331 -4.828 1.00 97.62 342 ASP A O 1
ATOM 2595 N N . SER A 1 343 ? 13.312 -9.218 -4.486 1.00 97.81 343 SER A N 1
ATOM 2596 C CA . SER A 1 343 ? 13.309 -8.198 -3.444 1.00 97.81 343 SER A CA 1
ATOM 2597 C C . SER A 1 343 ? 13.490 -6.793 -4.013 1.00 97.81 343 SER A C 1
ATOM 2599 O O . SER A 1 343 ? 14.140 -6.607 -5.038 1.00 97.81 343 SER A O 1
ATOM 2601 N N . LEU A 1 344 ? 12.886 -5.799 -3.371 1.00 98.19 344 LEU A N 1
ATOM 2602 C CA . LEU A 1 344 ? 13.014 -4.385 -3.708 1.00 98.19 344 LEU A CA 1
ATOM 2603 C C . LEU A 1 344 ? 13.619 -3.642 -2.520 1.00 98.19 344 LEU A C 1
ATOM 2605 O O . LEU A 1 344 ? 13.087 -3.700 -1.415 1.00 98.19 344 LEU A O 1
ATOM 2609 N N . THR A 1 345 ? 14.677 -2.879 -2.764 1.00 98.69 345 THR A N 1
ATOM 2610 C CA . THR A 1 345 ? 15.136 -1.819 -1.864 1.00 98.69 345 THR A CA 1
ATOM 2611 C C . THR A 1 345 ? 14.851 -0.468 -2.511 1.00 98.69 345 THR A C 1
ATOM 2613 O O . THR A 1 345 ? 15.497 -0.105 -3.492 1.00 98.69 345 THR A O 1
ATOM 2616 N N . GLY A 1 346 ? 13.883 0.273 -1.973 1.00 98.12 346 GLY A N 1
ATOM 2617 C CA . GLY A 1 346 ? 13.446 1.560 -2.516 1.00 98.12 346 GLY A CA 1
ATOM 2618 C C . GLY A 1 346 ? 11.927 1.729 -2.507 1.00 98.12 346 GLY A C 1
ATOM 2619 O O . GLY A 1 346 ? 11.286 1.415 -1.503 1.00 98.12 346 GLY A O 1
ATOM 2620 N N . ALA A 1 347 ? 11.352 2.262 -3.587 1.00 98.31 347 ALA A N 1
ATOM 2621 C CA . ALA A 1 347 ? 9.938 2.649 -3.634 1.00 98.31 347 ALA A CA 1
ATOM 2622 C C . ALA A 1 347 ? 9.173 2.018 -4.808 1.00 98.31 347 ALA A C 1
ATOM 2624 O O . ALA A 1 347 ? 9.685 1.923 -5.920 1.00 98.31 347 ALA A O 1
ATOM 2625 N N . GLN A 1 348 ? 7.925 1.627 -4.560 1.00 97.75 348 GLN A N 1
ATOM 2626 C CA . GLN A 1 348 ? 6.982 1.106 -5.553 1.00 97.75 348 GLN A CA 1
ATOM 2627 C C . GLN A 1 348 ? 5.700 1.937 -5.507 1.00 97.75 348 GLN A C 1
ATOM 2629 O O . GLN A 1 348 ? 5.040 1.981 -4.470 1.00 97.75 348 GLN A O 1
ATOM 2634 N N . ILE A 1 349 ? 5.364 2.613 -6.605 1.00 98.62 349 ILE A N 1
ATOM 2635 C CA . ILE A 1 349 ? 4.232 3.541 -6.694 1.00 98.62 349 ILE A CA 1
ATOM 2636 C C . ILE A 1 349 ? 3.356 3.157 -7.885 1.00 98.62 349 ILE A C 1
ATOM 2638 O O . ILE A 1 349 ? 3.837 3.099 -9.017 1.00 98.62 349 ILE A O 1
ATOM 2642 N N . ALA A 1 350 ? 2.075 2.903 -7.638 1.00 98.62 350 ALA A N 1
ATOM 2643 C CA . ALA A 1 350 ? 1.123 2.506 -8.667 1.00 98.62 350 ALA A CA 1
ATOM 2644 C C . ALA A 1 350 ? -0.228 3.207 -8.495 1.00 98.62 350 ALA A C 1
ATOM 2646 O O . ALA A 1 350 ? -0.659 3.447 -7.370 1.00 98.62 350 ALA A O 1
ATOM 2647 N N . GLY A 1 351 ? -0.948 3.472 -9.585 1.00 98.31 351 GLY A N 1
ATOM 2648 C CA . GLY A 1 351 ? -2.330 3.952 -9.477 1.00 98.31 351 GLY A CA 1
ATOM 2649 C C . GLY A 1 351 ? -3.280 2.907 -8.884 1.00 98.31 351 GLY A C 1
ATOM 2650 O O . GLY A 1 351 ? -4.199 3.271 -8.160 1.00 98.31 351 GLY A O 1
ATOM 2651 N N . PHE A 1 352 ? -3.034 1.608 -9.097 1.00 98.62 352 PHE A N 1
ATOM 2652 C CA . PHE A 1 352 ? -3.916 0.540 -8.615 1.00 98.62 352 PHE A CA 1
ATOM 2653 C C . PHE A 1 352 ? -3.214 -0.482 -7.710 1.00 98.62 352 PHE A C 1
ATOM 2655 O O . PHE A 1 352 ? -3.621 -0.638 -6.556 1.00 98.62 352 PHE A O 1
ATOM 2662 N N . LEU A 1 353 ? -2.165 -1.167 -8.188 1.00 98.56 353 LEU A N 1
ATOM 2663 C CA . LEU A 1 353 ? -1.577 -2.325 -7.493 1.00 98.56 353 LEU A CA 1
ATOM 2664 C C . LEU A 1 353 ? -0.044 -2.314 -7.469 1.00 98.56 353 LEU A C 1
ATOM 2666 O O . LEU A 1 353 ? 0.597 -2.252 -8.515 1.00 98.56 353 LEU A O 1
ATOM 2670 N N . ASN A 1 354 ? 0.551 -2.548 -6.298 1.00 98.69 354 ASN A N 1
ATOM 2671 C CA . ASN A 1 354 ? 1.932 -3.031 -6.202 1.00 98.69 354 ASN A CA 1
ATOM 2672 C C . ASN A 1 354 ? 1.962 -4.463 -5.674 1.00 98.69 354 ASN A C 1
ATOM 2674 O O . ASN A 1 354 ? 1.397 -4.754 -4.619 1.00 98.69 354 ASN A O 1
ATOM 2678 N N . THR A 1 355 ? 2.679 -5.349 -6.363 1.00 98.25 355 THR A N 1
ATOM 2679 C CA . THR A 1 355 ? 2.936 -6.709 -5.886 1.00 98.25 355 THR A CA 1
ATOM 2680 C C . THR A 1 355 ? 4.422 -7.036 -5.943 1.00 98.25 355 THR A C 1
ATOM 2682 O O . THR A 1 355 ? 5.092 -6.839 -6.960 1.00 98.25 355 THR A O 1
ATOM 2685 N N . ARG A 1 356 ? 4.950 -7.535 -4.825 1.00 98.06 356 ARG A N 1
ATOM 2686 C CA . ARG A 1 356 ? 6.313 -8.049 -4.714 1.00 98.06 356 ARG A CA 1
ATOM 2687 C C . ARG A 1 356 ? 6.264 -9.427 -4.065 1.00 98.06 356 ARG A C 1
ATOM 2689 O O . ARG A 1 356 ? 5.803 -9.559 -2.937 1.00 98.06 356 ARG A O 1
ATOM 2696 N N . HIS A 1 357 ? 6.727 -10.467 -4.750 1.00 97.38 357 HIS A N 1
ATOM 2697 C CA . HIS A 1 357 ? 6.773 -11.793 -4.128 1.00 97.38 357 HIS A CA 1
ATOM 2698 C C . HIS A 1 357 ? 7.892 -11.895 -3.075 1.00 97.38 357 HIS A C 1
ATOM 2700 O O . HIS A 1 357 ? 7.744 -12.636 -2.111 1.00 97.38 357 HIS A O 1
ATOM 2706 N N . GLY A 1 358 ? 8.972 -11.121 -3.205 1.00 96.62 358 GLY A N 1
ATOM 2707 C CA . GLY A 1 358 ? 10.048 -11.048 -2.222 1.00 96.62 358 GLY A CA 1
ATOM 2708 C C . GLY A 1 358 ? 9.884 -9.958 -1.158 1.00 96.62 358 GLY A C 1
ATOM 2709 O O . GLY A 1 358 ? 8.793 -9.467 -0.850 1.00 96.62 358 GLY A O 1
ATOM 2710 N N . ASN A 1 359 ? 11.022 -9.587 -0.571 1.00 98.00 359 ASN A N 1
ATOM 2711 C CA . ASN A 1 359 ? 11.109 -8.592 0.496 1.00 98.00 359 ASN A CA 1
ATOM 2712 C C . ASN A 1 359 ? 11.086 -7.172 -0.069 1.00 98.00 359 ASN A C 1
ATOM 2714 O O . ASN A 1 359 ? 11.805 -6.878 -1.020 1.00 98.00 359 ASN A O 1
ATOM 2718 N N . VAL A 1 360 ? 10.356 -6.268 0.576 1.00 98.50 360 VAL A N 1
ATOM 2719 C CA . VAL A 1 360 ? 10.426 -4.831 0.311 1.00 98.50 360 VAL A CA 1
ATOM 2720 C C . VAL A 1 360 ? 11.104 -4.137 1.483 1.00 98.50 360 VAL A C 1
ATOM 2722 O O . VAL A 1 360 ? 10.644 -4.231 2.617 1.00 98.50 360 VAL A O 1
ATOM 2725 N N . LYS A 1 361 ? 12.192 -3.419 1.216 1.00 98.69 361 LYS A N 1
ATOM 2726 C CA . LYS A 1 361 ? 12.834 -2.493 2.150 1.00 98.69 361 LYS A CA 1
ATOM 2727 C C . LYS A 1 361 ? 12.630 -1.071 1.633 1.00 98.69 361 LYS A C 1
ATOM 2729 O O . LYS A 1 361 ? 13.353 -0.627 0.744 1.00 98.69 361 LYS A O 1
ATOM 2734 N N . GLY A 1 362 ? 11.636 -0.378 2.177 1.00 98.00 362 GLY A N 1
ATOM 2735 C CA . GLY A 1 362 ? 11.218 0.953 1.744 1.00 98.00 362 GLY A CA 1
ATOM 2736 C C . GLY A 1 362 ? 9.697 1.097 1.700 1.00 98.00 362 GLY A C 1
ATOM 2737 O O . GLY A 1 362 ? 9.017 0.658 2.626 1.00 98.00 362 GLY A O 1
ATOM 2738 N N . ALA A 1 363 ? 9.155 1.739 0.666 1.00 98.44 363 ALA A N 1
ATOM 2739 C CA . ALA A 1 363 ? 7.739 2.116 0.614 1.00 98.44 363 ALA A CA 1
ATOM 2740 C C . ALA A 1 363 ? 6.993 1.483 -0.570 1.00 98.44 363 ALA A C 1
ATOM 2742 O O . ALA A 1 363 ? 7.500 1.466 -1.691 1.00 98.44 363 ALA A O 1
ATOM 2743 N N . GLN A 1 364 ? 5.766 1.020 -0.331 1.00 98.44 364 GLN A N 1
ATOM 2744 C CA . GLN A 1 364 ? 4.794 0.690 -1.377 1.00 98.44 364 GLN A CA 1
ATOM 2745 C C . GLN A 1 364 ? 3.580 1.611 -1.243 1.00 98.44 364 GLN A C 1
ATOM 2747 O O . GLN A 1 364 ? 3.002 1.711 -0.160 1.00 98.44 364 GLN A O 1
ATOM 2752 N N . VAL A 1 365 ? 3.206 2.283 -2.330 1.00 98.75 365 VAL A N 1
ATOM 2753 C CA . VAL A 1 365 ? 2.073 3.214 -2.386 1.00 98.75 365 VAL A CA 1
ATOM 2754 C C . VAL A 1 365 ? 1.198 2.869 -3.584 1.00 98.75 365 VAL A C 1
ATOM 2756 O O . VAL A 1 365 ? 1.673 2.880 -4.719 1.00 98.75 365 VAL A O 1
ATOM 2759 N N . ALA A 1 366 ? -0.070 2.556 -3.339 1.00 98.69 366 ALA A N 1
ATOM 2760 C CA . ALA A 1 366 ? -1.020 2.184 -4.379 1.00 98.69 366 ALA A CA 1
ATOM 2761 C C . ALA A 1 366 ? -2.384 2.839 -4.154 1.00 98.69 366 ALA A C 1
ATOM 2763 O O . ALA A 1 366 ? -2.783 3.045 -3.011 1.00 98.69 366 ALA A O 1
ATOM 2764 N N . GLY A 1 367 ? -3.147 3.110 -5.214 1.00 98.25 367 GLY A N 1
ATOM 2765 C CA . GLY A 1 367 ? -4.531 3.566 -5.043 1.00 98.25 367 GLY A CA 1
ATOM 2766 C C . GLY A 1 367 ? -5.426 2.497 -4.412 1.00 98.25 367 GLY A C 1
ATOM 2767 O O . GLY A 1 367 ? -6.250 2.824 -3.564 1.00 98.25 367 GLY A O 1
ATOM 2768 N N . PHE A 1 368 ? -5.226 1.213 -4.737 1.00 98.62 368 PHE A N 1
ATOM 2769 C CA . PHE A 1 368 ? -6.082 0.132 -4.238 1.00 98.62 368 PHE A CA 1
ATOM 2770 C C . PHE A 1 368 ? -5.360 -0.859 -3.322 1.00 98.62 368 PHE A C 1
ATOM 2772 O O . PHE A 1 368 ? -5.828 -1.094 -2.205 1.00 98.62 368 PHE A O 1
ATOM 2779 N N . MET A 1 369 ? -4.235 -1.446 -3.753 1.00 98.56 369 MET A N 1
ATOM 2780 C CA . MET A 1 369 ? -3.636 -2.581 -3.038 1.00 98.56 369 MET A CA 1
ATOM 2781 C C . MET A 1 369 ? -2.101 -2.630 -3.066 1.00 98.56 369 MET A C 1
ATOM 2783 O O . MET A 1 369 ? -1.479 -2.436 -4.107 1.00 98.56 369 MET A O 1
ATOM 2787 N N . ASN A 1 370 ? -1.497 -3.010 -1.933 1.00 98.75 370 ASN A N 1
ATOM 2788 C CA . ASN A 1 370 ? -0.091 -3.417 -1.843 1.00 98.75 370 ASN A CA 1
ATOM 2789 C C . ASN A 1 370 ? 0.047 -4.842 -1.292 1.00 98.75 370 ASN A C 1
ATOM 2791 O O . ASN A 1 370 ? -0.523 -5.176 -0.250 1.00 98.75 370 ASN A O 1
ATOM 2795 N N . VAL A 1 371 ? 0.873 -5.660 -1.946 1.00 98.50 371 VAL A N 1
ATOM 2796 C CA . VAL A 1 371 ? 1.216 -7.018 -1.502 1.00 98.50 371 VAL A CA 1
ATOM 2797 C C . VAL A 1 371 ? 2.733 -7.205 -1.504 1.00 98.50 371 VAL A C 1
ATOM 2799 O O . VAL A 1 371 ? 3.406 -6.895 -2.488 1.00 98.50 371 VAL A O 1
ATOM 2802 N N . ALA A 1 372 ? 3.266 -7.734 -0.403 1.00 98.06 372 ALA A N 1
ATOM 2803 C CA . ALA A 1 372 ? 4.661 -8.152 -0.270 1.00 98.06 372 ALA A CA 1
ATOM 2804 C C . ALA A 1 372 ? 4.760 -9.480 0.502 1.00 98.06 372 ALA A C 1
ATOM 2806 O O . ALA A 1 372 ? 3.832 -9.828 1.234 1.00 98.06 372 ALA A O 1
ATOM 2807 N N . ALA A 1 373 ? 5.871 -10.219 0.402 1.00 97.38 373 ALA A N 1
ATOM 2808 C CA . ALA A 1 373 ? 6.134 -11.287 1.375 1.00 97.38 373 ALA A CA 1
ATOM 2809 C C . ALA A 1 373 ? 6.526 -10.701 2.731 1.00 97.38 373 ALA A C 1
ATOM 2811 O O . ALA A 1 373 ? 5.921 -11.047 3.740 1.00 97.38 373 ALA A O 1
ATOM 2812 N N . ASN A 1 374 ? 7.498 -9.789 2.740 1.00 97.88 374 ASN A N 1
ATOM 2813 C CA . ASN A 1 374 ? 7.914 -9.058 3.932 1.00 97.88 374 ASN A CA 1
ATOM 2814 C C . ASN A 1 374 ? 8.096 -7.584 3.591 1.00 97.88 374 ASN A C 1
ATOM 2816 O O . ASN A 1 374 ? 8.586 -7.260 2.508 1.00 97.88 374 ASN A O 1
ATOM 2820 N N . ASN A 1 375 ? 7.770 -6.695 4.525 1.00 98.06 375 ASN A N 1
ATOM 2821 C CA . ASN A 1 375 ? 7.938 -5.258 4.348 1.00 98.06 375 ASN A CA 1
ATOM 2822 C C . ASN A 1 375 ? 8.713 -4.644 5.529 1.00 98.06 375 ASN A C 1
ATOM 2824 O O . ASN A 1 375 ? 8.372 -4.825 6.695 1.00 98.06 375 ASN A O 1
ATOM 2828 N N . GLN A 1 376 ? 9.791 -3.929 5.234 1.00 98.50 376 GLN A N 1
ATOM 2829 C CA . GLN A 1 376 ? 10.534 -3.106 6.183 1.00 98.50 376 GLN A CA 1
ATOM 2830 C C . GLN A 1 376 ? 10.405 -1.652 5.736 1.00 98.50 376 GLN A C 1
ATOM 2832 O O . GLN A 1 376 ? 11.178 -1.193 4.892 1.00 98.50 376 GLN A O 1
ATOM 2837 N N . GLY A 1 377 ? 9.413 -0.951 6.278 1.00 98.00 377 GLY A N 1
ATOM 2838 C CA . GLY A 1 377 ? 9.056 0.406 5.886 1.00 98.00 377 GLY A CA 1
ATOM 2839 C C . GLY A 1 377 ? 7.545 0.628 5.890 1.00 98.00 377 GLY A C 1
ATOM 2840 O O . GLY A 1 377 ? 6.904 0.416 6.918 1.00 98.00 377 GLY A O 1
ATOM 2841 N N . ALA A 1 378 ? 6.983 1.122 4.789 1.00 98.44 378 ALA A N 1
ATOM 2842 C CA . ALA A 1 378 ? 5.581 1.535 4.731 1.00 98.44 378 ALA A CA 1
ATOM 2843 C C . ALA A 1 378 ? 4.806 0.849 3.598 1.00 98.44 378 ALA A C 1
ATOM 2845 O O . ALA A 1 378 ? 5.313 0.703 2.486 1.00 98.44 378 ALA A O 1
ATOM 2846 N N . GLN A 1 379 ? 3.551 0.489 3.869 1.00 98.44 379 GLN A N 1
ATOM 2847 C CA . GLN A 1 379 ? 2.551 0.142 2.858 1.00 98.44 379 GLN A CA 1
ATOM 2848 C C . GLN A 1 379 ? 1.354 1.086 2.997 1.00 98.44 379 GLN A C 1
ATOM 2850 O O . GLN A 1 379 ? 0.721 1.126 4.050 1.00 98.44 379 GLN A O 1
ATOM 2855 N N . VAL A 1 380 ? 1.054 1.853 1.950 1.00 98.75 380 VAL A N 1
ATOM 2856 C CA . VAL A 1 380 ? -0.078 2.789 1.913 1.00 98.75 380 VAL A CA 1
ATOM 2857 C C . VAL A 1 380 ? -0.956 2.450 0.718 1.00 98.75 380 VAL A C 1
ATOM 2859 O O . VAL A 1 380 ? -0.506 2.532 -0.425 1.00 98.75 380 VAL A O 1
ATOM 2862 N N . ALA A 1 381 ? -2.191 2.043 0.981 1.00 98.50 381 ALA A N 1
ATOM 2863 C CA . ALA A 1 381 ? -3.163 1.691 -0.040 1.00 98.50 381 ALA A CA 1
ATOM 2864 C C . ALA A 1 381 ? -4.537 2.243 0.323 1.00 98.50 381 ALA A C 1
ATOM 2866 O O . ALA A 1 381 ? -4.894 2.255 1.498 1.00 98.50 381 ALA A O 1
ATOM 2867 N N . GLY A 1 382 ? -5.334 2.645 -0.668 1.00 97.31 382 GLY A N 1
ATOM 2868 C CA . GLY A 1 382 ? -6.710 3.076 -0.412 1.00 97.31 382 GLY A CA 1
ATOM 2869 C C . GLY A 1 382 ? -7.564 1.967 0.204 1.00 97.31 382 GLY A C 1
ATOM 2870 O O . GLY A 1 382 ? -8.399 2.251 1.057 1.00 97.31 382 GLY A O 1
ATOM 2871 N N . PHE A 1 383 ? -7.315 0.700 -0.151 1.00 98.31 383 PHE A N 1
ATOM 2872 C CA . PHE A 1 383 ? -8.110 -0.423 0.338 1.00 98.31 383 PHE A CA 1
ATOM 2873 C C . PHE A 1 383 ? -7.302 -1.467 1.114 1.00 98.31 383 PHE A C 1
ATOM 2875 O O . PHE A 1 383 ? -7.546 -1.628 2.304 1.00 98.31 383 PHE A O 1
ATOM 2882 N N . TYR A 1 384 ? -6.357 -2.181 0.490 1.00 98.56 384 TYR A N 1
ATOM 2883 C CA . TYR A 1 384 ? -5.783 -3.401 1.081 1.00 98.56 384 TYR A CA 1
ATOM 2884 C C . TYR A 1 384 ? -4.253 -3.424 1.133 1.00 98.56 384 TYR A C 1
ATOM 2886 O O . TYR A 1 384 ? -3.584 -3.358 0.103 1.00 98.56 384 TYR A O 1
ATOM 2894 N N . ASN A 1 385 ? -3.692 -3.628 2.326 1.00 98.62 385 ASN A N 1
ATOM 2895 C CA . ASN A 1 385 ? -2.271 -3.928 2.511 1.00 98.62 385 ASN A CA 1
ATOM 2896 C C . ASN A 1 385 ? -2.082 -5.339 3.068 1.00 98.62 385 ASN A C 1
ATOM 2898 O O . ASN A 1 385 ? -2.654 -5.690 4.106 1.00 98.62 385 ASN A O 1
ATOM 2902 N N . LYS A 1 386 ? -1.223 -6.131 2.416 1.00 98.50 386 LYS A N 1
ATOM 2903 C CA . LYS A 1 386 ? -0.888 -7.494 2.838 1.00 98.50 386 LYS A CA 1
ATOM 2904 C C . LYS A 1 386 ? 0.615 -7.736 2.887 1.00 98.50 386 LYS A C 1
ATOM 2906 O O . LYS A 1 386 ? 1.341 -7.434 1.940 1.00 98.50 386 LYS A O 1
ATOM 2911 N N . THR A 1 387 ? 1.054 -8.372 3.967 1.00 97.56 387 THR A N 1
ATOM 2912 C CA . THR A 1 387 ? 2.414 -8.905 4.125 1.00 97.56 387 THR A CA 1
ATOM 2913 C C . THR A 1 387 ? 2.416 -10.100 5.077 1.00 97.56 387 THR A C 1
ATOM 2915 O O . THR A 1 387 ? 1.438 -10.326 5.784 1.00 97.56 387 THR A O 1
ATOM 2918 N N . GLN A 1 388 ? 3.471 -10.910 5.103 1.00 97.31 388 GLN A N 1
ATOM 2919 C CA . GLN A 1 388 ? 3.659 -11.886 6.179 1.00 97.31 388 GLN A CA 1
ATOM 2920 C C . GLN A 1 388 ? 4.249 -11.170 7.388 1.00 97.31 388 GLN A C 1
ATOM 2922 O O . GLN A 1 388 ? 3.586 -11.080 8.419 1.00 97.31 388 GLN A O 1
ATOM 2927 N N . ASP A 1 389 ? 5.426 -10.569 7.230 1.00 97.38 389 ASP A N 1
ATOM 2928 C CA . ASP A 1 389 ? 6.065 -9.799 8.291 1.00 97.38 389 ASP A CA 1
ATOM 2929 C C . ASP A 1 389 ? 6.151 -8.321 7.913 1.00 97.38 389 ASP A C 1
ATOM 2931 O O . ASP A 1 389 ? 6.486 -7.972 6.776 1.00 97.38 389 ASP A O 1
ATOM 2935 N N . ILE A 1 390 ? 5.866 -7.436 8.870 1.00 96.94 390 ILE A N 1
ATOM 2936 C CA . ILE A 1 390 ? 6.135 -6.006 8.724 1.00 96.94 390 ILE A CA 1
ATOM 2937 C C . ILE A 1 390 ? 6.914 -5.436 9.898 1.00 96.94 390 ILE A C 1
ATOM 2939 O O . ILE A 1 390 ? 6.558 -5.621 11.061 1.00 96.94 390 ILE A O 1
ATOM 2943 N N . LYS A 1 391 ? 7.969 -4.689 9.570 1.00 98.31 391 LYS A N 1
ATOM 2944 C CA . LYS A 1 391 ? 8.645 -3.758 10.477 1.00 98.31 391 LYS A CA 1
ATOM 2945 C C . LYS A 1 391 ? 8.396 -2.341 9.969 1.00 98.31 391 LYS A C 1
ATOM 2947 O O . LYS A 1 391 ? 9.088 -1.895 9.056 1.00 98.31 391 LYS A O 1
ATOM 2952 N N . GLY A 1 392 ? 7.395 -1.663 10.523 1.00 97.56 392 GLY A N 1
ATOM 2953 C CA . GLY A 1 392 ? 6.970 -0.336 10.081 1.00 97.56 392 GLY A CA 1
ATOM 2954 C C . GLY A 1 392 ? 5.452 -0.166 10.066 1.00 97.56 392 GLY A C 1
ATOM 2955 O O . GLY A 1 392 ? 4.792 -0.580 11.019 1.00 97.56 392 GLY A O 1
ATOM 2956 N N . SER A 1 393 ? 4.906 0.468 9.027 1.00 98.19 393 SER A N 1
ATOM 2957 C CA . SER A 1 393 ? 3.518 0.949 9.037 1.00 98.19 393 SER A CA 1
ATOM 2958 C C . SER A 1 393 ? 2.668 0.435 7.876 1.00 98.19 393 SER A C 1
ATOM 2960 O O . SER A 1 393 ? 3.131 0.411 6.737 1.00 98.19 393 SER A O 1
ATOM 2962 N N . GLN A 1 394 ? 1.404 0.097 8.146 1.00 98.50 394 GLN A N 1
ATOM 2963 C CA . GLN A 1 394 ? 0.381 -0.123 7.112 1.00 98.50 394 GLN A CA 1
ATOM 2964 C C . GLN A 1 394 ? -0.748 0.898 7.265 1.00 98.50 394 GLN A C 1
ATOM 2966 O O . GLN A 1 394 ? -1.215 1.122 8.381 1.00 98.50 394 GLN A O 1
ATOM 2971 N N . VAL A 1 395 ? -1.177 1.507 6.159 1.00 98.75 395 VAL A N 1
ATOM 2972 C CA . VAL A 1 395 ? -2.289 2.466 6.122 1.00 98.75 395 VAL A CA 1
ATOM 2973 C C . VAL A 1 395 ? -3.234 2.115 4.978 1.00 98.75 395 VAL A C 1
ATOM 2975 O O . VAL A 1 395 ? -2.810 2.085 3.823 1.00 98.75 395 VAL A O 1
ATOM 2978 N N . GLY A 1 396 ? -4.498 1.851 5.298 1.00 98.06 396 GLY A N 1
ATOM 2979 C CA . GLY A 1 396 ? -5.551 1.505 4.339 1.00 98.06 396 GLY A CA 1
ATOM 2980 C C . GLY A 1 396 ? -6.790 0.963 5.039 1.00 98.06 396 GLY A C 1
ATOM 2981 O O . GLY A 1 396 ? -6.748 0.718 6.239 1.00 98.06 396 GLY A O 1
ATOM 2982 N N . VAL A 1 397 ? -7.900 0.766 4.324 1.00 98.56 397 VAL A N 1
ATOM 2983 C CA . VAL A 1 397 ? -9.147 0.248 4.928 1.00 98.56 397 VAL A CA 1
ATOM 2984 C C . VAL A 1 397 ? -8.923 -1.103 5.618 1.00 98.56 397 VAL A C 1
ATOM 2986 O O . VAL A 1 397 ? -9.399 -1.309 6.734 1.00 98.56 397 VAL A O 1
ATOM 2989 N N . LEU A 1 398 ? -8.173 -1.997 4.975 1.00 98.69 398 LEU A N 1
ATOM 2990 C CA . LEU A 1 398 ? -7.874 -3.354 5.412 1.00 98.69 398 LEU A CA 1
ATOM 2991 C C . LEU A 1 398 ? -6.358 -3.565 5.500 1.00 98.69 398 LEU A C 1
ATOM 2993 O O . LEU A 1 398 ? -5.667 -3.609 4.480 1.00 98.69 398 LEU A O 1
ATOM 2997 N N . ASN A 1 399 ? -5.842 -3.790 6.707 1.00 98.62 399 ASN A N 1
ATOM 2998 C CA . ASN A 1 399 ? -4.439 -4.149 6.919 1.00 98.62 399 ASN A CA 1
ATOM 2999 C C . ASN A 1 399 ? -4.325 -5.580 7.440 1.00 98.62 399 ASN A C 1
ATOM 3001 O O . ASN A 1 399 ? -4.943 -5.942 8.442 1.00 98.62 399 ASN A O 1
ATOM 3005 N N . MET A 1 400 ? -3.513 -6.400 6.776 1.00 98.31 400 MET A N 1
ATOM 3006 C CA . MET A 1 400 ? -3.322 -7.803 7.132 1.00 98.31 400 MET A CA 1
ATOM 3007 C C . MET A 1 400 ? -1.840 -8.160 7.184 1.00 98.31 400 MET A C 1
ATOM 3009 O O . MET A 1 400 ? -1.111 -8.007 6.200 1.00 98.31 400 MET A O 1
ATOM 3013 N N . ALA A 1 401 ? -1.414 -8.697 8.325 1.00 97.50 401 ALA A N 1
ATOM 3014 C CA . ALA A 1 401 ? -0.078 -9.245 8.492 1.00 97.50 401 ALA A CA 1
ATOM 3015 C C . ALA A 1 401 ? -0.070 -10.473 9.407 1.00 97.50 401 ALA A C 1
ATOM 3017 O O . ALA A 1 401 ? -0.969 -10.669 10.220 1.00 97.50 401 ALA A O 1
ATOM 3018 N N . ARG A 1 402 ? 0.954 -11.322 9.299 1.00 97.12 402 ARG A N 1
ATOM 3019 C CA . ARG A 1 402 ? 1.189 -12.392 10.278 1.00 97.12 402 ARG A CA 1
ATOM 3020 C C . ARG A 1 402 ? 1.909 -11.823 11.494 1.00 97.12 402 ARG A C 1
ATOM 3022 O O . ARG A 1 402 ? 1.367 -11.901 12.591 1.00 97.12 402 ARG A O 1
ATOM 3029 N N . ASN A 1 403 ? 3.088 -11.233 11.307 1.00 97.50 403 ASN A N 1
ATOM 3030 C CA . ASN A 1 403 ? 3.861 -10.626 12.388 1.00 97.50 403 ASN A CA 1
ATOM 3031 C C . ASN A 1 403 ? 4.070 -9.133 12.138 1.00 97.50 403 ASN A C 1
ATOM 3033 O O . ASN A 1 403 ? 4.494 -8.718 11.062 1.00 97.50 403 ASN A O 1
ATOM 3037 N N . ILE A 1 404 ? 3.802 -8.319 13.154 1.00 95.25 404 ILE A N 1
ATOM 3038 C CA . ILE A 1 404 ? 3.881 -6.859 13.051 1.00 95.25 404 ILE A CA 1
ATOM 3039 C C . ILE A 1 404 ? 4.808 -6.324 14.130 1.00 95.25 404 ILE A C 1
ATOM 3041 O O . ILE A 1 404 ? 4.623 -6.612 15.308 1.00 95.25 404 ILE A O 1
ATOM 3045 N N . SER A 1 405 ? 5.750 -5.477 13.737 1.00 97.25 405 SER A N 1
ATOM 3046 C CA . SER A 1 405 ? 6.511 -4.599 14.620 1.00 97.25 405 SER A CA 1
ATOM 3047 C C . SER A 1 405 ? 6.351 -3.165 14.124 1.00 97.25 405 SER A C 1
ATOM 3049 O O . SER A 1 405 ? 7.024 -2.748 13.182 1.00 97.25 405 SER A O 1
ATOM 3051 N N . GLY A 1 406 ? 5.397 -2.431 14.697 1.00 96.38 406 GLY A N 1
ATOM 3052 C CA . GLY A 1 406 ? 5.048 -1.081 14.247 1.00 96.38 406 GLY A CA 1
ATOM 3053 C C . GLY A 1 406 ? 3.558 -0.764 14.357 1.00 96.38 406 GLY A C 1
ATOM 3054 O O . GLY A 1 406 ? 2.936 -1.111 15.360 1.00 96.38 406 GLY A O 1
ATOM 3055 N N . VAL A 1 407 ? 2.990 -0.056 13.379 1.00 97.88 407 VAL A N 1
ATOM 3056 C CA . VAL A 1 407 ? 1.627 0.500 13.469 1.00 97.88 407 VAL A CA 1
ATOM 3057 C C . VAL A 1 407 ? 0.783 0.083 12.267 1.00 97.88 407 VAL A C 1
ATOM 3059 O O . VAL A 1 407 ? 1.239 0.141 11.132 1.00 97.88 407 VAL A O 1
ATOM 3062 N N . GLN A 1 408 ? -0.467 -0.302 12.497 1.00 98.25 408 GLN A N 1
ATOM 3063 C CA . GLN A 1 408 ? -1.470 -0.388 11.432 1.00 98.25 408 GLN A CA 1
ATOM 3064 C C . GLN A 1 408 ? -2.517 0.699 11.663 1.00 98.25 408 GLN A C 1
ATOM 3066 O O . GLN A 1 408 ? -2.904 0.932 12.806 1.00 98.25 408 GLN A O 1
ATOM 3071 N N . ILE A 1 409 ? -2.957 1.364 10.599 1.00 98.44 409 ILE A N 1
ATOM 3072 C CA . ILE A 1 409 ? -4.031 2.358 10.632 1.00 98.44 409 ILE A CA 1
ATOM 3073 C C . ILE A 1 409 ? -5.031 1.981 9.549 1.00 98.44 409 ILE A C 1
ATOM 3075 O O . ILE A 1 409 ? -4.708 2.000 8.360 1.00 98.44 409 ILE A O 1
ATOM 3079 N N . GLY A 1 410 ? -6.238 1.615 9.956 1.00 97.62 410 GLY A N 1
ATOM 3080 C CA . GLY A 1 410 ? -7.267 1.175 9.029 1.00 97.62 410 GLY A CA 1
ATOM 3081 C C . GLY A 1 410 ? -8.610 0.984 9.688 1.00 97.62 410 GLY A C 1
ATOM 3082 O O . GLY A 1 410 ? -8.718 1.061 10.903 1.00 97.62 410 GLY A O 1
ATOM 3083 N N . VAL A 1 411 ? -9.641 0.714 8.896 1.00 98.19 411 VAL A N 1
ATOM 3084 C CA . VAL A 1 411 ? -10.954 0.361 9.449 1.00 98.19 411 VAL A CA 1
ATOM 3085 C C . VAL A 1 411 ? -10.856 -1.003 10.130 1.00 98.19 411 VAL A C 1
ATOM 3087 O O . VAL A 1 411 ? -11.254 -1.149 11.286 1.00 98.19 411 VAL A O 1
ATOM 3090 N N . PHE A 1 412 ? -10.234 -1.966 9.445 1.00 98.44 412 PHE A N 1
ATOM 3091 C CA . PHE A 1 412 ? -10.012 -3.313 9.947 1.00 98.44 412 PHE A CA 1
ATOM 3092 C C . PHE A 1 412 ? -8.528 -3.681 9.913 1.00 98.44 412 PHE A C 1
ATOM 3094 O O . PHE A 1 412 ? -7.864 -3.594 8.876 1.00 98.44 412 PHE A O 1
ATOM 3101 N N . ASN A 1 413 ? -8.018 -4.153 11.048 1.00 98.38 413 ASN A N 1
ATOM 3102 C CA . ASN A 1 413 ? -6.635 -4.587 11.196 1.00 98.38 413 ASN A CA 1
ATOM 3103 C C . ASN A 1 413 ? -6.582 -6.037 11.678 1.00 98.38 413 ASN A C 1
ATOM 3105 O O . ASN A 1 413 ? -7.194 -6.392 12.687 1.00 98.38 413 ASN A O 1
ATOM 3109 N N . PHE A 1 414 ? -5.813 -6.873 10.986 1.00 98.19 414 PHE A N 1
ATOM 3110 C CA . PHE A 1 414 ? -5.672 -8.292 11.297 1.00 98.19 414 PHE A CA 1
ATOM 3111 C C . PHE A 1 414 ? -4.202 -8.669 11.477 1.00 98.19 414 PHE A C 1
ATOM 3113 O O . PHE A 1 414 ? -3.368 -8.396 10.607 1.00 98.19 414 PHE A O 1
ATOM 3120 N N . ALA A 1 415 ? -3.909 -9.336 12.597 1.00 97.31 415 ALA A N 1
ATOM 3121 C CA . ALA A 1 415 ? -2.577 -9.810 12.948 1.00 97.31 415 ALA A CA 1
ATOM 3122 C C . ALA A 1 415 ? -2.595 -11.190 13.621 1.00 97.31 415 ALA A C 1
ATOM 3124 O O . ALA A 1 415 ? -3.380 -11.434 14.544 1.00 97.31 415 ALA A O 1
ATOM 3125 N N . ASP A 1 416 ? -1.667 -12.076 13.254 1.00 97.00 416 ASP A N 1
ATOM 3126 C CA . ASP A 1 416 ? -1.431 -13.287 14.051 1.00 97.00 416 ASP A CA 1
ATOM 3127 C C . ASP A 1 416 ? -0.618 -12.964 15.314 1.00 97.00 416 ASP A C 1
ATOM 3129 O O . ASP A 1 416 ? -0.970 -13.432 16.391 1.00 97.00 416 ASP A O 1
ATOM 3133 N N . THR A 1 417 ? 0.428 -12.145 15.217 1.00 96.19 417 THR A N 1
ATOM 3134 C CA . THR A 1 417 ? 1.264 -11.699 16.343 1.00 96.19 417 THR A CA 1
ATOM 3135 C C . THR A 1 417 ? 1.635 -10.230 16.164 1.00 96.19 417 THR A C 1
ATOM 3137 O O . THR A 1 417 ? 2.003 -9.813 15.067 1.00 96.19 417 THR A O 1
ATOM 3140 N N . ILE A 1 418 ? 1.592 -9.436 17.236 1.00 91.06 418 ILE A N 1
ATOM 3141 C CA . ILE A 1 418 ? 1.922 -8.006 17.164 1.00 91.06 418 ILE A CA 1
ATOM 3142 C C . ILE A 1 418 ? 2.831 -7.552 18.311 1.00 91.06 418 ILE A C 1
ATOM 3144 O O . ILE A 1 418 ? 2.580 -7.816 19.483 1.00 91.06 418 ILE A O 1
ATOM 3148 N N . GLY A 1 419 ? 3.879 -6.820 17.949 1.00 92.50 419 GLY A N 1
ATOM 3149 C CA . GLY A 1 419 ? 4.700 -5.965 18.801 1.00 92.50 419 GLY A CA 1
ATOM 3150 C C . GLY A 1 419 ? 4.517 -4.509 18.371 1.00 92.50 419 GLY A C 1
ATOM 3151 O O . GLY A 1 419 ? 5.436 -3.881 17.856 1.00 92.50 419 GLY A O 1
ATOM 3152 N N . GLY A 1 420 ? 3.297 -3.991 18.498 1.00 92.12 420 GLY A N 1
ATOM 3153 C CA . GLY A 1 420 ? 2.873 -2.775 17.807 1.00 92.12 420 GLY A CA 1
ATOM 3154 C C . GLY A 1 420 ? 1.490 -2.279 18.223 1.00 92.12 420 GLY A C 1
ATOM 3155 O O . GLY A 1 420 ? 0.956 -2.725 19.239 1.00 92.12 420 GLY A O 1
ATOM 3156 N N . ILE A 1 421 ? 0.922 -1.351 17.450 1.00 96.62 421 ILE A N 1
ATOM 3157 C CA . ILE A 1 421 ? -0.399 -0.756 17.706 1.00 96.62 421 ILE A CA 1
ATOM 3158 C C . ILE A 1 421 ? -1.255 -0.813 16.428 1.00 96.62 421 ILE A C 1
ATOM 3160 O O . ILE A 1 421 ? -0.918 -0.142 15.455 1.00 96.62 421 ILE A O 1
ATOM 3164 N N . PRO A 1 422 ? -2.352 -1.587 16.407 1.00 97.25 422 PRO A N 1
ATOM 3165 C CA . PRO A 1 422 ? -3.322 -1.587 15.322 1.00 97.25 422 PRO A CA 1
ATOM 3166 C C . PRO A 1 422 ? -4.493 -0.650 15.659 1.00 97.25 422 PRO A C 1
ATOM 3168 O O . PRO A 1 422 ? -5.333 -0.971 16.500 1.00 97.25 422 PRO A O 1
ATOM 3171 N N . ILE A 1 423 ? -4.543 0.512 15.017 1.00 97.88 423 ILE A N 1
ATOM 3172 C CA . ILE A 1 423 ? -5.565 1.543 15.224 1.00 97.88 423 ILE A CA 1
ATOM 3173 C C . ILE A 1 423 ? -6.659 1.373 14.170 1.00 97.88 423 ILE A C 1
ATOM 3175 O O . ILE A 1 423 ? -6.381 1.439 12.971 1.00 97.88 423 ILE A O 1
ATOM 3179 N N . GLY A 1 424 ? -7.894 1.148 14.614 1.00 96.38 424 GLY A N 1
ATOM 3180 C CA . GLY A 1 424 ? -9.041 0.972 13.728 1.00 96.38 424 GLY A CA 1
ATOM 3181 C C . GLY A 1 424 ? -10.360 0.748 14.445 1.00 96.38 424 GLY A C 1
ATOM 3182 O O . GLY A 1 424 ? -10.382 0.676 15.673 1.00 96.38 424 GLY A O 1
ATOM 3183 N N . LEU A 1 425 ? -11.447 0.617 13.677 1.00 95.94 425 LEU A N 1
ATOM 3184 C CA . LEU A 1 425 ? -12.768 0.259 14.212 1.00 95.94 425 LEU A CA 1
ATOM 3185 C C . LEU A 1 425 ? -12.790 -1.175 14.743 1.00 95.94 425 LEU A C 1
ATOM 3187 O O . LEU A 1 425 ? -13.491 -1.468 15.708 1.00 95.94 425 LEU A O 1
ATOM 3191 N N . LEU A 1 426 ? -12.001 -2.059 14.130 1.00 97.25 426 LEU A N 1
ATOM 3192 C CA . LEU A 1 426 ? -11.827 -3.420 14.605 1.00 97.25 426 LEU A CA 1
ATOM 3193 C C . LEU A 1 426 ? -10.398 -3.906 14.376 1.00 97.25 426 LEU A C 1
ATOM 3195 O O . LEU A 1 426 ? -9.935 -4.044 13.242 1.00 97.25 426 LEU A O 1
ATOM 3199 N N . SER A 1 427 ? -9.724 -4.240 15.471 1.00 97.38 427 SER A N 1
ATOM 3200 C CA . SER A 1 427 ? -8.378 -4.806 15.451 1.00 97.38 427 SER A CA 1
ATOM 3201 C C . SER A 1 427 ? -8.363 -6.214 16.047 1.00 97.38 427 SER A C 1
ATOM 3203 O O . SER A 1 427 ? -8.475 -6.394 17.259 1.00 97.38 427 SER A O 1
ATOM 3205 N N . ILE A 1 428 ? -8.172 -7.234 15.206 1.00 97.44 428 ILE A N 1
ATOM 3206 C CA . ILE A 1 428 ? -8.094 -8.634 15.635 1.00 97.44 428 ILE A CA 1
ATOM 3207 C C . ILE A 1 428 ? -6.640 -9.093 15.663 1.00 97.44 428 ILE A C 1
ATOM 3209 O O . ILE A 1 428 ? -5.985 -9.252 14.634 1.00 97.44 428 ILE A O 1
ATOM 3213 N N . VAL A 1 429 ? -6.163 -9.388 16.870 1.00 97.00 429 VAL A N 1
ATOM 3214 C CA . VAL A 1 429 ? -4.806 -9.878 17.129 1.00 97.00 429 VAL A CA 1
ATOM 3215 C C . VAL A 1 429 ? -4.879 -11.237 17.816 1.00 97.00 429 VAL A C 1
ATOM 3217 O O . VAL A 1 429 ? -5.562 -11.363 18.837 1.00 97.00 429 VAL A O 1
ATOM 3220 N N . LYS A 1 430 ? -4.196 -12.265 17.288 1.00 95.06 430 LYS A N 1
ATOM 3221 C CA . LYS A 1 430 ? -4.199 -13.619 17.886 1.00 95.06 430 LYS A CA 1
ATOM 3222 C C . LYS A 1 430 ? -3.277 -13.765 19.094 1.00 95.06 430 LYS A C 1
ATOM 3224 O O . LYS A 1 430 ? -3.749 -14.087 20.180 1.00 95.06 430 LYS A O 1
ATOM 3229 N N . LYS A 1 431 ? -1.980 -13.540 18.917 1.00 93.50 431 LYS A N 1
ATOM 3230 C CA . LYS A 1 431 ? -0.928 -13.685 19.930 1.00 93.50 431 LYS A CA 1
ATOM 3231 C C . LYS A 1 431 ? -0.445 -12.307 20.370 1.00 93.50 431 LYS A C 1
ATOM 3233 O O . LYS A 1 431 ? -0.181 -11.444 19.538 1.00 93.50 431 LYS A O 1
ATOM 3238 N N . GLY A 1 432 ? -0.345 -12.098 21.683 1.00 87.19 432 GLY A N 1
ATOM 3239 C CA . GLY A 1 432 ? -0.056 -10.775 22.257 1.00 87.19 432 GLY A CA 1
ATOM 3240 C C . GLY A 1 432 ? -1.232 -9.789 22.182 1.00 87.19 432 GLY A C 1
ATOM 3241 O O . GLY A 1 432 ? -1.074 -8.622 22.529 1.00 87.19 432 GLY A O 1
ATOM 3242 N N . GLY A 1 433 ? -2.407 -10.250 21.740 1.00 92.25 433 GLY A N 1
ATOM 3243 C CA . GLY A 1 433 ? -3.629 -9.454 21.717 1.00 92.25 433 GLY A CA 1
ATOM 3244 C C . GLY A 1 433 ? -4.224 -9.250 23.111 1.00 92.25 433 GLY A C 1
ATOM 3245 O O . GLY A 1 433 ? -4.062 -10.076 24.009 1.00 92.25 433 GLY A O 1
ATOM 3246 N N . TYR A 1 434 ? -4.949 -8.152 23.273 1.00 94.12 434 TYR A N 1
ATOM 3247 C CA . TYR A 1 434 ? -5.780 -7.855 24.430 1.00 94.12 434 TYR A CA 1
ATOM 3248 C C . TYR A 1 434 ? -7.199 -8.338 24.158 1.00 94.12 434 TYR A C 1
ATOM 3250 O O . TYR A 1 434 ? -7.806 -7.924 23.174 1.00 94.12 434 TYR A O 1
ATOM 3258 N N . ARG A 1 435 ? -7.694 -9.253 24.994 1.00 95.12 435 ARG A N 1
ATOM 3259 C CA . ARG A 1 435 ? -9.027 -9.857 24.888 1.00 95.12 435 ARG A CA 1
ATOM 3260 C C . ARG A 1 435 ? -9.593 -9.999 26.290 1.00 95.12 435 ARG A C 1
ATOM 3262 O O . ARG A 1 435 ? -9.037 -10.769 27.074 1.00 95.12 435 ARG A O 1
ATOM 3269 N N . LYS A 1 436 ? -10.644 -9.257 26.622 1.00 95.00 436 LYS A N 1
ATOM 3270 C CA . LYS A 1 436 ? -11.253 -9.306 27.956 1.00 95.00 436 LYS A CA 1
ATOM 3271 C C . LYS A 1 436 ? -12.765 -9.226 27.892 1.00 95.00 436 LYS A C 1
ATOM 3273 O O . LYS A 1 436 ? -13.296 -8.397 27.166 1.00 95.00 436 LYS A O 1
ATOM 3278 N N . PHE A 1 437 ? -13.410 -10.046 28.710 1.00 96.56 437 PHE A N 1
ATOM 3279 C CA . PHE A 1 437 ? -14.792 -9.838 29.113 1.00 96.56 437 PHE A CA 1
ATOM 3280 C C . PHE A 1 437 ? -14.800 -9.039 30.411 1.00 96.56 437 PHE A C 1
ATOM 3282 O O . PHE A 1 437 ? -14.001 -9.303 31.312 1.00 96.56 437 PHE A O 1
ATOM 3289 N N . GLU A 1 438 ? -15.676 -8.051 30.475 1.00 95.19 438 GLU A N 1
ATOM 3290 C CA . GLU A 1 438 ? -15.863 -7.163 31.608 1.00 95.19 438 GLU A CA 1
ATOM 3291 C C . GLU A 1 438 ? -17.339 -7.174 31.989 1.00 95.19 438 GLU A C 1
ATOM 3293 O O . GLU A 1 438 ? -18.203 -7.078 31.121 1.00 95.19 438 GLU A O 1
ATOM 3298 N N . VAL A 1 439 ? -17.606 -7.305 33.284 1.00 95.50 439 VAL A N 1
ATOM 3299 C CA . VAL A 1 439 ? -18.931 -7.109 33.870 1.00 95.50 439 VAL A CA 1
ATOM 3300 C C . VAL A 1 439 ? -18.800 -5.919 34.808 1.00 95.50 439 VAL A C 1
ATOM 3302 O O . VAL A 1 439 ? -17.935 -5.917 35.683 1.00 95.50 439 VAL A O 1
ATOM 3305 N N . LEU A 1 440 ? -19.610 -4.895 34.575 1.00 90.88 440 LEU A N 1
ATOM 3306 C CA . LEU A 1 440 ? -19.603 -3.619 35.279 1.00 90.88 440 LEU A CA 1
ATOM 3307 C C . LEU A 1 440 ? -21.025 -3.328 35.766 1.00 90.88 440 LEU A C 1
ATOM 3309 O O . LEU A 1 440 ? -21.978 -3.552 35.027 1.00 90.88 440 LEU A O 1
ATOM 3313 N N . GLY A 1 441 ? -21.153 -2.778 36.969 1.00 91.06 441 GLY A N 1
ATOM 3314 C CA . GLY A 1 441 ? -22.346 -2.044 37.387 1.00 91.06 441 GLY A CA 1
ATOM 3315 C C . GLY A 1 441 ? -21.976 -0.584 37.627 1.00 91.06 441 GLY A C 1
ATOM 3316 O O . GLY A 1 441 ? -20.915 -0.312 38.193 1.00 91.06 441 GLY A O 1
ATOM 3317 N N . SER A 1 442 ? -22.808 0.343 37.166 1.00 87.50 442 SER A N 1
ATOM 3318 C CA . SER A 1 442 ? -22.668 1.779 37.414 1.00 87.50 442 SER A CA 1
ATOM 3319 C C . SER A 1 442 ? -24.033 2.430 37.645 1.00 87.50 442 SER A C 1
ATOM 3321 O O . SER A 1 442 ? -25.073 1.790 37.504 1.00 87.50 442 SER A O 1
ATOM 3323 N N . GLU A 1 443 ? -24.018 3.713 37.992 1.00 80.19 443 GLU A N 1
ATOM 3324 C CA . GLU A 1 443 ? -25.201 4.553 38.168 1.00 80.19 443 GLU A CA 1
ATOM 3325 C C . GLU A 1 443 ? -26.046 4.662 36.886 1.00 80.19 443 GLU A C 1
ATOM 3327 O O . GLU A 1 443 ? -27.263 4.523 36.936 1.00 80.19 443 GLU A O 1
ATOM 3332 N N . THR A 1 444 ? -25.402 4.829 35.724 1.00 84.62 444 THR A N 1
ATOM 3333 C CA . THR A 1 444 ? -26.087 4.935 34.421 1.00 84.62 444 THR A CA 1
ATOM 3334 C C . THR A 1 444 ? -26.552 3.579 33.877 1.00 84.62 444 THR A C 1
ATOM 3336 O O . THR A 1 444 ? -27.627 3.467 33.297 1.00 84.62 444 THR A O 1
ATOM 3339 N N . LEU A 1 445 ? -25.733 2.533 34.027 1.00 87.38 445 LEU A N 1
ATOM 3340 C CA . LEU A 1 445 ? -26.037 1.172 33.581 1.00 87.38 445 LEU A CA 1
ATOM 3341 C C . LEU A 1 445 ? -25.835 0.226 34.760 1.00 87.38 445 LEU A C 1
ATOM 3343 O O . LEU A 1 445 ? -24.709 -0.186 35.050 1.00 87.38 445 LEU A O 1
ATOM 3347 N N . ASN A 1 446 ? -26.933 -0.135 35.424 1.00 90.25 446 ASN A N 1
ATOM 3348 C CA . ASN A 1 446 ? -26.912 -0.997 36.606 1.00 90.25 446 ASN A CA 1
ATOM 3349 C C . ASN A 1 446 ? -26.239 -2.350 36.326 1.00 90.25 446 ASN A C 1
ATOM 3351 O O . ASN A 1 446 ? -25.571 -2.898 37.202 1.00 90.25 446 ASN A O 1
ATOM 3355 N N . ALA A 1 447 ? -26.381 -2.868 35.102 1.00 91.62 447 ALA A N 1
ATOM 3356 C CA . ALA A 1 447 ? -25.648 -4.031 34.621 1.00 91.62 447 ALA A CA 1
ATOM 3357 C C . ALA A 1 447 ? -25.111 -3.783 33.208 1.00 91.62 447 ALA A C 1
ATOM 3359 O O . ALA A 1 447 ? -25.856 -3.426 32.302 1.00 91.62 447 ALA A O 1
ATOM 3360 N N . ASN A 1 448 ? -23.818 -4.004 32.994 1.00 93.56 448 ASN A N 1
ATOM 3361 C CA . ASN A 1 448 ? -23.158 -3.820 31.708 1.00 93.56 448 ASN A CA 1
ATOM 3362 C C . ASN A 1 448 ? -22.146 -4.941 31.465 1.00 93.56 448 ASN A C 1
ATOM 3364 O O . ASN A 1 448 ? -21.292 -5.221 32.307 1.00 93.56 448 ASN A O 1
ATOM 3368 N N . ILE A 1 449 ? -22.217 -5.551 30.288 1.00 95.94 449 ILE A N 1
ATOM 3369 C CA . ILE A 1 449 ? -21.266 -6.551 29.815 1.00 95.94 449 ILE A CA 1
ATOM 3370 C C . ILE A 1 449 ? -20.511 -5.944 28.641 1.00 95.94 449 ILE A C 1
ATOM 3372 O O . ILE A 1 449 ? -21.115 -5.495 27.671 1.00 95.94 449 ILE A O 1
ATOM 3376 N N . ALA A 1 450 ? -19.182 -5.955 28.704 1.00 96.75 450 ALA A N 1
ATOM 3377 C CA . ALA A 1 450 ? -18.335 -5.456 27.634 1.00 96.75 450 ALA A CA 1
ATOM 3378 C C . ALA A 1 450 ? -17.291 -6.484 27.195 1.00 96.75 450 ALA A C 1
ATOM 3380 O O . ALA A 1 450 ? -16.714 -7.218 27.999 1.00 96.75 450 ALA A O 1
ATOM 3381 N N . TYR A 1 451 ? -17.008 -6.499 25.899 1.00 97.88 451 TYR A N 1
ATOM 3382 C CA . TYR A 1 451 ? -15.914 -7.234 25.298 1.00 97.88 451 TYR A CA 1
ATOM 3383 C C . TYR A 1 451 ? -14.877 -6.265 24.734 1.00 97.88 451 TYR A C 1
ATOM 3385 O O . TYR A 1 451 ? -15.174 -5.434 23.877 1.00 97.88 451 TYR A O 1
ATOM 3393 N N . LYS A 1 452 ? -13.641 -6.384 25.218 1.00 97.25 452 LYS A N 1
ATOM 3394 C CA . LYS A 1 452 ? -12.492 -5.575 24.800 1.00 97.25 452 LYS A CA 1
ATOM 3395 C C . LYS A 1 452 ? -11.587 -6.406 23.899 1.00 97.25 452 LYS A C 1
ATOM 3397 O O . LYS A 1 452 ? -11.156 -7.483 24.319 1.00 97.25 452 LYS A O 1
ATOM 3402 N N . ILE A 1 453 ? -11.261 -5.910 22.706 1.00 97.88 453 ILE A N 1
ATOM 3403 C CA . ILE A 1 453 ? -10.428 -6.602 21.710 1.00 97.88 453 ILE A CA 1
ATOM 3404 C C . ILE A 1 453 ? -9.408 -5.657 21.057 1.00 97.88 453 ILE A C 1
ATOM 3406 O O . ILE A 1 453 ? -9.734 -4.532 20.703 1.00 97.88 453 ILE A O 1
ATOM 3410 N N . GLY A 1 454 ? -8.157 -6.094 20.900 1.00 97.25 454 GLY A N 1
ATOM 3411 C CA . GLY A 1 454 ? -7.101 -5.311 20.244 1.00 97.25 454 GLY A CA 1
ATOM 3412 C C . GLY A 1 454 ? -5.732 -5.584 20.852 1.00 97.25 454 GLY A C 1
ATOM 3413 O O . GLY A 1 454 ? -5.303 -6.736 20.920 1.00 97.25 454 GLY A O 1
ATOM 3414 N N . VAL A 1 455 ? -5.046 -4.542 21.325 1.00 96.50 455 VAL A N 1
ATOM 3415 C CA . VAL A 1 455 ? -3.800 -4.630 22.112 1.00 96.50 455 VAL A CA 1
ATOM 3416 C C . VAL A 1 455 ? -3.890 -3.725 23.344 1.00 96.50 455 VAL A C 1
ATOM 3418 O O . VAL A 1 455 ? -4.672 -2.784 23.335 1.00 96.50 455 VAL A O 1
ATOM 3421 N N . PRO A 1 456 ? -3.080 -3.918 24.404 1.00 94.75 456 PRO A N 1
ATOM 3422 C CA . PRO A 1 456 ? -3.184 -3.079 25.601 1.00 94.75 456 PRO A CA 1
ATOM 3423 C C . PRO A 1 456 ? -3.054 -1.575 25.309 1.00 94.75 456 PRO A C 1
ATOM 3425 O O . PRO A 1 456 ? -3.744 -0.770 25.914 1.00 94.75 456 PRO A O 1
ATOM 3428 N N . LYS A 1 457 ? -2.214 -1.192 24.340 1.00 95.25 457 LYS A N 1
ATOM 3429 C CA . LYS A 1 457 ? -2.009 0.215 23.959 1.00 95.25 457 LYS A CA 1
ATOM 3430 C C . LYS A 1 457 ? -3.200 0.840 23.214 1.00 95.25 457 LYS A C 1
ATOM 3432 O O . LYS A 1 457 ? -3.330 2.058 23.250 1.00 95.25 457 LYS A O 1
ATOM 3437 N N . PHE A 1 458 ? -4.020 0.032 22.541 1.00 97.12 458 PHE A N 1
ATOM 3438 C CA . PHE A 1 458 ? -5.228 0.451 21.827 1.00 97.12 458 PHE A CA 1
ATOM 3439 C C . PHE A 1 458 ? -6.145 -0.760 21.616 1.00 97.12 458 PHE A C 1
ATOM 3441 O O . PHE A 1 458 ? -5.758 -1.730 20.955 1.00 97.12 458 PHE A O 1
ATOM 3448 N N . TYR A 1 459 ? -7.356 -0.709 22.157 1.00 97.75 459 TYR A N 1
ATOM 3449 C CA . TYR A 1 459 ? -8.361 -1.751 21.974 1.00 97.75 459 TYR A CA 1
ATOM 3450 C C . TYR A 1 459 ? -9.731 -1.149 21.692 1.00 97.75 459 TYR A C 1
ATOM 3452 O O . TYR A 1 459 ? -10.056 -0.069 22.177 1.00 97.75 459 TYR A O 1
ATOM 3460 N N . ASN A 1 460 ? -10.529 -1.883 20.927 1.00 98.38 460 ASN A N 1
ATOM 3461 C CA . ASN A 1 460 ? -11.947 -1.638 20.733 1.00 98.38 460 ASN A CA 1
ATOM 3462 C C . ASN A 1 460 ? -12.728 -2.245 21.898 1.00 98.38 460 ASN A C 1
ATOM 3464 O O . ASN A 1 460 ? -12.324 -3.263 22.468 1.00 98.38 460 ASN A O 1
ATOM 3468 N N . ILE A 1 461 ? -13.844 -1.622 22.240 1.00 97.88 461 ILE A N 1
ATOM 3469 C CA . ILE A 1 461 ? -14.755 -2.051 23.292 1.00 97.88 461 ILE A CA 1
ATOM 3470 C C . ILE A 1 461 ? -16.138 -2.147 22.661 1.00 97.88 461 ILE A C 1
ATOM 3472 O O . ILE A 1 461 ? -16.577 -1.202 22.016 1.00 97.88 461 ILE A O 1
ATOM 3476 N N . PHE A 1 462 ? -16.815 -3.269 22.860 1.00 97.44 462 PHE A N 1
ATOM 3477 C CA . PHE A 1 462 ? -18.212 -3.464 22.484 1.00 97.44 462 PHE A CA 1
ATOM 3478 C C . PHE A 1 462 ? -18.982 -3.828 23.739 1.00 97.44 462 PHE A C 1
ATOM 3480 O O . PHE A 1 462 ? -18.518 -4.677 24.496 1.00 97.44 462 PHE A O 1
ATOM 3487 N N . SER A 1 463 ? -20.115 -3.191 23.988 1.00 96.00 463 SER A N 1
ATOM 3488 C CA . SER A 1 463 ? -20.865 -3.377 25.224 1.00 96.00 463 SER A CA 1
ATOM 3489 C C . SER A 1 463 ? -22.359 -3.506 24.987 1.00 96.00 463 SER A C 1
ATOM 3491 O O . SER A 1 463 ? -22.910 -2.956 24.035 1.00 96.00 463 SER A O 1
ATOM 3493 N N . VAL A 1 464 ? -23.002 -4.241 25.886 1.00 94.56 464 VAL A N 1
ATOM 3494 C CA . VAL A 1 464 ? -24.454 -4.296 26.031 1.00 94.56 464 VAL A CA 1
ATOM 3495 C C . VAL A 1 464 ? -24.753 -4.086 27.509 1.00 94.56 464 VAL A C 1
ATOM 3497 O O . VAL A 1 464 ? -24.094 -4.678 28.366 1.00 94.56 464 VAL A O 1
ATOM 3500 N N . GLY A 1 465 ? -25.728 -3.248 27.823 1.00 91.94 465 GLY A N 1
ATOM 3501 C CA . GLY A 1 465 ? -26.091 -2.952 29.199 1.00 91.94 465 GLY A CA 1
ATOM 3502 C C . GLY A 1 465 ? -27.584 -2.773 29.384 1.00 91.94 465 GLY A C 1
ATOM 3503 O O . GLY A 1 465 ? -28.334 -2.642 28.421 1.00 91.94 465 GLY A O 1
ATOM 3504 N N . ALA A 1 466 ? -27.993 -2.775 30.643 1.00 89.88 466 ALA A N 1
ATOM 3505 C CA . ALA A 1 466 ? -29.345 -2.505 31.077 1.00 89.88 466 ALA A CA 1
ATOM 3506 C C . ALA A 1 466 ? -29.334 -1.503 32.234 1.00 89.88 466 ALA A C 1
ATOM 3508 O O . ALA A 1 466 ? -28.471 -1.556 33.119 1.00 89.88 466 ALA A O 1
ATOM 3509 N N . GLN A 1 467 ? -30.316 -0.609 32.216 1.00 87.81 467 GLN A N 1
ATOM 3510 C CA . GLN A 1 467 ? -30.666 0.267 33.323 1.00 87.81 467 GLN A CA 1
ATOM 3511 C C . GLN A 1 467 ? -32.004 -0.211 33.900 1.00 87.81 467 GLN A C 1
ATOM 3513 O O . GLN A 1 467 ? -32.983 -0.357 33.165 1.00 87.81 467 GLN A O 1
ATOM 3518 N N . PHE A 1 468 ? -32.030 -0.465 35.205 1.00 83.88 468 PHE A N 1
ATOM 3519 C CA . PHE A 1 468 ? -33.220 -0.834 35.961 1.00 83.88 468 PHE A CA 1
ATOM 3520 C C . PHE A 1 468 ? -33.641 0.384 36.786 1.00 83.88 468 PHE A C 1
ATOM 3522 O O . PHE A 1 468 ? -33.055 0.646 37.835 1.00 83.88 468 PHE A O 1
ATOM 3529 N N . ASN A 1 469 ? -34.632 1.141 36.310 1.00 75.00 469 ASN A N 1
ATOM 3530 C CA . ASN A 1 469 ? -35.310 2.148 37.128 1.00 75.00 469 ASN A CA 1
ATOM 3531 C C . ASN A 1 469 ? -36.671 1.591 37.577 1.00 75.00 469 ASN A C 1
ATOM 3533 O O . ASN A 1 469 ? -37.214 0.697 36.930 1.00 75.00 469 ASN A O 1
ATOM 3537 N N . SER A 1 470 ? -37.223 2.113 38.675 1.00 64.31 470 SER A N 1
ATOM 3538 C CA . SER A 1 470 ? -38.368 1.560 39.423 1.00 64.31 470 SER A CA 1
ATOM 3539 C C . SER A 1 470 ? -39.574 1.162 38.557 1.00 64.31 470 SER A C 1
ATOM 3541 O O . SER A 1 470 ? -40.291 0.240 38.928 1.00 64.31 470 SER A O 1
ATOM 3543 N N . ASN A 1 471 ? -39.758 1.802 37.394 1.00 66.25 471 ASN A N 1
ATOM 3544 C CA . ASN A 1 471 ? -40.847 1.526 36.451 1.00 66.25 471 ASN A CA 1
ATOM 3545 C C . ASN A 1 471 ? -40.402 1.283 34.992 1.00 66.25 471 ASN A C 1
ATOM 3547 O O . ASN A 1 471 ? -41.261 1.092 34.136 1.00 66.25 471 ASN A O 1
ATOM 3551 N N . THR A 1 472 ? -39.103 1.309 34.664 1.00 69.00 472 THR A N 1
ATOM 3552 C CA . THR A 1 472 ? -38.634 1.158 33.270 1.00 69.00 472 THR A CA 1
ATOM 3553 C C . THR A 1 472 ? -37.335 0.355 33.167 1.00 69.00 472 THR A C 1
ATOM 3555 O O . THR A 1 472 ? -36.348 0.633 33.850 1.00 69.00 472 THR A O 1
ATOM 3558 N N . LEU A 1 473 ? -37.332 -0.647 32.281 1.00 79.94 473 LEU A N 1
ATOM 3559 C CA . LEU A 1 473 ? -36.135 -1.373 31.855 1.00 79.94 473 LEU A CA 1
ATOM 3560 C C . LEU A 1 473 ? -35.629 -0.741 30.561 1.00 79.94 473 LEU A C 1
ATOM 3562 O O . LEU A 1 473 ? -36.280 -0.873 29.531 1.00 79.94 473 LEU A O 1
ATOM 3566 N N . ARG A 1 474 ? -34.459 -0.102 30.592 1.00 82.44 474 ARG A N 1
ATOM 3567 C CA . ARG A 1 474 ? -33.815 0.427 29.380 1.00 82.44 474 ARG A CA 1
ATOM 3568 C C . ARG A 1 474 ? -32.634 -0.449 28.999 1.00 82.44 474 ARG A C 1
ATOM 3570 O O . ARG A 1 474 ? -31.905 -0.923 29.868 1.00 82.44 474 ARG A O 1
ATOM 3577 N N . GLN A 1 475 ? -32.430 -0.651 27.706 1.00 87.25 475 GLN A N 1
ATOM 3578 C CA . GLN A 1 475 ? -31.305 -1.417 27.168 1.00 87.25 475 GLN A CA 1
ATOM 3579 C C . GLN A 1 475 ? -30.346 -0.472 26.455 1.00 87.25 475 GLN A C 1
ATOM 3581 O O . GLN A 1 475 ? -30.770 0.522 25.878 1.00 87.25 475 GLN A O 1
ATOM 3586 N N . ALA A 1 476 ? -29.053 -0.772 26.473 1.00 88.88 476 ALA A N 1
ATOM 3587 C CA . ALA A 1 476 ? -28.052 0.025 25.785 1.00 88.88 476 ALA A CA 1
ATOM 3588 C C . ALA A 1 476 ? -27.085 -0.860 25.009 1.00 88.88 476 ALA A C 1
ATOM 3590 O O . ALA A 1 476 ? -26.607 -1.869 25.526 1.00 88.88 476 ALA A O 1
ATOM 3591 N N . VAL A 1 477 ? -26.735 -0.442 23.795 1.00 92.31 477 VAL A N 1
ATOM 3592 C CA . VAL A 1 477 ? -25.588 -0.991 23.055 1.00 92.31 477 VAL A CA 1
ATOM 3593 C C . VAL A 1 477 ? -24.528 0.083 22.946 1.00 92.31 477 VAL A C 1
ATOM 3595 O O . VAL A 1 477 ? -24.848 1.250 22.737 1.00 92.31 477 VAL A O 1
ATOM 3598 N N . GLY A 1 478 ? -23.266 -0.289 23.110 1.00 93.62 478 GLY A N 1
ATOM 3599 C CA . GLY A 1 478 ? -22.172 0.664 23.071 1.00 93.62 478 GLY A CA 1
ATOM 3600 C C . GLY A 1 478 ? -20.962 0.164 22.313 1.00 93.62 478 GLY A C 1
ATOM 3601 O O . GLY A 1 478 ? -20.680 -1.033 22.227 1.00 93.62 478 GLY A O 1
ATOM 3602 N N . ALA A 1 479 ? -20.224 1.123 21.775 1.00 96.75 479 ALA A N 1
ATOM 3603 C CA . ALA A 1 479 ? -18.938 0.902 21.151 1.00 96.75 479 ALA A CA 1
ATOM 3604 C C . ALA A 1 479 ? -17.964 1.989 21.599 1.00 96.75 479 ALA A C 1
ATOM 3606 O O . ALA A 1 479 ? -18.339 3.130 21.871 1.00 96.75 479 ALA A O 1
ATOM 3607 N N . GLY A 1 480 ? -16.692 1.632 21.683 1.00 97.06 480 GLY A N 1
ATOM 3608 C CA . GLY A 1 480 ? -15.683 2.551 22.165 1.00 97.06 480 GLY A CA 1
ATOM 3609 C C . GLY A 1 480 ? -14.270 2.081 21.915 1.00 97.06 480 GLY A C 1
ATOM 3610 O O . GLY A 1 480 ? -14.010 1.044 21.298 1.00 97.06 480 GLY A 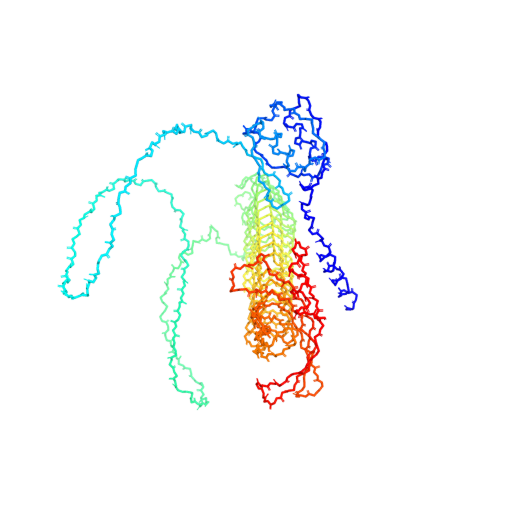O 1
ATOM 3611 N N . ILE A 1 481 ? -13.343 2.875 22.421 1.00 98.12 481 ILE A N 1
ATOM 3612 C CA . ILE A 1 481 ? -11.914 2.612 22.363 1.00 98.12 481 ILE A CA 1
ATOM 3613 C C . ILE A 1 481 ? -11.309 2.832 23.738 1.00 98.12 481 ILE A C 1
ATOM 3615 O O . ILE A 1 481 ? -11.790 3.644 24.523 1.00 98.12 481 ILE A O 1
ATOM 3619 N N . GLY A 1 482 ? -10.226 2.131 24.029 1.00 97.50 482 GLY A N 1
ATOM 3620 C CA . GLY A 1 482 ? -9.514 2.333 25.276 1.00 97.50 482 GLY A CA 1
ATOM 3621 C C . GLY A 1 482 ? -8.026 2.080 25.165 1.00 97.50 482 GLY A C 1
ATOM 3622 O O . GLY A 1 482 ? -7.510 1.544 24.178 1.00 97.50 482 GLY A O 1
ATOM 3623 N N . THR A 1 483 ? -7.327 2.495 26.211 1.00 96.88 483 THR A N 1
ATOM 3624 C CA . THR A 1 483 ? -5.898 2.276 26.372 1.00 96.88 483 THR A CA 1
ATOM 3625 C C . THR A 1 483 ? -5.585 1.865 27.801 1.00 96.88 483 THR A C 1
ATOM 3627 O O . THR A 1 483 ? -6.138 2.384 28.770 1.00 96.88 483 THR A O 1
ATOM 3630 N N . LYS A 1 484 ? -4.681 0.899 27.925 1.00 94.44 484 LYS A N 1
ATOM 3631 C CA . LYS A 1 484 ? -4.167 0.379 29.183 1.00 94.44 484 LYS A CA 1
ATOM 3632 C C . LYS A 1 484 ? -2.762 0.916 29.400 1.00 94.44 484 LYS A C 1
ATOM 3634 O O . LYS A 1 484 ? -1.837 0.602 28.646 1.00 94.44 484 LYS A O 1
ATOM 3639 N N . PHE A 1 485 ? -2.589 1.655 30.485 1.00 90.12 485 PHE A N 1
ATOM 3640 C CA . PHE A 1 485 ? -1.293 2.143 30.918 1.00 90.12 485 PHE A CA 1
ATOM 3641 C C . PHE A 1 485 ? -0.577 1.061 31.737 1.00 90.12 485 PHE A C 1
ATOM 3643 O O . PHE A 1 485 ? -1.172 0.478 32.653 1.00 90.12 485 PHE A O 1
ATOM 3650 N N . PRO A 1 486 ? 0.693 0.754 31.421 1.00 74.00 486 PRO A N 1
ATOM 3651 C CA . PRO A 1 486 ? 1.501 -0.087 32.287 1.00 74.00 486 PRO A CA 1
ATOM 3652 C C . PRO A 1 486 ? 1.745 0.645 33.613 1.00 74.00 486 PRO A C 1
ATOM 3654 O O . PRO A 1 486 ? 2.085 1.826 33.623 1.00 74.00 486 PRO A O 1
ATOM 3657 N N . THR A 1 487 ? 1.582 -0.060 34.728 1.00 74.44 487 THR A N 1
ATOM 3658 C CA . THR A 1 487 ? 1.936 0.432 36.066 1.00 74.44 487 THR A CA 1
ATOM 3659 C C . THR A 1 487 ? 3.202 -0.287 36.536 1.00 74.44 487 THR A C 1
ATOM 3661 O O . THR A 1 487 ? 3.433 -1.435 36.161 1.00 74.44 487 THR A O 1
ATOM 3664 N N . THR A 1 488 ? 4.031 0.379 37.346 1.00 70.19 488 THR A N 1
ATOM 3665 C CA . THR A 1 488 ? 5.316 -0.147 37.851 1.00 70.19 488 THR A CA 1
ATOM 3666 C C . THR A 1 488 ? 5.164 -1.450 38.651 1.00 70.19 488 THR A C 1
ATOM 3668 O O . THR A 1 488 ? 6.071 -2.277 38.667 1.00 70.19 488 THR A O 1
ATOM 3671 N N . SER A 1 489 ? 4.005 -1.668 39.277 1.00 75.25 489 SER A N 1
ATOM 3672 C CA . SER A 1 489 ? 3.708 -2.860 40.079 1.00 75.25 489 SER A CA 1
ATOM 3673 C C . SER A 1 489 ? 3.010 -3.945 39.249 1.00 75.25 489 SER A C 1
ATOM 3675 O O . SER A 1 489 ? 1.958 -3.700 38.661 1.00 75.25 489 SER A O 1
ATOM 3677 N N . SER A 1 490 ? 3.531 -5.177 39.277 1.00 70.69 490 SER A N 1
ATOM 3678 C CA . SER A 1 490 ? 3.105 -6.328 38.449 1.00 70.69 490 SER A CA 1
ATOM 3679 C C . SER A 1 490 ? 1.654 -6.815 38.639 1.00 70.69 490 SER A C 1
ATOM 3681 O O . SER A 1 490 ? 1.179 -7.652 37.871 1.00 70.69 490 SER A O 1
ATOM 3683 N N . GLY A 1 491 ? 0.925 -6.287 39.625 1.00 81.75 491 GLY A N 1
ATOM 3684 C CA . GLY A 1 491 ? -0.471 -6.633 39.912 1.00 81.75 491 GLY A CA 1
ATOM 3685 C C . GLY A 1 491 ? -1.493 -5.538 39.601 1.00 81.75 491 GLY A C 1
ATOM 3686 O O . GLY A 1 491 ? -2.688 -5.810 39.689 1.00 81.75 491 GLY A O 1
ATOM 3687 N N . PHE A 1 492 ? -1.055 -4.327 39.250 1.00 88.88 492 PHE A N 1
ATOM 3688 C CA . PHE A 1 492 ? -1.938 -3.178 39.060 1.00 88.88 492 PHE A CA 1
ATOM 3689 C C . PHE A 1 492 ? -1.921 -2.696 37.615 1.00 88.88 492 PHE A C 1
ATOM 3691 O O . PHE A 1 492 ? -0.920 -2.801 36.906 1.00 88.88 492 PHE A O 1
ATOM 3698 N N . SER A 1 493 ? -3.046 -2.150 37.174 1.00 90.75 493 SER A N 1
ATOM 3699 C CA . SER A 1 493 ? -3.092 -1.396 35.929 1.00 90.75 493 SER A CA 1
ATOM 3700 C C . SER A 1 493 ? -4.141 -0.307 35.951 1.00 90.75 493 SER A C 1
ATOM 3702 O O . SER A 1 493 ? -5.166 -0.452 36.612 1.00 90.75 493 SER A O 1
ATOM 3704 N N . MET A 1 494 ? -3.884 0.742 35.178 1.00 93.75 494 MET A N 1
ATOM 3705 C CA . MET A 1 494 ? -4.826 1.821 34.919 1.00 93.75 494 MET A CA 1
ATOM 3706 C C . MET A 1 494 ? -5.291 1.745 33.465 1.00 93.75 494 MET A C 1
ATOM 3708 O O . MET A 1 494 ? -4.473 1.536 32.567 1.00 93.75 494 MET A O 1
ATOM 3712 N N . ASN A 1 495 ? -6.585 1.918 33.228 1.00 95.38 495 ASN A N 1
ATOM 3713 C CA . ASN A 1 495 ? -7.175 1.966 31.895 1.00 95.38 495 ASN A CA 1
ATOM 3714 C C . ASN A 1 495 ? -7.945 3.279 31.722 1.00 95.38 495 ASN A C 1
ATOM 3716 O O . ASN A 1 495 ? -8.557 3.761 32.674 1.00 95.38 495 ASN A O 1
ATOM 3720 N N . LEU A 1 496 ? -7.925 3.826 30.511 1.00 97.00 496 LEU A N 1
ATOM 3721 C CA . LEU A 1 496 ? -8.800 4.909 30.077 1.00 97.00 496 LEU A CA 1
ATOM 3722 C C . LEU A 1 496 ? -9.658 4.383 28.927 1.00 97.00 496 LEU A C 1
ATOM 3724 O O . LEU A 1 496 ? -9.110 4.001 27.893 1.00 97.00 496 LEU A O 1
ATOM 3728 N N . ASP A 1 497 ? -10.973 4.389 29.109 1.00 96.88 497 ASP A N 1
ATOM 3729 C CA . ASP A 1 497 ? -11.949 3.956 28.112 1.00 96.88 497 ASP A CA 1
ATOM 3730 C C . ASP A 1 497 ? -12.834 5.135 27.704 1.00 96.88 497 ASP A C 1
ATOM 3732 O O . ASP A 1 497 ? -13.336 5.862 28.557 1.00 96.88 497 ASP A O 1
ATOM 3736 N N . LEU A 1 498 ? -13.059 5.298 26.405 1.00 96.94 498 LEU A N 1
ATOM 3737 C CA . LEU A 1 498 ? -14.014 6.236 25.824 1.00 96.94 498 LEU A CA 1
ATOM 3738 C C . LEU A 1 498 ? -15.092 5.426 25.110 1.00 96.94 498 LEU A C 1
ATOM 3740 O O . LEU A 1 498 ? -14.770 4.591 24.266 1.00 96.94 498 LEU A O 1
ATOM 3744 N N . MET A 1 499 ? -16.353 5.661 25.448 1.00 95.38 499 MET A N 1
ATOM 3745 C CA . MET A 1 499 ? -17.494 4.898 24.947 1.00 95.38 499 MET A CA 1
ATOM 3746 C C . MET A 1 499 ? -18.586 5.837 24.447 1.00 95.38 499 MET A C 1
ATOM 3748 O O . MET A 1 499 ? -18.823 6.878 25.056 1.00 95.38 499 MET A O 1
ATOM 3752 N N . GLY A 1 500 ? -19.272 5.427 23.385 1.00 93.62 500 GLY A N 1
ATOM 3753 C CA . GLY A 1 500 ? -20.602 5.906 23.027 1.00 93.62 500 GLY A CA 1
ATOM 3754 C C . GLY A 1 500 ? -21.606 4.767 23.180 1.00 93.62 500 GLY A C 1
ATOM 3755 O O . GLY A 1 500 ? -21.298 3.620 22.857 1.00 93.62 500 GLY A O 1
ATOM 3756 N N . HIS A 1 501 ? -22.789 5.081 23.683 1.00 91.00 501 HIS A N 1
ATOM 3757 C CA . HIS A 1 501 ? -23.901 4.174 23.905 1.00 91.00 501 HIS A CA 1
ATOM 3758 C C . HIS A 1 501 ? -25.169 4.745 23.268 1.00 91.00 501 HIS A C 1
ATOM 3760 O O . HIS A 1 501 ? -25.412 5.951 23.323 1.00 91.00 501 HIS A O 1
ATOM 3766 N N . LEU A 1 502 ? -25.981 3.861 22.698 1.00 88.38 502 LEU A N 1
ATOM 3767 C CA . LEU A 1 502 ? -27.345 4.137 22.267 1.00 88.38 502 LEU A CA 1
ATOM 3768 C C . LEU A 1 502 ? -28.294 3.437 23.234 1.00 88.38 502 LEU A C 1
ATOM 3770 O O . LEU A 1 502 ? -28.181 2.222 23.416 1.00 88.38 502 LEU A O 1
ATOM 3774 N N . PHE A 1 503 ? -29.185 4.205 23.859 1.00 83.62 503 PHE A N 1
ATOM 3775 C CA . PHE A 1 503 ? -30.217 3.700 24.763 1.00 83.62 503 PHE A CA 1
ATOM 3776 C C . PHE A 1 503 ? -31.533 3.464 24.024 1.00 83.62 503 PHE A C 1
ATOM 3778 O O . PHE A 1 503 ? -31.971 4.315 23.255 1.00 83.62 503 PHE A O 1
ATOM 3785 N N . PHE A 1 504 ? -32.183 2.346 24.330 1.00 79.62 504 PHE A N 1
ATOM 3786 C CA . PHE A 1 504 ? -33.486 1.941 23.816 1.00 79.62 504 PHE A CA 1
ATOM 3787 C C . PHE A 1 504 ? -34.455 1.745 24.982 1.00 79.62 504 PHE A C 1
ATOM 3789 O O . PHE A 1 504 ? -34.096 1.151 26.007 1.00 79.62 504 PHE A O 1
ATOM 3796 N N . ARG A 1 505 ? -35.675 2.268 24.826 1.00 67.19 505 ARG A N 1
ATOM 3797 C CA . ARG A 1 505 ? -36.744 2.159 25.827 1.00 67.19 505 ARG A CA 1
ATOM 3798 C C . ARG A 1 505 ? -37.450 0.805 25.759 1.00 67.19 505 ARG A C 1
ATOM 3800 O O . ARG A 1 505 ? -37.671 0.198 26.797 1.00 67.19 505 ARG A O 1
ATOM 3807 N N . ASP A 1 506 ? -37.713 0.332 24.545 1.00 64.50 506 ASP A N 1
ATOM 3808 C CA . ASP A 1 506 ? -38.312 -0.969 24.240 1.00 64.50 506 ASP A CA 1
ATOM 3809 C C . ASP A 1 506 ? -37.334 -1.809 23.386 1.00 64.50 506 ASP A C 1
ATOM 3811 O O . ASP A 1 506 ? -36.241 -1.335 23.065 1.00 64.50 506 ASP A O 1
ATOM 3815 N N . ALA A 1 507 ? -37.652 -3.081 23.095 1.00 59.62 507 ALA A N 1
ATOM 3816 C CA . ALA A 1 507 ? -36.776 -4.034 22.381 1.00 59.62 507 ALA A CA 1
ATOM 3817 C C . ALA A 1 507 ? -36.051 -3.409 21.166 1.00 59.62 507 ALA A C 1
ATOM 3819 O O . ALA A 1 507 ? -36.597 -2.482 20.587 1.00 59.62 507 ALA A O 1
ATOM 3820 N N . PHE A 1 508 ? -34.871 -3.928 20.764 1.00 62.53 508 PHE A N 1
ATOM 3821 C CA . PHE A 1 508 ? -33.976 -3.429 19.684 1.00 62.53 508 PHE A CA 1
ATOM 3822 C C . PHE A 1 508 ? -34.652 -3.188 18.307 1.00 62.53 508 PHE A C 1
ATOM 3824 O O . PHE A 1 508 ? -34.331 -3.855 17.324 1.00 62.53 508 PHE A O 1
ATOM 3831 N N . SER A 1 509 ? -35.603 -2.267 18.226 1.00 56.03 509 SER A N 1
ATOM 3832 C CA . SER A 1 509 ? -36.529 -2.096 17.106 1.00 56.03 509 SER A CA 1
ATOM 3833 C C . SER A 1 509 ? -36.514 -0.664 16.577 1.00 56.03 509 SER A C 1
ATOM 3835 O O . SER A 1 509 ? -36.490 -0.506 15.361 1.00 56.03 509 SER A O 1
ATOM 3837 N N . ASP A 1 510 ? -36.334 0.347 17.437 1.00 56.88 510 ASP A N 1
ATOM 3838 C CA . ASP A 1 510 ? -36.335 1.756 17.019 1.00 56.88 510 ASP A CA 1
ATOM 3839 C C . ASP A 1 510 ? -34.970 2.440 17.213 1.00 56.88 510 ASP A C 1
ATOM 3841 O O . ASP A 1 510 ? -34.675 3.048 18.242 1.00 56.88 510 ASP A O 1
ATOM 3845 N N . PHE A 1 511 ? -34.109 2.358 16.190 1.00 60.22 511 PHE A N 1
ATOM 3846 C CA . PHE A 1 511 ? -32.809 3.050 16.164 1.00 60.22 511 PHE A CA 1
ATOM 3847 C C . PHE A 1 511 ? -32.921 4.567 15.955 1.00 60.22 511 PHE A C 1
ATOM 3849 O O . PHE A 1 511 ? -31.998 5.292 16.328 1.00 60.22 511 PHE A O 1
ATOM 3856 N N . GLU A 1 512 ? -34.034 5.053 15.401 1.00 57.47 512 GLU A N 1
ATOM 3857 C CA . GLU A 1 512 ? -34.267 6.489 15.178 1.00 57.47 512 GLU A CA 1
ATOM 3858 C C . GLU A 1 512 ? -34.601 7.255 16.470 1.00 57.47 512 GLU A C 1
ATOM 3860 O O . GLU A 1 512 ? -34.422 8.472 16.535 1.00 57.47 512 GLU A O 1
ATOM 3865 N N . GLU A 1 513 ? -35.029 6.558 17.527 1.00 58.78 513 GLU A N 1
ATOM 3866 C CA . GLU A 1 513 ? -35.411 7.170 18.808 1.00 58.78 513 GLU A CA 1
ATOM 3867 C C . GLU A 1 513 ? -34.332 7.064 19.900 1.00 58.78 513 GLU A C 1
ATOM 3869 O O . GLU A 1 513 ? -34.548 7.500 21.033 1.00 58.78 513 GLU A O 1
ATOM 3874 N N . GLY A 1 514 ? -33.161 6.505 19.579 1.00 63.81 514 GLY A N 1
ATOM 3875 C CA . GLY A 1 514 ? -32.122 6.205 20.561 1.00 63.81 514 GLY A CA 1
ATOM 3876 C C . GLY A 1 514 ? -31.463 7.447 21.173 1.00 63.81 514 GLY A C 1
ATOM 3877 O O . GLY A 1 514 ? -30.966 8.322 20.462 1.00 63.81 514 GLY A O 1
ATOM 3878 N N . ILE A 1 515 ? -31.390 7.503 22.506 1.00 75.81 515 ILE A N 1
ATOM 3879 C CA . ILE A 1 515 ? -30.671 8.571 23.220 1.00 75.81 515 ILE A CA 1
ATOM 3880 C C . ILE A 1 515 ? -29.170 8.278 23.181 1.00 75.81 515 ILE A C 1
ATOM 3882 O O . ILE A 1 515 ? -28.736 7.166 23.505 1.00 75.81 515 ILE A O 1
ATOM 3886 N N . GLN A 1 516 ? -28.373 9.280 22.800 1.00 83.88 516 GLN A N 1
ATOM 3887 C CA . GLN A 1 516 ? -26.923 9.156 22.704 1.00 83.88 516 GLN A CA 1
ATOM 3888 C C . GLN A 1 516 ? -26.266 9.502 24.039 1.00 83.88 516 GLN A C 1
ATOM 3890 O O . GLN A 1 516 ? -26.407 10.606 24.564 1.00 83.88 516 GLN A O 1
ATOM 3895 N N . PHE A 1 517 ? -25.493 8.563 24.568 1.00 86.88 517 PHE A N 1
ATOM 3896 C CA . PHE A 1 517 ? -24.763 8.716 25.818 1.00 86.88 517 PHE A CA 1
ATOM 3897 C C . PHE A 1 517 ? -23.282 8.444 25.592 1.00 86.88 517 PHE A C 1
ATOM 3899 O O . PHE A 1 517 ? -22.904 7.378 25.115 1.00 86.88 517 PHE A O 1
ATOM 3906 N N . TYR A 1 518 ? -22.428 9.385 25.964 1.00 91.25 518 TYR A N 1
ATOM 3907 C CA . TYR A 1 518 ? -20.983 9.260 25.848 1.00 91.25 518 TYR A CA 1
ATOM 3908 C C . TYR A 1 518 ? -20.360 9.262 27.233 1.00 91.25 518 TYR A C 1
ATOM 3910 O O . TYR A 1 518 ? -20.698 10.091 28.073 1.00 91.25 518 TYR A O 1
ATOM 3918 N N . ASN A 1 519 ? -19.410 8.365 27.479 1.00 92.56 519 ASN A N 1
ATOM 3919 C CA . ASN A 1 519 ? -18.708 8.339 28.754 1.00 92.56 519 ASN A CA 1
ATOM 3920 C C . ASN A 1 519 ? -17.202 8.130 28.588 1.00 92.56 519 ASN A C 1
ATOM 3922 O O . ASN A 1 519 ? -16.744 7.308 27.792 1.00 92.56 519 ASN A O 1
ATOM 3926 N N . ALA A 1 520 ? -16.435 8.807 29.435 1.00 94.88 520 ALA A N 1
ATOM 3927 C CA . ALA A 1 520 ? -15.015 8.576 29.647 1.00 94.88 520 ALA A CA 1
ATOM 3928 C C . ALA A 1 520 ? -14.813 7.909 31.013 1.00 94.88 520 ALA A C 1
ATOM 3930 O O . ALA A 1 520 ? -15.239 8.440 32.031 1.00 94.88 520 ALA A O 1
ATOM 3931 N N . LYS A 1 521 ? -14.181 6.735 31.051 1.00 94.56 521 LYS A N 1
ATOM 3932 C CA . LYS A 1 521 ? -13.957 5.947 32.271 1.00 94.56 521 LYS A CA 1
ATOM 3933 C C . LYS A 1 521 ? -12.466 5.839 32.552 1.00 94.56 521 LYS A C 1
ATOM 3935 O O . LYS A 1 521 ? -11.726 5.296 31.734 1.00 94.56 521 LYS A O 1
ATOM 3940 N N . ILE A 1 522 ? -12.038 6.288 33.729 1.00 95.25 522 ILE A N 1
ATOM 3941 C CA . ILE A 1 522 ? -10.703 6.001 34.265 1.00 95.25 522 ILE A CA 1
ATOM 3942 C C . ILE A 1 522 ? -10.852 4.878 35.282 1.00 95.25 522 ILE A C 1
ATOM 3944 O O . ILE A 1 522 ? -11.552 5.029 36.280 1.00 95.25 522 ILE A O 1
ATOM 3948 N N . GLN A 1 523 ? -10.194 3.749 35.032 1.00 94.38 523 GLN A N 1
ATOM 3949 C CA . GLN A 1 523 ? -10.340 2.539 35.837 1.00 94.38 523 GLN A CA 1
ATOM 3950 C C . GLN A 1 523 ? -8.998 2.073 36.389 1.00 94.38 523 GLN A C 1
ATOM 3952 O O . GLN A 1 523 ? -8.021 1.946 35.651 1.00 94.38 523 GLN A O 1
ATOM 3957 N N . PHE A 1 524 ? -8.979 1.725 37.669 1.00 93.81 524 PHE A N 1
ATOM 3958 C CA . PHE A 1 524 ? -7.865 1.073 38.340 1.00 93.81 524 PHE A CA 1
ATOM 3959 C C . PHE A 1 524 ? -8.226 -0.383 38.589 1.00 93.81 524 PHE A C 1
ATOM 3961 O O . PHE A 1 524 ? -9.242 -0.692 39.201 1.00 93.81 524 PHE A O 1
ATOM 3968 N N . SER A 1 525 ? -7.384 -1.290 38.111 1.00 92.00 525 SER A N 1
ATOM 3969 C CA . SER A 1 525 ? -7.599 -2.730 38.217 1.00 92.00 525 SER A CA 1
ATOM 3970 C C . SER A 1 525 ? -6.477 -3.405 38.995 1.00 92.00 525 SER A C 1
ATOM 3972 O O . SER A 1 525 ? -5.305 -3.091 38.768 1.00 92.00 525 SER A O 1
ATOM 3974 N N . LYS A 1 526 ? -6.832 -4.375 39.836 1.00 91.62 526 LYS A N 1
ATOM 3975 C CA . LYS A 1 526 ? -5.921 -5.257 40.566 1.00 91.62 526 LYS A CA 1
ATOM 3976 C C . LYS A 1 526 ? -6.150 -6.700 40.124 1.00 91.62 526 LYS A C 1
ATOM 3978 O O . LYS A 1 526 ? -7.262 -7.217 40.228 1.00 91.62 526 LYS A O 1
ATOM 3983 N N . ASN A 1 527 ? -5.100 -7.356 39.642 1.00 90.69 527 ASN A N 1
ATOM 3984 C CA . ASN A 1 527 ? -5.147 -8.775 39.301 1.00 90.69 527 ASN A CA 1
ATOM 3985 C C . ASN A 1 527 ? -5.294 -9.600 40.588 1.00 90.69 527 ASN A C 1
ATOM 3987 O O . ASN A 1 527 ? -4.501 -9.446 41.516 1.00 90.69 527 ASN A O 1
ATOM 3991 N N . ILE A 1 528 ? -6.292 -10.480 40.630 1.00 91.12 528 ILE A N 1
ATOM 3992 C CA . ILE A 1 528 ? -6.476 -11.464 41.711 1.00 91.12 528 ILE A CA 1
ATOM 3993 C C . ILE A 1 528 ? -5.855 -12.796 41.308 1.00 91.12 528 ILE A C 1
ATOM 3995 O O . ILE A 1 528 ? -5.203 -13.464 42.102 1.00 91.12 528 ILE A O 1
ATOM 3999 N N . THR A 1 529 ? -6.021 -13.155 40.037 1.00 89.88 529 THR A N 1
ATOM 4000 C CA . THR A 1 529 ? -5.370 -14.299 39.403 1.00 89.88 529 THR A CA 1
ATOM 4001 C C . THR A 1 529 ? -4.707 -13.826 38.106 1.00 89.88 529 THR A C 1
ATOM 4003 O O . THR A 1 529 ? -4.977 -12.714 37.644 1.00 89.88 529 THR A O 1
ATOM 4006 N N . PRO A 1 530 ? -3.893 -14.658 37.435 1.00 85.25 530 PRO A N 1
ATOM 4007 C CA . PRO A 1 530 ? -3.346 -14.309 36.122 1.00 85.25 530 PRO A CA 1
ATOM 4008 C C . PRO A 1 530 ? -4.406 -14.048 35.035 1.00 85.25 530 PRO A C 1
ATOM 4010 O O . PRO A 1 530 ? -4.073 -13.501 33.985 1.00 85.25 530 PRO A O 1
ATOM 4013 N N . LYS A 1 531 ? -5.667 -14.460 35.251 1.00 88.62 531 LYS A N 1
ATOM 4014 C CA . LYS A 1 531 ? -6.769 -14.345 34.279 1.00 88.62 531 LYS A CA 1
ATOM 4015 C C . LYS A 1 531 ? -7.925 -13.450 34.742 1.00 88.62 531 LYS A C 1
ATOM 4017 O O . LYS A 1 531 ? -8.766 -13.110 33.917 1.00 88.62 531 LYS A O 1
ATOM 4022 N N . THR A 1 532 ? -7.955 -13.046 36.012 1.00 91.69 532 THR A N 1
ATOM 4023 C CA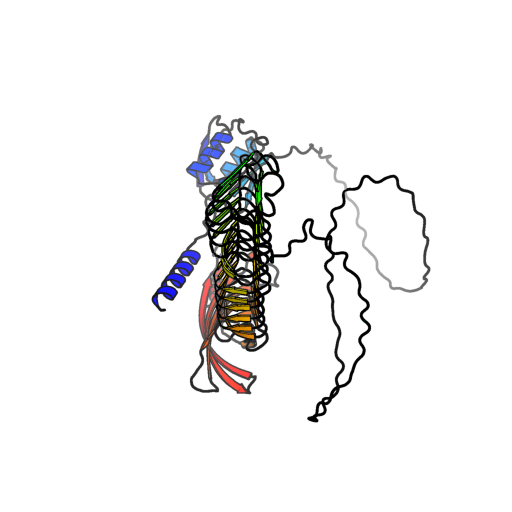 . THR A 1 532 ? -9.076 -12.312 36.618 1.00 91.69 532 THR A CA 1
ATOM 4024 C C . THR A 1 532 ? -8.567 -11.094 37.376 1.00 91.69 532 THR A C 1
ATOM 4026 O O . THR A 1 532 ? -7.600 -11.184 38.135 1.00 91.69 532 THR A O 1
ATOM 4029 N N . ALA A 1 533 ? -9.245 -9.961 37.210 1.00 92.56 533 ALA A N 1
ATOM 4030 C CA . ALA A 1 533 ? -8.944 -8.725 37.916 1.00 92.56 533 ALA A CA 1
ATOM 4031 C C . ALA A 1 533 ? -10.233 -8.082 38.431 1.00 92.56 533 ALA A C 1
ATOM 4033 O O . ALA A 1 533 ? -11.236 -8.087 37.721 1.00 92.56 533 ALA A O 1
ATOM 4034 N N . PHE A 1 534 ? -10.176 -7.499 39.627 1.00 93.75 534 PHE A N 1
ATOM 4035 C CA . PHE A 1 534 ? -11.179 -6.532 40.066 1.00 93.75 534 PHE A CA 1
ATOM 4036 C C . PHE A 1 534 ? -10.767 -5.146 39.607 1.00 93.75 534 PHE A C 1
ATOM 4038 O O . PHE A 1 534 ? -9.573 -4.854 39.502 1.00 93.75 534 PHE A O 1
ATOM 4045 N N . PHE A 1 535 ? -11.745 -4.295 39.340 1.00 93.56 535 PHE A N 1
ATOM 4046 C CA . PHE A 1 535 ? -11.506 -2.921 38.951 1.00 93.56 535 PHE A CA 1
ATOM 4047 C C . PHE A 1 535 ? -12.544 -2.001 39.582 1.00 93.56 535 PHE A C 1
ATOM 4049 O O . PHE A 1 535 ? -13.663 -2.414 39.869 1.00 93.56 535 PHE A O 1
ATOM 4056 N N . LEU A 1 536 ? -12.128 -0.766 39.820 1.00 94.81 536 LEU A N 1
ATOM 4057 C CA . LEU A 1 536 ? -12.961 0.333 40.283 1.00 94.81 536 LEU A CA 1
ATOM 4058 C C . LEU A 1 536 ? -12.502 1.592 39.557 1.00 94.81 536 LEU A C 1
ATOM 4060 O O . LEU A 1 536 ? -11.327 1.716 39.200 1.00 94.81 536 LEU A O 1
ATOM 4064 N N . GLY A 1 537 ? -13.409 2.518 39.299 1.00 92.25 537 GLY A N 1
ATOM 4065 C CA . GLY A 1 537 ? -13.085 3.682 38.495 1.00 92.25 537 GLY A CA 1
ATOM 4066 C C . GLY A 1 537 ? -14.131 4.768 38.595 1.00 92.25 537 GLY A C 1
ATOM 4067 O O . GLY A 1 537 ? -15.221 4.536 39.106 1.00 92.25 537 GLY A O 1
ATOM 4068 N N . ALA A 1 538 ? -13.769 5.936 38.085 1.00 92.88 538 ALA A N 1
ATOM 4069 C CA . ALA A 1 538 ? -14.676 7.059 37.925 1.00 92.88 538 ALA A CA 1
ATOM 4070 C C . ALA A 1 538 ? -15.076 7.190 36.451 1.00 92.88 538 ALA A C 1
ATOM 4072 O O . ALA A 1 538 ? -14.248 6.989 35.551 1.00 92.88 538 ALA A O 1
ATOM 4073 N N . SER A 1 539 ? -16.337 7.541 36.220 1.00 91.44 539 SER A N 1
ATOM 4074 C CA . SER A 1 539 ? -16.896 7.909 34.921 1.00 91.44 539 SER A CA 1
ATOM 4075 C C . SER A 1 539 ? -17.143 9.412 34.856 1.00 91.44 539 SER A C 1
ATOM 4077 O O . SER A 1 539 ? -17.576 10.027 35.824 1.00 91.44 539 SER A O 1
ATOM 4079 N N . TYR A 1 540 ? -16.895 9.991 33.689 1.00 90.56 540 TYR A N 1
ATOM 4080 C CA . TYR A 1 540 ? -17.431 11.281 33.286 1.00 90.56 540 TYR A CA 1
ATOM 4081 C C . TYR A 1 540 ? -18.405 11.044 32.137 1.00 90.56 540 TYR A C 1
ATOM 4083 O O . TYR A 1 540 ? -18.033 10.407 31.148 1.00 90.56 540 TYR A O 1
ATOM 4091 N N . ASN A 1 541 ? -19.633 11.525 32.284 1.00 89.00 541 ASN A N 1
ATOM 4092 C CA . ASN A 1 541 ? -20.763 11.176 31.433 1.00 89.00 541 ASN A CA 1
ATOM 4093 C C . ASN A 1 541 ? -21.297 12.434 30.733 1.00 89.00 541 ASN A C 1
ATOM 4095 O O . ASN A 1 541 ? -21.401 13.489 31.352 1.00 89.00 541 ASN A O 1
ATOM 4099 N N . ILE A 1 542 ? -21.630 12.319 29.449 1.00 86.12 542 ILE A N 1
ATOM 4100 C CA . ILE A 1 542 ? -22.261 13.362 28.637 1.00 86.12 542 ILE A CA 1
ATOM 4101 C C . ILE A 1 542 ? -23.457 12.727 27.934 1.00 86.12 542 ILE A C 1
ATOM 4103 O O . ILE A 1 542 ? -23.302 11.758 27.190 1.00 86.12 542 ILE A O 1
ATOM 4107 N N . LEU A 1 543 ? -24.641 13.292 28.136 1.00 82.31 543 LEU A N 1
ATOM 4108 C CA . LEU A 1 543 ? -25.857 12.880 27.448 1.00 82.31 543 LEU A CA 1
ATOM 4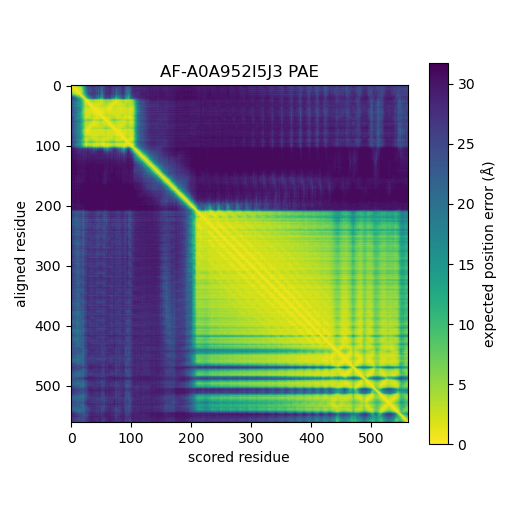109 C C . LEU A 1 543 ? -26.205 13.903 26.363 1.00 82.31 543 LEU A C 1
ATOM 4111 O O . LEU A 1 543 ? -26.177 15.106 26.616 1.00 82.31 543 LEU A O 1
ATOM 4115 N N . ILE A 1 544 ? -26.535 13.429 25.163 1.00 75.50 544 ILE A N 1
ATOM 4116 C CA . ILE A 1 544 ? -27.011 14.266 24.061 1.00 75.50 544 ILE A CA 1
ATOM 4117 C C . ILE A 1 544 ? -28.378 13.737 23.624 1.00 75.50 544 ILE A C 1
ATOM 4119 O O . ILE A 1 544 ? -28.516 12.576 23.238 1.00 75.50 544 ILE A O 1
ATOM 4123 N N . SER A 1 545 ? -29.388 14.603 23.683 1.00 67.56 545 SER A N 1
ATOM 4124 C CA . SER A 1 545 ? -30.768 14.304 23.295 1.00 67.56 545 SER A CA 1
ATOM 4125 C C . SER A 1 545 ? -31.309 15.425 22.405 1.00 67.56 545 SER A C 1
ATOM 4127 O O . SER A 1 545 ? -31.092 16.601 22.700 1.00 67.56 545 SER A O 1
ATOM 4129 N N . ASP A 1 546 ? -31.997 15.069 21.315 1.00 61.34 546 ASP A N 1
ATOM 4130 C CA . ASP A 1 546 ? -32.713 16.031 20.469 1.00 61.34 546 ASP A CA 1
ATOM 4131 C C . ASP A 1 546 ? -34.105 16.290 21.076 1.00 61.34 546 ASP A C 1
ATOM 4133 O O . ASP A 1 546 ? -34.994 15.425 21.046 1.00 61.34 546 ASP A O 1
ATOM 4137 N N . ASN A 1 547 ? -34.262 17.469 21.686 1.00 53.09 547 ASN A N 1
ATOM 4138 C CA . ASN A 1 547 ? -35.439 17.919 22.439 1.00 53.09 547 ASN A CA 1
ATOM 4139 C C . ASN A 1 547 ? -36.573 18.392 21.513 1.00 53.09 547 ASN A C 1
ATOM 4141 O O . ASN A 1 547 ? -36.997 19.544 21.574 1.00 53.09 547 ASN A O 1
ATOM 4145 N N . LYS A 1 548 ? -37.090 17.516 20.646 1.00 51.59 548 LYS A N 1
ATOM 4146 C CA . LYS A 1 548 ? -38.289 17.834 19.840 1.00 51.59 548 LYS A CA 1
ATOM 4147 C C . LYS A 1 548 ? -39.611 17.371 20.463 1.00 51.59 548 LYS A C 1
ATOM 4149 O O . LYS A 1 548 ? -40.664 17.747 19.965 1.00 51.59 548 LYS A O 1
ATOM 4154 N N . LYS A 1 549 ? -39.579 16.580 21.543 1.00 51.66 549 LYS A N 1
ATOM 4155 C CA . LYS A 1 549 ? -40.768 16.120 22.286 1.00 51.66 549 LYS A CA 1
ATOM 4156 C C . LYS A 1 549 ? -40.543 16.291 23.793 1.00 51.66 549 LYS A C 1
ATOM 4158 O O . LYS A 1 549 ? -39.494 15.889 24.293 1.00 51.66 549 LYS A O 1
ATOM 4163 N N . GLU A 1 550 ? -41.521 16.875 24.483 1.00 45.97 550 GLU A N 1
ATOM 4164 C CA . GLU A 1 550 ? -41.497 17.263 25.909 1.00 45.97 550 GLU A CA 1
ATOM 4165 C C . GLU A 1 550 ? -41.139 16.088 26.851 1.00 45.97 550 GLU A C 1
ATOM 4167 O O . GLU A 1 550 ? -40.333 16.260 27.769 1.00 45.97 550 GLU A O 1
ATOM 4172 N N . ASP A 1 551 ? -41.574 14.865 26.513 1.00 53.75 551 ASP A N 1
ATOM 4173 C CA . ASP A 1 551 ? -41.268 13.605 27.223 1.00 53.75 551 ASP A CA 1
ATOM 4174 C C . ASP A 1 551 ? -39.772 13.230 27.276 1.00 53.75 551 ASP A C 1
ATOM 4176 O O . ASP A 1 551 ? -39.360 12.407 28.093 1.00 53.75 551 ASP A O 1
ATOM 4180 N N . ARG A 1 552 ? -38.913 13.790 26.409 1.00 55.06 552 ARG A N 1
ATOM 4181 C CA . ARG A 1 552 ? -37.475 13.442 26.387 1.00 55.06 552 ARG A CA 1
ATOM 4182 C C . ARG A 1 552 ? -36.666 14.124 27.492 1.00 55.06 552 ARG A C 1
ATOM 4184 O O . ARG A 1 552 ? -35.570 13.658 27.804 1.00 55.06 552 ARG A O 1
ATOM 4191 N N . SER A 1 553 ? -37.195 15.197 28.079 1.00 51.75 553 SER A N 1
ATOM 4192 C CA . SER A 1 553 ? -36.534 15.943 29.156 1.00 51.75 553 SER A CA 1
ATOM 4193 C C . SER A 1 553 ? -36.500 15.154 30.472 1.00 51.75 553 SER A C 1
ATOM 4195 O O . SER A 1 553 ? -35.455 15.087 31.117 1.00 51.75 553 SER A O 1
ATOM 4197 N N . GLU A 1 554 ? -37.589 14.462 30.818 1.00 53.62 554 GLU A N 1
ATOM 4198 C CA . GLU A 1 554 ? -37.651 13.576 31.989 1.00 53.62 554 GLU A CA 1
ATOM 4199 C C . GLU A 1 554 ? -36.726 12.361 31.832 1.00 53.62 554 GLU A C 1
ATOM 4201 O O . GLU A 1 554 ? -36.005 11.991 32.758 1.00 53.62 554 GLU A O 1
ATOM 4206 N N . ILE A 1 555 ? -36.663 11.783 30.626 1.00 55.84 555 ILE A N 1
ATOM 4207 C CA . ILE A 1 555 ? -35.811 10.619 30.338 1.00 55.84 555 ILE A CA 1
ATOM 4208 C C . ILE A 1 555 ? -34.321 10.976 30.445 1.00 55.84 555 ILE A C 1
ATOM 4210 O O . ILE A 1 555 ? -33.521 10.154 30.893 1.00 55.84 555 ILE A O 1
ATOM 4214 N N . ALA A 1 556 ? -33.936 12.191 30.047 1.00 58.34 556 ALA A N 1
ATOM 4215 C CA . ALA A 1 556 ? -32.554 12.645 30.125 1.00 58.34 556 ALA A CA 1
ATOM 4216 C C . ALA A 1 556 ? -32.051 12.750 31.576 1.00 58.34 556 ALA A C 1
ATOM 4218 O O . ALA A 1 556 ? -30.965 12.251 31.882 1.00 58.34 556 ALA A O 1
ATOM 4219 N N . ASN A 1 557 ? -32.873 13.317 32.463 1.00 59.75 557 ASN A N 1
ATOM 4220 C CA . ASN A 1 557 ? -32.548 13.496 33.881 1.00 59.75 557 ASN A CA 1
ATOM 4221 C C . ASN A 1 557 ? -32.417 12.158 34.642 1.00 59.75 557 ASN A C 1
ATOM 4223 O O . ASN A 1 557 ? -31.660 12.068 35.603 1.00 59.75 557 ASN A O 1
ATOM 4227 N N . ASP A 1 558 ? -33.098 11.099 34.190 1.00 60.12 558 ASP A N 1
ATOM 4228 C CA . ASP A 1 558 ? -33.000 9.749 34.771 1.00 60.12 558 ASP A CA 1
ATOM 4229 C C . ASP A 1 558 ? -31.728 8.970 34.366 1.00 60.12 558 ASP A C 1
ATOM 4231 O O . ASP A 1 558 ? -31.348 7.997 35.025 1.00 60.12 558 ASP A O 1
ATOM 4235 N N . ILE A 1 559 ? -31.112 9.298 33.224 1.00 60.41 559 ILE A N 1
ATOM 4236 C CA . ILE A 1 559 ? -29.947 8.561 32.692 1.00 60.41 559 ILE A CA 1
ATOM 4237 C C . ILE A 1 559 ? -28.641 9.139 33.251 1.00 60.41 559 ILE A C 1
ATOM 4239 O O . ILE A 1 559 ? -27.710 8.393 33.572 1.00 60.41 559 ILE A O 1
ATOM 4243 N N . ALA A 1 560 ? -28.573 10.462 33.369 1.00 57.84 560 ALA A N 1
ATOM 4244 C CA . ALA A 1 560 ? -27.451 11.182 33.949 1.00 57.84 560 ALA A CA 1
ATOM 4245 C C . ALA A 1 560 ? -27.997 12.408 34.707 1.00 57.84 560 ALA A C 1
ATOM 4247 O O . ALA A 1 560 ? -28.265 13.416 34.052 1.00 57.84 560 ALA A O 1
ATOM 4248 N N . PRO A 1 561 ? -28.213 12.308 36.033 1.00 47.50 561 PRO A N 1
ATOM 4249 C CA . PRO A 1 561 ? -28.672 13.437 36.840 1.00 47.50 561 PRO A CA 1
ATOM 4250 C C . PRO A 1 561 ? -27.644 14.569 36.934 1.00 47.50 561 PRO A C 1
ATOM 4252 O O . PRO A 1 561 ? -26.425 14.296 36.786 1.00 47.50 561 PRO A O 1
#

Secondary structure (DSSP, 8-state):
-HHHHHHHHHHHHHHHT------GGGGSEEEEEEEEEEHHHHHHHHHHHS-PEEE--TTTS-TT-EEEEEEEEEEHHHHHHHHHHHTTEEEEEETTEEEEEEPPPPP------PPP-PPPP-----------------------------------PPPP------------------------------------PPPSS---S-S-PEEEEEEEEEETTEETTGGGGGGEEEEEEEEEEEEEESEEEEEEEESSEEEESS-EEEEEEESSEEEESS-EEEEEEESSEEEESS-EEEEEEESSEEEE-S-EEEEEEESSEEEE-S-EEEEEEESSEEEESS-EEEEEEESSEEEESSEEEEEEEESSEEE-SEEEEEEEESSEEE-SEEEEEEESSEEEEEEEEEEEESSEEEEEEEEEEEESSEEEEEES-EEEEEEE--SS-SEEEEEEEEETTEEEEEEEEEEEETTEEEEEEEEEEEEEEE-SSTTEEEEEEEEEEEEESSSTT-GGGPEEEEEEEEEEEEESSSS-EEEEEEEEEEEE---SSTHHHHHHHHH--

Nearest PDB structures (foldseek):
  7xzi-assembly1_9  TM=3.247E-01  e=7.773E+00  Chlamydomonas reinhardtii
  8us1-assembly1_A  TM=1.873E-01  e=1.814E+00  Pseudomonas aeruginosa PAO1

Foldseek 3Di:
DVVVVVVVVVVVVVVVPPPQPDPCQQQDWDWDFFDFDFQLVVVVCCCVPSVAAEDEDPVQFRRRGGDGDTDGGDGNNVVCCRGQVVRQWDWDDDRRHIYIHHHDDDPDDDDDDDDDDDDDDDDDDDDDDDDDDDDDDDDDDDDDDDDDDDDDDDDDDDDDDDDDDDDDDDDDDDDDDDDDDDDDDDDDDPPPPPPPPPPPDDDDPPDPAAEDAEKEAAAPQGIPCHVCAQRYEYQEYEYAAEGEHCEYNAYEEHAAEYEHAEEYEHEYEHAAEYEEAYEYHYEYEYAAEYAYAAYYEYEYEYQAEYYYEEEYAYDYEYAAEYEYAYEYEYEYAYAAEYDYEEEYEEEYYYAAEYEYAYEYEEEYAYAAEYYYQEYEEEYEYQAEYDYAEYQEEYEYQEYDYAEYNEEYEHQEAEYAYYPYFYDHQYYAYNHQKDWDWDWDADQLFRTKIWIWTGHQQKTKIWMKTWDDDPPFIKIKTKIWMKHKDDDPDPFKIKMKIKMWIWIDRDPPDDPPQTKIKIKIWIKMWGDPDPRDIDIDIDIDIDTDDDPPDPVVVVVRVSNPD

=== Feature glossary ===
Feature key, reading from the visual/contextual features back to the raw sequence:

Rendered structure images. Structure images are PyMOL renders from six orthogonal camera directions. Cartoon representation draws helices as coils and strands as arrows; sticks shows the backbone as bonds; surface shows the solvent-excluded envelope. Rainbow coloring maps sequence position to hue (blue→red, N→C); chain coloring assigns a distinct color per polypeptide.

Contact-map, Ramachandran, and PAE plots. Three diagnostic plots accompany the record. The Cα contact map visualizes the tertiary structure as a 2D adjacency matrix (8 Å cutoff, sequence-local contacts suppressed). The Ramachandran plot shows the distribution of backbone (φ, ψ) torsions, with points in the α and β basins reflecting secondary structure content. The PAE plot shows AlphaFold's inter-residue confidence as a color matrix.

InterPro / GO / CATH / organism. The annotation block draws on four external resources. InterPro: which protein families and domains the sequence belongs to. GO: standardized terms for what the protein does, what process it participates in, and where in the cell it acts. CATH: which structural fold it has in the CATH hierarchy. Organism: the species of origin.

Nearest PDB structures. Structural nearest neighbors (via Foldseek easy-search vs the PDB). Reported per hit: target PDB id, E-value, and alignment TM-score. A TM-score above ~0.5 is the conventional threshold for 'same fold'.

Predicted aligned error. Predicted aligned error is AlphaFold's pairwise confidence. Unlike pLDDT (per-residue), PAE is per-residue-pair and captures whether two parts of the structure are correctly placed relative to each other. Units are ångströms of expected positional error.

Solvent-accessible surface area. SASA measures how much of the protein is reachable by solvent. It is computed by rolling a water-sized probe over the atomic surface and summing the exposed area (Å²). Per-residue SASA distinguishes core (buried, low SASA) from surface (exposed, high SASA) residues; total SASA is a whole-molecule size measure.

B-factor. Crystallographic B-factors measure how much each atom's electron density is smeared out, in Å². They rise in mobile loops and surface residues and fall in the buried interior. In AlphaFold models this column is repurposed to hold pLDDT instead.

pLDDT. For AlphaFold models, the B-factor field carries pLDDT — the model's own estimate of local accuracy on a 0–100 scale. Regions with pLDDT<50 should be treated as essentially unmodeled; they often correspond to intrinsically disordered segments.

Backbone torsions (φ/ψ). φ (phi) and ψ (psi) are the two rotatable backbone dihedrals per residue: φ is the C(i-1)–N–Cα–C torsion, ψ is the N–Cα–C–N(i+1) torsion, both in degrees on (−180°, 180°]. α-helical residues cluster near (−60°, −45°); β-strand residues near (−120°, +130°). A Ramachandran plot is simply a scatter of (φ, ψ) for every residue.

Radius of gyration, Cα contacts, bounding box. Radius of gyration (Rg) is the root-mean-square distance of Cα atoms from their centroid — a single number for overall size and compactness. A globular domain of N residues has Rg ≈ 2.2·N^0.38 Å; an extended or disordered chain has a much larger Rg. The Cα contact count is the number of residue pairs whose Cα atoms are within 8 Å and are more than four positions apart in sequence — a standard proxy for tertiary packing density. The bounding box is the smallest axis-aligned box enclosing all Cα atoms.

Secondary structure (3-state, P-SEA). Three-state secondary structure (P-SEA) collapses the eight DSSP classes into helix (a), strand (b), and coil (c). P-SEA assigns these from Cα geometry alone — distances and angles — without requiring backbone oxygens, so it works on any Cα trace.

Secondary structure (8-state, DSSP). Secondary structure is the local, repeating backbone conformation. DSSP classifies it into eight states by reading the hydrogen-bond network: three helix types (H, G, I), two β types (E, B), two non-regular types (T, S), and unstructured coil (-).

Foldseek 3Di. The Foldseek 3Di string encodes local tertiary geometry as a 20-letter alphabet — one character per residue — derived from the relative positions of nearby Cα atoms. Unlike the amino-acid sequence, 3Di is a direct function of the 3D structure, so two proteins with the same fold have similar 3Di strings even at low sequence identity.

mmCIF coordinates. Structure coordinates are given as an mmCIF _atom_site loop: one row per atom with element, residue name, chain id, sequence number, and x/y/z position in Å. Only the four main-chain atoms per residue are included here; side chains are omitted to keep the record compact.

Sequence. This is the polypeptide sequence — one letter per residue, N-terminus first. Length ranges from a few dozen residues for small domains to over a thousand for large multi-domain proteins.